Protein AF-A0A7S2P4F7-F1 (afdb_monomer)

InterPro domains:
  IPR001623 DnaJ domain [PF00226] (461-521)
  IPR001623 DnaJ domain [PR00625] (462-480)
  IPR001623 DnaJ domain [PR00625] (480-495)
  IPR001623 DnaJ domain [PR00625] (496-516)
  IPR001623 DnaJ domain [PS50076] (460-524)
  IPR001623 DnaJ domain [SM00271] (459-516)
  IPR001623 DnaJ domain [cd06257] (460-513)
  IPR011990 Tetratricopeptide-like helical domain superfamily [G3DSA:1.25.40.10] (204-374)
  IPR011990 Tetratricopeptide-like helical domain superfamily [SSF48452] (221-326)
  IPR018253 DnaJ domain, conserved site [PS00636] (501-520)
  IPR019734 Tetratricopeptide repeat [SM00028] (263-296)
  IPR019734 Tetratricopeptide repeat [SM00028] (297-330)
  IPR036869 Chaperone J-domain superfamily [G3DSA:1.10.287.110] (443-530)
  IPR036869 Chaperone J-domain superfamily [SSF46565] (458-525)
  IPR052758 Steroid receptor co-chaperone [PTHR44200] (172-525)

pLDDT: mean 73.46, std 21.33, range [23.56, 97.81]

Solvent-accessible surface area (backbone atoms only — not comparable to full-atom values): 30946 Å² total; per-residue (Å²): 102,76,72,56,52,54,49,53,51,52,62,67,68,58,72,84,86,85,72,99,62,83,60,61,62,60,50,52,51,52,48,50,52,49,51,54,50,52,50,49,53,51,47,52,52,50,41,52,53,42,51,54,52,58,65,68,60,77,64,93,49,77,71,51,43,55,57,45,42,52,46,40,52,54,36,35,72,74,42,74,80,43,63,68,52,50,53,50,47,48,55,36,31,57,75,71,35,40,29,66,60,41,36,51,51,52,51,50,48,26,51,56,51,49,51,56,67,69,71,46,84,64,78,54,98,47,66,90,72,43,94,59,72,85,47,78,93,74,90,77,87,54,98,74,52,42,40,72,90,40,98,80,56,79,41,62,34,45,70,52,34,21,58,31,51,60,66,44,58,78,86,49,43,65,55,39,48,49,19,30,49,26,63,64,38,52,67,36,37,52,35,27,46,54,46,55,71,70,42,95,58,99,48,65,68,63,54,52,52,48,52,52,50,51,52,50,39,53,49,29,43,52,52,16,54,52,30,45,77,70,67,39,28,72,64,14,35,51,30,36,48,54,37,58,53,74,60,29,90,46,92,94,50,95,52,80,66,42,31,56,45,48,26,50,39,28,34,53,35,18,53,27,27,48,75,70,68,40,33,75,59,17,34,50,30,15,50,55,15,36,73,62,39,76,66,35,42,72,31,31,47,52,28,16,56,26,25,50,78,66,72,38,37,73,60,17,46,51,27,40,50,50,33,48,50,49,48,69,70,65,54,93,53,91,51,79,87,56,72,50,73,67,52,48,49,53,49,51,51,55,40,52,51,45,54,48,52,41,52,53,51,56,50,51,52,52,54,49,54,52,51,54,47,52,51,50,52,52,48,49,50,43,54,65,59,59,68,36,76,61,43,59,53,67,76,67,54,83,76,84,76,82,92,85,85,86,78,92,80,86,82,89,84,91,82,88,86,87,81,85,87,83,82,88,80,90,81,89,81,88,79,91,79,90,83,80,88,80,90,83,83,85,88,82,89,83,91,84,89,87,89,84,92,75,95,69,77,88,76,52,51,44,65,72,47,71,48,60,97,85,59,50,65,70,55,52,53,52,34,39,53,56,50,46,63,66,23,28,63,90,80,28,84,54,82,62,23,54,56,50,35,51,55,43,50,55,28,43,64,38,59,65,38,77,66,51,31,49,54,53,53,48,54,53,52,54,64,58,71,78,112

Structure (mmCIF, N/CA/C/O backbone):
data_AF-A0A7S2P4F7-F1
#
_entry.id   AF-A0A7S2P4F7-F1
#
loop_
_atom_site.group_PDB
_atom_site.id
_atom_site.type_symbol
_atom_site.label_atom_id
_atom_site.label_alt_id
_atom_site.label_comp_id
_atom_site.label_asym_id
_atom_site.label_entity_id
_atom_site.label_seq_id
_atom_site.pdbx_PDB_ins_code
_atom_site.Cartn_x
_atom_site.Cartn_y
_atom_site.Cartn_z
_atom_site.occupancy
_atom_site.B_iso_or_equiv
_atom_site.auth_seq_id
_atom_site.auth_comp_id
_atom_site.auth_asym_id
_atom_site.auth_atom_id
_atom_site.pdbx_PDB_model_num
ATOM 1 N N . MET A 1 1 ? 1.411 -2.074 -52.881 1.00 58.19 1 MET A N 1
ATOM 2 C CA . MET A 1 1 ? 0.103 -1.722 -53.469 1.00 58.19 1 MET A CA 1
ATOM 3 C C . MET A 1 1 ? 0.202 -1.674 -54.985 1.00 58.19 1 MET A C 1
ATOM 5 O O . MET A 1 1 ? 0.167 -2.755 -55.543 1.00 58.19 1 MET A O 1
ATOM 9 N N . MET A 1 2 ? 0.533 -0.554 -55.647 1.00 57.00 2 MET A N 1
ATOM 10 C CA . MET A 1 2 ? 0.521 -0.464 -57.130 1.00 57.00 2 MET A CA 1
ATOM 11 C C . MET A 1 2 ? 1.266 -1.584 -57.893 1.00 57.00 2 MET A C 1
ATOM 13 O O . MET A 1 2 ? 0.774 -2.072 -58.904 1.00 57.00 2 MET A O 1
ATOM 17 N N . LYS A 1 3 ? 2.433 -2.040 -57.409 1.00 57.12 3 LYS A N 1
ATOM 18 C CA . LYS A 1 3 ? 3.178 -3.161 -58.027 1.00 57.12 3 LYS A CA 1
ATOM 19 C C . LYS A 1 3 ? 2.522 -4.539 -57.814 1.00 57.12 3 LYS A C 1
ATOM 21 O O . LYS A 1 3 ? 2.673 -5.410 -58.660 1.00 57.12 3 LYS A O 1
ATOM 26 N N . VAL A 1 4 ? 1.813 -4.724 -56.698 1.00 59.97 4 VAL A N 1
ATOM 27 C CA . VAL A 1 4 ? 1.090 -5.958 -56.328 1.00 59.97 4 VAL A CA 1
ATOM 28 C C . VAL A 1 4 ? -0.256 -6.021 -57.051 1.00 59.97 4 VAL A C 1
ATOM 30 O O . VAL A 1 4 ? -0.599 -7.068 -57.584 1.00 59.97 4 VAL A O 1
ATOM 33 N N . ASP A 1 5 ? -0.957 -4.888 -57.158 1.00 59.47 5 ASP A N 1
ATOM 34 C CA . ASP A 1 5 ? -2.191 -4.753 -57.943 1.00 59.47 5 ASP A CA 1
ATOM 35 C C . ASP A 1 5 ? -1.928 -5.048 -59.425 1.00 59.47 5 ASP A C 1
ATOM 37 O O . ASP A 1 5 ? -2.561 -5.921 -60.006 1.00 59.47 5 ASP A O 1
ATOM 41 N N . CYS A 1 6 ? -0.873 -4.455 -59.996 1.00 65.31 6 CYS A N 1
ATOM 42 C CA . CYS A 1 6 ? -0.443 -4.749 -61.364 1.00 65.31 6 CYS A CA 1
ATOM 43 C C . CYS A 1 6 ? -0.073 -6.234 -61.576 1.00 65.31 6 CYS A C 1
ATOM 45 O O . CYS A 1 6 ? -0.277 -6.772 -62.664 1.00 65.31 6 CYS A O 1
ATOM 47 N N . ALA A 1 7 ? 0.469 -6.918 -60.561 1.00 58.97 7 ALA A N 1
ATOM 48 C CA . ALA A 1 7 ? 0.805 -8.342 -60.639 1.00 58.97 7 ALA A CA 1
ATOM 49 C C . ALA A 1 7 ? -0.436 -9.251 -60.542 1.00 58.97 7 ALA A C 1
ATOM 51 O O . ALA A 1 7 ? -0.525 -10.231 -61.282 1.00 58.97 7 ALA A O 1
ATOM 52 N N . LEU A 1 8 ? -1.406 -8.913 -59.685 1.00 63.97 8 LEU A N 1
ATOM 53 C CA . LEU A 1 8 ? -2.703 -9.595 -59.597 1.00 63.97 8 LEU A CA 1
ATOM 54 C C . LEU A 1 8 ? -3.518 -9.415 -60.889 1.00 63.97 8 LEU A C 1
ATOM 56 O O . LEU A 1 8 ? -4.049 -10.394 -61.415 1.00 63.97 8 LEU A O 1
ATOM 60 N N . ASP A 1 9 ? -3.519 -8.210 -61.463 1.00 65.50 9 ASP A N 1
ATOM 61 C CA . ASP A 1 9 ? -4.184 -7.905 -62.735 1.00 65.50 9 ASP A CA 1
ATOM 62 C C . ASP A 1 9 ? -3.549 -8.6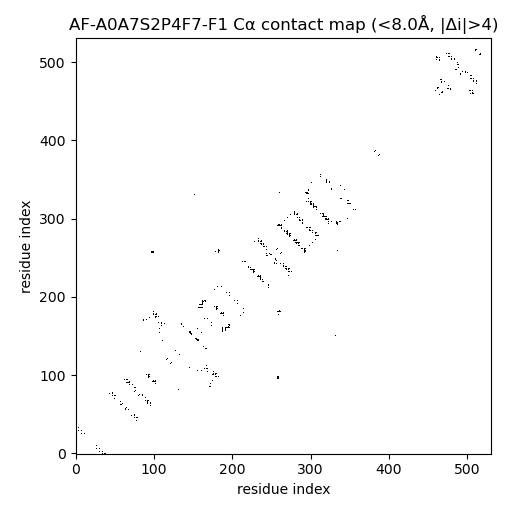75 -63.904 1.00 65.50 9 ASP A C 1
ATOM 64 O O . ASP A 1 9 ? -4.255 -9.262 -64.729 1.00 65.50 9 ASP A O 1
ATOM 68 N N . LYS A 1 10 ? -2.213 -8.779 -63.945 1.00 64.25 10 LYS A N 1
ATOM 69 C CA . LYS A 1 10 ? -1.488 -9.612 -64.925 1.00 64.25 10 LYS A CA 1
ATOM 70 C C . LYS A 1 10 ? -1.789 -11.103 -64.767 1.00 64.25 10 LYS A C 1
ATOM 72 O O . LYS A 1 10 ? -1.951 -11.805 -65.761 1.00 64.25 10 LYS A O 1
ATOM 77 N N . LEU A 1 11 ? -1.917 -11.589 -63.532 1.00 61.06 11 LEU A N 1
ATOM 78 C CA . LEU A 1 11 ? -2.323 -12.969 -63.262 1.00 61.06 11 LEU A CA 1
ATOM 79 C C . LEU A 1 11 ? -3.784 -13.227 -63.646 1.00 61.06 11 LEU A C 1
ATOM 81 O O . LEU A 1 11 ? -4.095 -14.357 -64.005 1.00 61.06 11 LEU A O 1
ATOM 85 N N . SER A 1 12 ? -4.666 -12.226 -63.573 1.00 59.53 12 SER A N 1
ATOM 86 C CA . SER A 1 12 ? -6.081 -12.334 -63.968 1.00 59.53 12 SER A CA 1
ATOM 87 C C . SER A 1 12 ? -6.305 -12.263 -65.485 1.00 59.53 12 SER A C 1
ATOM 89 O O . SER A 1 12 ? -7.210 -12.913 -66.000 1.00 59.53 12 SER A O 1
ATOM 91 N N . SER A 1 13 ? -5.458 -11.516 -66.199 1.00 60.31 13 SER A N 1
ATOM 92 C CA . SER A 1 13 ? -5.565 -11.276 -67.647 1.00 60.31 13 SER A CA 1
ATOM 93 C C . SER A 1 13 ? -4.877 -12.342 -68.506 1.00 60.31 13 SER A C 1
ATOM 95 O O . SER A 1 13 ? -5.258 -12.531 -69.661 1.00 60.31 13 SER A O 1
ATOM 97 N N . HIS A 1 14 ? -3.917 -13.095 -67.959 1.00 56.22 14 HIS A N 1
ATOM 98 C CA . HIS A 1 14 ? -3.376 -14.282 -68.621 1.00 56.22 14 HIS A CA 1
ATOM 99 C C . HIS A 1 14 ? -4.320 -15.478 -68.461 1.00 56.22 14 HIS A C 1
ATOM 101 O O . HIS A 1 14 ? -4.184 -16.302 -67.556 1.00 56.22 14 HIS A O 1
ATOM 107 N N . ASN A 1 15 ? -5.279 -15.569 -69.384 1.00 47.88 15 ASN A N 1
ATOM 108 C CA . ASN A 1 15 ? -6.035 -16.788 -69.625 1.00 47.88 15 ASN A CA 1
ATOM 109 C C . ASN A 1 15 ? -5.073 -17.856 -70.177 1.00 47.88 15 ASN A C 1
ATOM 111 O O . ASN A 1 15 ? -4.321 -17.631 -71.126 1.00 47.88 15 ASN A O 1
ATOM 115 N N . THR A 1 16 ? -5.054 -18.994 -69.503 1.00 53.31 16 THR A N 1
ATOM 116 C CA . THR A 1 16 ? -4.187 -20.153 -69.710 1.00 53.31 16 THR A CA 1
ATOM 117 C C . THR A 1 16 ? -4.225 -20.693 -71.139 1.00 53.31 16 THR A C 1
ATOM 119 O O . THR A 1 16 ? -5.273 -21.146 -71.592 1.00 53.31 16 THR A O 1
ATOM 122 N N . SER A 1 17 ? -3.069 -20.779 -71.802 1.00 48.88 17 SER A N 1
ATOM 123 C CA . SER A 1 17 ? -2.866 -21.779 -72.866 1.00 48.88 17 SER A CA 1
ATOM 124 C C . SER A 1 17 ? -1.475 -22.423 -72.916 1.00 48.88 17 SER A C 1
ATOM 126 O O . SER A 1 17 ? -1.288 -23.324 -73.726 1.00 48.88 17 SER A O 1
ATOM 128 N N . LEU A 1 18 ? -0.508 -22.041 -72.063 1.00 44.94 18 LEU A N 1
ATOM 129 C CA . LEU A 1 18 ? 0.874 -22.540 -72.207 1.00 44.94 18 LEU A CA 1
ATOM 130 C C . LEU A 1 18 ? 1.561 -23.136 -70.967 1.00 44.94 18 LEU A C 1
ATOM 132 O O . LEU A 1 18 ? 2.611 -23.737 -71.144 1.00 44.94 18 LEU A O 1
ATOM 136 N N . PHE A 1 19 ? 0.988 -23.089 -69.755 1.00 41.50 19 PHE A N 1
ATOM 137 C CA . PHE A 1 19 ? 1.549 -23.815 -68.598 1.00 41.50 19 PHE A CA 1
ATOM 138 C C . PHE A 1 19 ? 0.451 -24.273 -67.615 1.00 41.50 19 PHE A C 1
ATOM 140 O O . PHE A 1 19 ? -0.220 -23.419 -67.032 1.00 41.50 19 PHE A O 1
ATOM 147 N N . PRO A 1 20 ? 0.253 -25.591 -67.398 1.00 46.09 20 PRO A N 1
ATOM 148 C CA . PRO A 1 20 ? -0.688 -26.128 -66.424 1.00 46.09 20 PRO A CA 1
ATOM 149 C C . PRO A 1 20 ? 0.035 -26.312 -65.085 1.00 46.09 20 PRO A C 1
ATOM 151 O O . PRO A 1 20 ? 0.414 -27.415 -64.708 1.00 46.09 20 PRO A O 1
ATOM 154 N N . VAL A 1 21 ? 0.280 -25.217 -64.372 1.00 49.12 21 VAL A N 1
ATOM 155 C CA . VAL A 1 21 ? 0.640 -25.279 -62.951 1.00 49.12 21 VAL A CA 1
ATOM 156 C C . VAL A 1 21 ? -0.398 -24.454 -62.216 1.00 49.12 21 VAL A C 1
ATOM 158 O O . VAL A 1 21 ? -0.688 -23.327 -62.613 1.00 49.12 21 VAL A O 1
ATOM 161 N N . ASP A 1 22 ? -1.008 -25.060 -61.204 1.00 54.84 22 ASP A N 1
ATOM 162 C CA . ASP A 1 22 ? -2.134 -24.534 -60.442 1.00 54.84 22 ASP A CA 1
ATOM 163 C C . ASP A 1 22 ? -1.767 -23.185 -59.787 1.00 54.84 22 ASP A C 1
ATOM 165 O O . ASP A 1 22 ? -1.225 -23.097 -58.685 1.00 54.84 22 ASP A O 1
ATOM 169 N N . ASN A 1 23 ? -2.011 -22.099 -60.525 1.00 58.16 23 ASN A N 1
ATOM 170 C CA . ASN A 1 23 ? -1.604 -20.729 -60.196 1.00 58.16 23 ASN A CA 1
ATOM 171 C C . ASN A 1 23 ? -2.441 -20.128 -59.042 1.00 58.16 23 ASN A C 1
ATOM 173 O O . ASN A 1 23 ? -2.305 -18.951 -58.695 1.00 58.16 23 ASN A O 1
ATOM 177 N N . SER A 1 24 ? -3.328 -20.935 -58.451 1.00 59.66 24 SER A N 1
ATOM 178 C CA . SER A 1 24 ? -4.164 -20.612 -57.296 1.00 59.66 24 SER A CA 1
ATOM 179 C C . SER A 1 24 ? -3.323 -20.330 -56.048 1.00 59.66 24 SER A C 1
ATOM 181 O O . SER A 1 24 ? -3.566 -19.340 -55.360 1.00 59.66 24 SER A O 1
ATOM 183 N N . ALA A 1 25 ? -2.269 -21.115 -55.804 1.00 59.03 25 ALA A N 1
ATOM 184 C CA . ALA A 1 25 ? -1.363 -20.920 -54.671 1.00 59.03 25 ALA A CA 1
ATOM 185 C C . ALA A 1 25 ? -0.596 -19.586 -54.756 1.00 59.03 25 ALA A C 1
ATOM 187 O O . ALA A 1 25 ? -0.512 -18.854 -53.770 1.00 59.03 25 ALA A O 1
ATOM 188 N N . GLY A 1 26 ? -0.101 -19.227 -55.946 1.00 64.06 26 GLY A N 1
ATOM 189 C CA . GLY A 1 26 ? 0.594 -17.957 -56.183 1.00 64.06 26 GLY A CA 1
ATOM 190 C C . GLY A 1 26 ? -0.324 -16.743 -56.024 1.00 64.06 26 GLY A C 1
ATOM 191 O O . GLY A 1 26 ? 0.051 -15.764 -55.380 1.00 64.06 26 GLY A O 1
ATOM 192 N N . ARG A 1 27 ? -1.561 -16.822 -56.534 1.00 67.56 27 ARG A N 1
ATOM 193 C CA . ARG A 1 27 ? -2.583 -15.779 -56.334 1.00 67.56 27 ARG A CA 1
ATOM 194 C C . ARG A 1 27 ? -2.962 -15.621 -54.861 1.00 67.56 27 ARG A C 1
ATOM 196 O O . ARG A 1 27 ? -3.038 -14.492 -54.387 1.00 67.56 27 ARG A O 1
ATOM 203 N N . ASN A 1 28 ? -3.139 -16.724 -54.132 1.00 69.19 28 ASN A N 1
ATOM 204 C CA . ASN A 1 28 ? -3.429 -16.694 -52.697 1.00 69.19 28 ASN A CA 1
ATOM 205 C C . ASN A 1 28 ? -2.290 -16.039 -51.906 1.00 69.19 28 ASN A C 1
ATOM 207 O O . ASN A 1 28 ? -2.557 -15.215 -51.035 1.00 69.19 28 ASN A O 1
ATOM 211 N N . LEU A 1 29 ? -1.033 -16.336 -52.248 1.00 65.94 29 LEU A N 1
ATOM 212 C CA . LEU A 1 29 ? 0.132 -15.718 -51.615 1.00 65.94 29 LEU A CA 1
ATOM 213 C C . LEU A 1 29 ? 0.216 -14.210 -51.909 1.00 65.94 29 LEU A C 1
ATOM 215 O O . LEU A 1 29 ? 0.419 -13.416 -50.996 1.00 65.94 29 LEU A O 1
ATOM 219 N N . LEU A 1 30 ? -0.000 -13.789 -53.159 1.00 67.75 30 LEU A N 1
ATOM 220 C CA . LEU A 1 30 ? -0.029 -12.366 -53.528 1.00 67.75 30 LEU A CA 1
ATOM 221 C C . LEU A 1 30 ? -1.188 -11.611 -52.865 1.00 67.75 30 LEU A C 1
ATOM 223 O O . LEU A 1 30 ? -1.001 -10.474 -52.430 1.00 67.75 30 LEU A O 1
ATOM 227 N N . GLN A 1 31 ? -2.358 -12.241 -52.749 1.00 71.69 31 GLN A N 1
ATOM 228 C CA . GLN A 1 31 ? -3.501 -11.672 -52.043 1.00 71.69 31 GLN A CA 1
ATOM 229 C C . GLN A 1 31 ? -3.210 -11.542 -50.543 1.00 71.69 31 GLN A C 1
ATOM 231 O O . GLN A 1 31 ? -3.478 -10.492 -49.969 1.00 71.69 31 GLN A O 1
ATOM 236 N N . GLN A 1 32 ? -2.581 -12.548 -49.928 1.00 66.06 32 GLN A N 1
ATOM 237 C CA . GLN A 1 32 ? -2.101 -12.468 -48.546 1.00 66.06 32 GLN A CA 1
ATOM 238 C C . GLN A 1 32 ? -1.092 -11.328 -48.369 1.00 66.06 32 GLN A C 1
ATOM 240 O O . GLN A 1 32 ? -1.258 -10.516 -47.465 1.00 66.06 32 GLN A O 1
ATOM 245 N N . CYS A 1 33 ? -0.106 -11.187 -49.262 1.00 64.19 33 CYS A N 1
ATOM 246 C CA . CYS A 1 33 ? 0.846 -10.074 -49.223 1.00 64.19 33 CYS A CA 1
ATOM 247 C C . CYS A 1 33 ? 0.162 -8.706 -49.376 1.00 64.19 33 CYS A C 1
ATOM 249 O O . CYS A 1 33 ? 0.559 -7.749 -48.710 1.00 64.19 33 CYS A O 1
ATOM 251 N N . LYS A 1 34 ? -0.865 -8.601 -50.230 1.00 70.94 34 LYS A N 1
ATOM 252 C CA . LYS A 1 34 ? -1.672 -7.384 -50.383 1.00 70.94 34 LYS A CA 1
ATOM 253 C C . LYS A 1 34 ? -2.412 -7.052 -49.090 1.00 70.94 34 LYS A C 1
ATOM 255 O O . LYS A 1 34 ? -2.270 -5.940 -48.593 1.00 70.94 34 LYS A O 1
ATOM 260 N N . THR A 1 35 ? -3.118 -8.0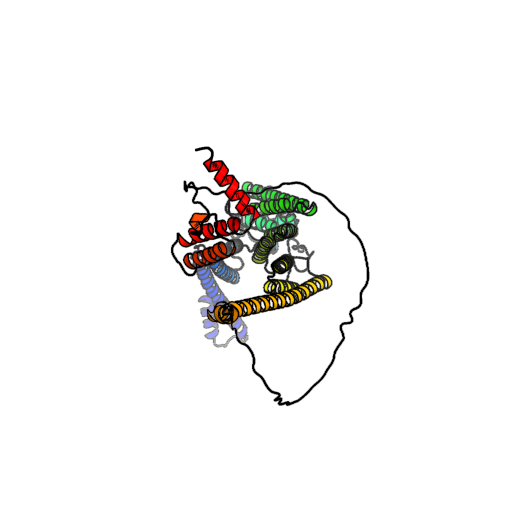21 -48.511 1.00 71.44 35 THR A N 1
ATOM 261 C CA . THR A 1 35 ? -3.837 -7.851 -47.244 1.00 71.44 35 THR A CA 1
ATOM 262 C C . THR A 1 35 ? -2.883 -7.489 -46.103 1.00 71.44 35 THR A C 1
ATOM 264 O O . THR A 1 35 ? -3.157 -6.553 -45.361 1.00 71.44 35 THR A O 1
ATOM 267 N N . SER A 1 36 ? -1.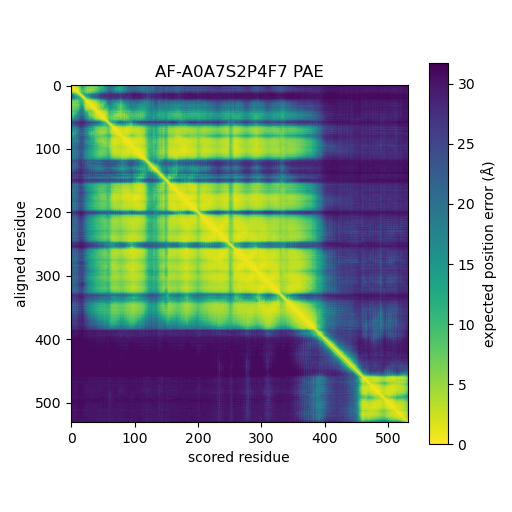717 -8.135 -45.994 1.00 65.62 36 SER A N 1
ATOM 268 C CA . SER A 1 36 ? -0.691 -7.777 -45.004 1.00 65.62 36 SER A CA 1
ATOM 269 C C . SER A 1 36 ? -0.143 -6.360 -45.201 1.00 65.62 36 SER A C 1
ATOM 271 O O . SER A 1 36 ? 0.108 -5.663 -44.222 1.00 65.62 36 SER A O 1
ATOM 273 N N . ALA A 1 37 ? 0.018 -5.903 -46.447 1.00 67.44 37 ALA A N 1
ATOM 274 C CA . ALA A 1 37 ? 0.452 -4.538 -46.740 1.00 67.44 37 ALA A CA 1
ATOM 275 C C . ALA A 1 37 ? -0.639 -3.492 -46.438 1.00 67.44 37 ALA A C 1
ATOM 277 O O . ALA A 1 37 ? -0.323 -2.411 -45.946 1.00 67.44 37 ALA A O 1
ATOM 278 N N . GLU A 1 38 ? -1.910 -3.799 -46.707 1.00 73.25 38 GLU A N 1
ATOM 279 C CA . GLU A 1 38 ? -3.058 -2.952 -46.353 1.00 73.25 38 GLU A CA 1
ATOM 280 C C . GLU A 1 38 ? -3.211 -2.824 -44.835 1.00 73.25 38 GLU A C 1
ATOM 282 O O . GLU A 1 38 ? -3.353 -1.707 -44.333 1.00 73.25 38 GLU A O 1
ATOM 287 N N . ILE A 1 39 ? -3.096 -3.946 -44.114 1.00 73.00 39 ILE A N 1
ATOM 288 C CA . ILE A 1 39 ? -3.037 -3.979 -42.648 1.00 73.00 39 ILE A CA 1
ATOM 289 C C . ILE A 1 39 ? -1.875 -3.105 -42.164 1.00 73.00 39 ILE A C 1
ATOM 291 O O . ILE A 1 39 ? -2.097 -2.196 -41.374 1.00 73.00 39 ILE A O 1
ATOM 295 N N . GLY A 1 40 ? -0.672 -3.274 -42.724 1.00 72.12 40 GLY A N 1
ATOM 296 C CA . GLY A 1 40 ? 0.493 -2.463 -42.363 1.00 72.12 40 GLY A CA 1
ATOM 297 C C . GLY A 1 40 ? 0.300 -0.957 -42.592 1.00 72.12 40 GLY A C 1
ATOM 298 O O . GLY A 1 40 ? 0.695 -0.149 -41.758 1.00 72.12 40 GLY A O 1
ATOM 299 N N . ILE A 1 41 ? -0.343 -0.542 -43.688 1.00 74.25 41 ILE A N 1
ATOM 300 C CA . ILE A 1 41 ? -0.644 0.879 -43.946 1.00 74.25 41 ILE A CA 1
ATOM 301 C C . ILE A 1 41 ? -1.689 1.413 -42.957 1.00 74.25 41 ILE A C 1
ATOM 303 O O . ILE A 1 41 ? -1.563 2.548 -42.489 1.00 74.25 41 ILE A O 1
ATOM 307 N N . ALA A 1 42 ? -2.727 0.629 -42.652 1.00 73.19 42 ALA A N 1
ATOM 308 C CA . ALA A 1 42 ? -3.734 0.996 -41.660 1.00 73.19 42 ALA A CA 1
ATOM 309 C C . ALA A 1 42 ? -3.110 1.136 -40.263 1.00 73.19 42 ALA A C 1
ATOM 311 O O . ALA A 1 42 ? -3.376 2.120 -39.572 1.00 73.19 42 ALA A O 1
ATOM 312 N N . ASP A 1 43 ? -2.216 0.218 -39.903 1.00 72.94 43 ASP A N 1
ATOM 313 C CA . ASP A 1 43 ? -1.451 0.225 -38.660 1.00 72.94 43 ASP A CA 1
ATOM 314 C C . ASP A 1 43 ? -0.534 1.447 -38.562 1.00 72.94 43 ASP A C 1
ATOM 316 O O . ASP A 1 43 ? -0.543 2.131 -37.542 1.00 72.94 43 ASP A O 1
ATOM 320 N N . VAL A 1 44 ? 0.182 1.810 -39.634 1.00 72.75 44 VAL A N 1
ATOM 321 C CA . VAL A 1 44 ? 1.008 3.033 -39.673 1.00 72.75 44 VAL A CA 1
ATOM 322 C C . VAL A 1 44 ? 0.155 4.294 -39.497 1.00 72.75 44 VAL A C 1
ATOM 324 O O . VAL A 1 44 ? 0.520 5.188 -38.733 1.00 72.75 44 VAL A O 1
ATOM 327 N N . LYS A 1 45 ? -1.007 4.379 -40.159 1.00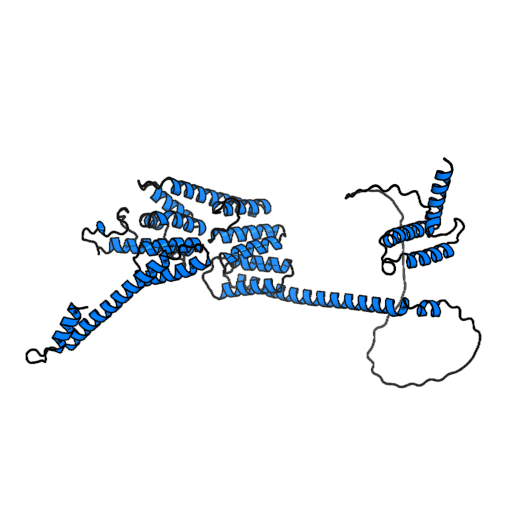 73.75 45 LYS A N 1
ATOM 328 C CA . LYS A 1 45 ? -1.929 5.518 -39.993 1.00 73.75 45 LYS A CA 1
ATOM 329 C C . LYS A 1 45 ? -2.471 5.605 -38.568 1.00 73.75 45 LYS A C 1
ATOM 331 O O . LYS A 1 45 ? -2.489 6.689 -37.989 1.00 73.75 45 LYS A O 1
ATOM 336 N N . ARG A 1 46 ? -2.885 4.470 -37.998 1.00 73.25 46 ARG A N 1
ATOM 337 C CA . ARG A 1 46 ? -3.363 4.377 -36.614 1.00 73.25 46 ARG A CA 1
ATOM 338 C C . ARG A 1 46 ? -2.261 4.758 -35.629 1.00 73.25 46 ARG A C 1
ATOM 340 O O . ARG A 1 46 ? -2.519 5.519 -34.707 1.00 73.25 46 ARG A O 1
ATOM 347 N N . PHE A 1 47 ? -1.034 4.296 -35.850 1.00 72.19 47 PHE A N 1
ATOM 348 C CA . PHE A 1 47 ? 0.125 4.634 -35.030 1.00 72.19 47 PHE A CA 1
ATOM 349 C C . PHE A 1 47 ? 0.422 6.140 -35.025 1.00 72.19 47 PHE A C 1
ATOM 351 O O . PHE A 1 47 ? 0.568 6.721 -33.952 1.00 72.19 47 PHE A O 1
ATOM 358 N N . ASN A 1 48 ? 0.435 6.790 -36.194 1.00 73.00 48 ASN A N 1
ATOM 359 C CA . ASN A 1 48 ? 0.639 8.240 -36.288 1.00 73.00 48 ASN A CA 1
ATOM 360 C C . ASN A 1 48 ? -0.470 9.026 -35.576 1.00 73.00 48 ASN A C 1
ATOM 362 O O . ASN A 1 48 ? -0.179 9.956 -34.830 1.00 73.00 48 ASN A O 1
ATOM 366 N N . PHE A 1 49 ? -1.729 8.604 -35.726 1.00 76.00 49 PHE A N 1
ATOM 367 C CA . PHE A 1 49 ? -2.851 9.199 -34.998 1.00 76.00 49 PHE A CA 1
ATOM 368 C C . PHE A 1 49 ? -2.694 9.070 -33.472 1.00 76.00 49 PHE A C 1
ATOM 370 O O . PHE A 1 49 ? -2.927 10.028 -32.736 1.00 76.00 49 PHE A O 1
ATOM 377 N N . LEU A 1 50 ? -2.274 7.899 -32.982 1.00 73.88 50 LEU A N 1
ATOM 378 C CA . LEU A 1 50 ? -2.046 7.670 -31.552 1.00 73.88 50 LEU A CA 1
ATOM 379 C C . LEU A 1 50 ? -0.877 8.508 -31.013 1.00 73.88 50 LEU A C 1
ATOM 381 O O . LEU A 1 50 ? -0.963 9.000 -29.888 1.00 73.88 50 LEU A O 1
ATOM 385 N N . LEU A 1 51 ? 0.186 8.697 -31.802 1.00 71.62 51 LEU A N 1
ATOM 386 C CA . LEU A 1 51 ? 1.301 9.582 -31.455 1.00 71.62 51 LEU A CA 1
ATOM 387 C C . LEU A 1 51 ? 0.850 11.040 -31.326 1.00 71.62 51 LEU A C 1
ATOM 389 O O . LEU A 1 51 ? 1.119 11.668 -30.305 1.00 71.62 51 LEU A O 1
ATOM 393 N N . GLU A 1 52 ? 0.120 11.557 -32.315 1.00 74.06 52 GLU A N 1
ATOM 394 C CA . GLU A 1 52 ? -0.410 12.926 -32.284 1.00 74.06 52 GLU A CA 1
ATOM 395 C C . GLU A 1 52 ? -1.333 13.147 -31.082 1.00 74.06 52 GLU A C 1
ATOM 397 O O . GLU A 1 52 ? -1.228 14.162 -30.390 1.00 74.06 52 GLU A O 1
ATOM 402 N N . LYS A 1 53 ? -2.199 12.172 -30.785 1.00 71.75 53 LYS A N 1
ATOM 403 C CA . LYS A 1 53 ? -3.088 12.216 -29.622 1.00 71.75 53 LYS A CA 1
ATOM 404 C C . LYS A 1 53 ? -2.306 12.243 -28.303 1.00 71.75 53 LYS A C 1
ATOM 406 O O . LYS A 1 53 ? -2.603 13.064 -27.438 1.00 71.75 53 LYS A O 1
ATOM 411 N N . ALA A 1 54 ? -1.288 11.391 -28.161 1.00 64.12 54 ALA A N 1
ATOM 412 C CA . ALA A 1 54 ? -0.437 11.365 -26.971 1.00 64.12 54 ALA A CA 1
ATOM 413 C C . ALA A 1 54 ? 0.345 12.681 -26.778 1.00 64.12 54 ALA A C 1
ATOM 415 O O . ALA A 1 54 ? 0.559 13.119 -25.648 1.00 64.12 54 ALA A O 1
ATOM 416 N N . ASP A 1 55 ? 0.740 13.351 -27.865 1.00 64.81 55 ASP A N 1
ATOM 417 C CA . ASP A 1 55 ? 1.422 14.649 -27.802 1.00 64.81 55 ASP A CA 1
ATOM 418 C C . ASP A 1 55 ? 0.496 15.823 -27.438 1.00 64.81 55 ASP A C 1
ATOM 420 O O . ASP A 1 55 ? 0.954 16.797 -26.826 1.00 64.81 55 ASP A O 1
ATOM 424 N N . GLN A 1 56 ? -0.792 15.743 -27.787 1.00 62.12 56 GLN A N 1
ATOM 425 C CA . GLN A 1 56 ? -1.807 16.758 -27.475 1.00 62.12 56 GLN A CA 1
ATOM 426 C C . GLN A 1 56 ? -2.251 16.729 -26.002 1.00 62.12 56 GLN A C 1
ATOM 428 O O . GLN A 1 56 ? -2.552 17.778 -25.430 1.00 62.12 56 GLN A O 1
ATOM 433 N N . GLU A 1 57 ? -2.224 15.566 -25.346 1.00 57.19 57 GLU A N 1
ATOM 434 C CA . GLU A 1 57 ? -2.664 15.366 -23.953 1.00 57.19 57 GLU A CA 1
ATOM 435 C C . GLU A 1 57 ? -1.647 15.852 -22.888 1.00 57.19 57 GLU A C 1
ATOM 437 O O . GLU A 1 57 ? -1.707 15.466 -21.724 1.00 57.19 57 GLU A O 1
ATOM 442 N N . LYS A 1 58 ? -0.742 16.786 -23.218 1.00 52.91 58 LYS A N 1
ATOM 443 C CA . LYS A 1 58 ? 0.282 17.353 -22.303 1.00 52.91 58 LYS A CA 1
ATOM 444 C C . LYS A 1 58 ? -0.260 18.087 -21.053 1.00 52.91 58 LYS A C 1
ATOM 446 O O . LYS A 1 58 ? 0.530 18.668 -20.304 1.00 52.91 58 LYS A O 1
ATOM 451 N N . CYS A 1 59 ? -1.568 18.072 -20.782 1.00 40.62 59 CYS A N 1
ATOM 452 C CA . CYS A 1 59 ? -2.208 18.813 -19.696 1.00 40.62 59 CYS A CA 1
ATOM 453 C C . CYS A 1 59 ? -2.497 17.926 -18.464 1.00 40.62 59 CYS A C 1
ATOM 455 O O . CYS A 1 59 ? -3.080 16.855 -18.553 1.00 40.62 59 CYS A O 1
ATOM 457 N N . MET A 1 60 ? -2.037 18.376 -17.291 1.00 53.44 60 MET A N 1
ATOM 458 C CA . MET A 1 60 ? -1.776 17.539 -16.112 1.00 53.44 60 MET A CA 1
ATOM 459 C C . MET A 1 60 ? -2.970 17.341 -15.150 1.00 53.44 60 MET A C 1
ATOM 461 O O . MET A 1 60 ? -3.162 18.150 -14.234 1.00 53.44 60 MET A O 1
ATOM 465 N N . ARG A 1 61 ? -3.668 16.196 -15.235 1.00 53.75 61 ARG A N 1
ATOM 466 C CA . ARG A 1 61 ? -4.383 15.541 -14.109 1.00 53.75 61 ARG A CA 1
ATOM 467 C C . ARG A 1 61 ? -4.145 14.022 -14.114 1.00 53.75 61 ARG A C 1
ATOM 469 O O . ARG A 1 61 ? -3.774 13.439 -15.124 1.00 53.75 61 ARG A O 1
ATOM 476 N N . ALA A 1 62 ? -4.342 13.366 -12.965 1.00 54.81 62 ALA A N 1
ATOM 477 C CA . ALA A 1 62 ? -4.114 11.920 -12.820 1.00 54.81 62 ALA A CA 1
ATOM 478 C C . ALA A 1 62 ? -5.095 11.056 -13.642 1.00 54.81 62 ALA A C 1
ATOM 480 O O . ALA A 1 62 ? -4.742 9.951 -14.043 1.00 54.81 62 ALA A O 1
ATOM 481 N N . GLU A 1 63 ? -6.308 11.560 -13.886 1.00 60.06 63 GLU A N 1
ATOM 482 C CA . GLU A 1 63 ? -7.319 10.909 -14.733 1.00 60.06 63 GLU A CA 1
ATOM 483 C C . GLU A 1 63 ? -6.885 10.914 -16.208 1.00 60.06 63 GLU A C 1
ATOM 485 O O . GLU A 1 63 ? -6.941 9.873 -16.864 1.00 60.06 63 GLU A O 1
ATOM 490 N N . ASP A 1 64 ? -6.312 12.029 -16.672 1.00 63.72 64 ASP A N 1
ATOM 491 C CA . ASP A 1 64 ? -5.762 12.178 -18.026 1.00 63.72 64 ASP A CA 1
ATOM 492 C C . ASP A 1 64 ? -4.579 11.216 -18.253 1.00 63.72 64 ASP A C 1
ATOM 494 O O . ASP A 1 64 ? -4.487 10.559 -19.287 1.00 63.72 64 ASP A O 1
ATOM 498 N N . SER A 1 65 ? -3.740 10.998 -17.228 1.00 72.81 65 SER A N 1
ATOM 499 C CA . SER A 1 65 ? -2.617 10.044 -17.299 1.00 72.81 65 SER A CA 1
ATOM 500 C C . SER A 1 65 ? -3.048 8.586 -17.515 1.00 72.81 65 SER A C 1
ATOM 502 O O . SER A 1 65 ? -2.269 7.798 -18.048 1.00 72.81 65 SER A O 1
ATOM 504 N N . SER A 1 66 ? -4.261 8.192 -17.104 1.00 78.81 66 SER A N 1
ATOM 505 C CA . SER A 1 66 ? -4.759 6.825 -17.319 1.00 78.81 66 SER A CA 1
ATOM 506 C C . SER A 1 66 ? -5.286 6.614 -18.740 1.00 78.81 66 SER A C 1
ATOM 508 O O . SER A 1 66 ? -5.113 5.527 -19.294 1.00 78.81 66 SER A O 1
ATOM 510 N N . ALA A 1 67 ? -5.931 7.628 -19.322 1.00 76.50 67 ALA A N 1
ATOM 511 C CA . ALA A 1 67 ? -6.405 7.594 -20.705 1.00 76.50 67 ALA A CA 1
ATOM 512 C C . ALA A 1 67 ? -5.228 7.638 -21.692 1.00 76.50 67 ALA A C 1
ATOM 514 O O . ALA A 1 67 ? -5.174 6.852 -22.646 1.00 76.50 67 ALA A O 1
ATOM 515 N N . GLU A 1 68 ? -4.236 8.478 -21.395 1.00 80.00 68 GLU A N 1
ATOM 516 C CA . GLU A 1 68 ? -2.996 8.541 -22.159 1.00 80.00 68 GLU A CA 1
ATOM 517 C C . GLU A 1 68 ? -2.242 7.203 -22.078 1.00 80.00 68 GLU A C 1
ATOM 519 O O . GLU A 1 68 ? -1.794 6.668 -23.091 1.00 80.00 68 GLU A O 1
ATOM 524 N N . PHE A 1 69 ? -2.176 6.591 -20.887 1.00 85.44 69 PHE A N 1
ATOM 525 C CA . PHE A 1 69 ? -1.548 5.279 -20.706 1.00 85.44 69 PHE A CA 1
ATOM 526 C C . PHE A 1 69 ? -2.188 4.203 -21.592 1.00 85.44 69 PHE A C 1
ATOM 528 O O . PHE A 1 69 ? -1.467 3.422 -22.213 1.00 85.44 69 PHE A O 1
ATOM 535 N N . ALA A 1 70 ? -3.520 4.175 -21.696 1.00 84.12 70 ALA A N 1
ATOM 536 C CA . ALA A 1 70 ? -4.219 3.242 -22.580 1.00 84.12 70 ALA A CA 1
ATOM 537 C C . ALA A 1 70 ? -3.863 3.477 -24.060 1.00 84.12 70 ALA A C 1
ATOM 539 O O . ALA A 1 70 ? -3.553 2.524 -24.773 1.00 84.12 70 ALA A O 1
ATOM 540 N N . THR A 1 71 ? -3.823 4.743 -24.486 1.00 82.00 71 THR A N 1
ATOM 541 C CA . THR A 1 71 ? -3.449 5.150 -25.853 1.00 82.00 71 THR A CA 1
ATOM 542 C C . THR A 1 71 ? -2.011 4.727 -26.190 1.00 82.00 71 THR A C 1
ATOM 544 O O . THR A 1 71 ? -1.752 4.172 -27.257 1.00 82.00 71 THR A O 1
ATOM 547 N N . VAL A 1 72 ? -1.064 4.913 -25.264 1.00 83.94 72 VAL A N 1
ATOM 548 C CA . VAL A 1 72 ? 0.341 4.504 -25.442 1.00 83.94 72 VAL A CA 1
ATOM 549 C C . VAL A 1 72 ? 0.487 2.981 -25.493 1.00 83.94 72 VAL A C 1
ATOM 551 O O . VAL A 1 72 ? 1.248 2.466 -26.311 1.00 83.94 72 VAL A O 1
ATOM 554 N N . VAL A 1 73 ? -0.242 2.240 -24.650 1.00 86.44 73 VAL A N 1
ATOM 555 C CA . VAL A 1 73 ? -0.248 0.767 -24.684 1.00 86.44 73 VAL A CA 1
ATOM 556 C C . VAL A 1 73 ? -0.807 0.249 -26.010 1.00 86.44 73 VAL A C 1
ATOM 558 O O . VAL A 1 73 ? -0.245 -0.685 -26.579 1.00 86.44 73 VAL A O 1
ATOM 561 N N . GLU A 1 74 ? -1.858 0.876 -26.538 1.00 82.94 74 GLU A N 1
ATOM 562 C CA . GLU A 1 74 ? -2.387 0.573 -27.869 1.00 82.94 74 GLU A CA 1
ATOM 563 C C . GLU A 1 74 ? -1.348 0.864 -28.962 1.00 82.94 74 GLU A C 1
ATOM 565 O O . GLU A 1 74 ? -1.094 0.011 -29.812 1.00 82.94 74 GLU A O 1
ATOM 570 N N . GLY A 1 75 ? -0.661 2.007 -28.897 1.00 79.75 75 GLY A N 1
ATOM 571 C CA . GLY A 1 75 ? 0.418 2.341 -29.832 1.00 79.75 75 GLY A CA 1
ATOM 572 C C . GLY A 1 75 ? 1.568 1.329 -29.800 1.00 79.75 75 GLY A C 1
ATOM 573 O O . GLY A 1 75 ? 2.079 0.935 -30.847 1.00 79.75 75 GLY A O 1
ATOM 574 N N . LEU A 1 76 ? 1.928 0.832 -28.613 1.00 82.50 76 LEU A N 1
ATOM 575 C CA . LEU A 1 76 ? 2.921 -0.233 -28.446 1.00 82.50 76 LEU A CA 1
ATOM 576 C C . LEU A 1 76 ? 2.418 -1.604 -28.917 1.00 82.50 76 LEU A C 1
ATOM 578 O O . LEU A 1 76 ? 3.236 -2.448 -29.259 1.00 82.50 76 LEU A O 1
ATOM 582 N N . SER A 1 77 ? 1.106 -1.849 -28.975 1.00 80.62 77 SER A N 1
ATOM 583 C CA . SER A 1 77 ? 0.582 -3.084 -29.582 1.00 80.62 77 SER A CA 1
ATOM 584 C C . SER A 1 77 ? 0.801 -3.120 -31.099 1.00 80.62 77 SER A C 1
ATOM 586 O O . SER A 1 77 ? 1.007 -4.191 -31.661 1.00 80.62 77 SER A O 1
ATOM 588 N N . ILE A 1 78 ? 0.824 -1.942 -31.735 1.00 77.88 78 ILE A N 1
ATOM 589 C CA . ILE A 1 78 ? 1.073 -1.764 -33.170 1.00 77.88 78 ILE A CA 1
ATOM 590 C C . ILE A 1 78 ? 2.578 -1.713 -33.454 1.00 77.88 78 ILE A C 1
ATOM 592 O O . ILE A 1 78 ? 3.069 -2.371 -34.369 1.00 77.88 78 ILE A O 1
ATOM 596 N N . ALA A 1 79 ? 3.330 -0.964 -32.642 1.00 76.44 79 ALA A N 1
ATOM 597 C CA . ALA A 1 79 ? 4.782 -0.835 -32.750 1.00 76.44 79 ALA A CA 1
ATOM 598 C C . ALA A 1 79 ? 5.481 -1.184 -31.417 1.00 76.44 79 ALA A C 1
ATOM 600 O O . ALA A 1 79 ? 5.928 -0.285 -30.694 1.00 76.44 79 ALA A O 1
ATOM 601 N N . PRO A 1 80 ? 5.653 -2.485 -31.101 1.00 75.19 80 PRO A N 1
ATOM 602 C CA . PRO A 1 80 ? 6.210 -2.944 -29.820 1.00 75.19 80 PRO A CA 1
ATOM 603 C C . PRO A 1 80 ? 7.622 -2.453 -29.506 1.00 75.19 80 PRO A C 1
ATOM 605 O O . PRO A 1 80 ? 8.035 -2.450 -28.351 1.00 75.19 80 PRO A O 1
ATOM 608 N N . ARG A 1 81 ? 8.374 -2.048 -30.533 1.00 74.62 81 ARG A N 1
ATOM 609 C CA . ARG A 1 81 ? 9.784 -1.643 -30.432 1.00 74.62 81 ARG A CA 1
ATOM 610 C C . ARG A 1 81 ? 9.994 -0.127 -30.472 1.00 74.62 81 ARG A C 1
ATOM 612 O O . ARG A 1 81 ? 11.124 0.328 -30.615 1.00 74.62 81 ARG A O 1
ATOM 619 N N . SER A 1 82 ? 8.929 0.668 -30.361 1.00 80.19 82 SER A N 1
ATOM 620 C CA . SER A 1 82 ? 9.050 2.128 -30.303 1.00 80.19 82 SER A CA 1
ATOM 621 C C . SER A 1 82 ? 9.656 2.570 -28.966 1.00 80.19 82 SER A C 1
ATOM 623 O O . SER A 1 82 ? 8.974 2.581 -27.939 1.00 80.19 82 SER A O 1
ATOM 625 N N . ALA A 1 83 ? 10.931 2.973 -28.977 1.00 78.38 83 ALA A N 1
ATOM 626 C CA . ALA A 1 83 ? 11.628 3.463 -27.786 1.00 78.38 83 ALA A CA 1
ATOM 627 C C . ALA A 1 83 ? 10.947 4.707 -27.185 1.00 78.38 83 ALA A C 1
ATOM 629 O O . ALA A 1 83 ? 10.844 4.827 -25.966 1.00 78.38 83 ALA A O 1
ATOM 630 N N . LEU A 1 84 ? 10.418 5.600 -28.030 1.00 79.00 84 LEU A N 1
ATOM 631 C CA . LEU A 1 84 ? 9.722 6.815 -27.602 1.00 79.00 84 LEU A CA 1
ATOM 632 C C . LEU A 1 84 ? 8.449 6.496 -26.805 1.00 79.00 84 LEU A C 1
ATOM 634 O O . LEU A 1 84 ? 8.272 6.994 -25.691 1.00 79.00 84 LEU A O 1
ATOM 638 N N . LEU A 1 85 ? 7.581 5.635 -27.350 1.00 82.38 85 LEU A N 1
ATOM 639 C CA . LEU A 1 85 ? 6.355 5.223 -26.663 1.00 82.38 85 LEU A CA 1
ATOM 640 C C . LEU A 1 85 ? 6.660 4.414 -25.404 1.00 82.38 85 LEU A C 1
ATOM 642 O O . LEU A 1 85 ? 5.956 4.544 -24.405 1.00 82.38 85 LEU A O 1
ATOM 646 N N . TRP A 1 86 ? 7.720 3.607 -25.431 1.00 87.75 86 TRP A N 1
ATOM 647 C CA . TRP A 1 86 ? 8.142 2.840 -24.269 1.00 87.75 86 TRP A CA 1
ATOM 648 C C . TRP A 1 86 ? 8.614 3.747 -23.126 1.00 87.75 86 TRP A C 1
ATOM 650 O O . TRP A 1 86 ? 8.122 3.629 -22.004 1.00 87.75 86 TRP A O 1
ATOM 660 N N . VAL A 1 87 ? 9.477 4.730 -23.405 1.00 86.06 87 VAL A N 1
ATOM 661 C CA . VAL A 1 87 ? 9.882 5.735 -22.409 1.00 86.06 87 VAL A CA 1
ATOM 662 C C . VAL A 1 87 ? 8.651 6.476 -21.880 1.00 86.06 87 VAL A C 1
ATOM 664 O O . VAL A 1 87 ? 8.479 6.596 -20.665 1.00 86.06 87 VAL A O 1
ATOM 667 N N . ARG A 1 88 ? 7.736 6.902 -22.763 1.00 84.75 88 ARG A N 1
ATOM 668 C CA . ARG A 1 88 ? 6.487 7.567 -22.360 1.00 84.75 88 ARG A CA 1
ATOM 669 C C . ARG A 1 88 ? 5.634 6.691 -21.437 1.00 84.75 88 ARG A C 1
ATOM 671 O O . ARG A 1 88 ? 5.175 7.180 -20.405 1.00 84.75 88 ARG A O 1
ATOM 678 N N . LYS A 1 89 ? 5.488 5.398 -21.748 1.00 89.19 89 LYS A N 1
ATOM 679 C CA . LYS A 1 89 ? 4.795 4.407 -20.908 1.00 89.19 89 LYS A CA 1
ATOM 680 C C . LYS A 1 89 ? 5.380 4.375 -19.495 1.00 89.19 89 LYS A C 1
ATOM 682 O O . LYS A 1 89 ? 4.615 4.442 -18.536 1.00 89.19 89 LYS A O 1
ATOM 687 N N . ILE A 1 90 ? 6.707 4.354 -19.349 1.00 91.38 90 ILE A N 1
ATOM 688 C CA . ILE A 1 90 ? 7.369 4.364 -18.033 1.00 91.38 90 ILE A CA 1
ATOM 689 C C . ILE A 1 90 ? 7.075 5.658 -17.253 1.00 91.38 90 ILE A C 1
ATOM 691 O O . ILE A 1 90 ? 6.752 5.612 -16.062 1.00 91.38 90 ILE A O 1
ATOM 695 N N . PHE A 1 91 ? 7.125 6.822 -17.905 1.00 87.88 91 PHE A N 1
ATOM 696 C CA . PHE A 1 91 ? 6.788 8.096 -17.255 1.00 87.88 91 PHE A CA 1
ATOM 697 C C . PHE A 1 91 ? 5.314 8.178 -16.829 1.00 87.88 91 PHE A C 1
ATOM 699 O O . PHE A 1 91 ? 5.015 8.715 -15.758 1.00 87.88 91 PHE A O 1
ATOM 706 N N . LEU A 1 92 ? 4.397 7.606 -17.610 1.00 86.56 92 LEU A N 1
ATOM 707 C CA . LEU A 1 92 ? 2.984 7.503 -17.237 1.00 86.56 92 LEU A CA 1
ATOM 708 C C . LEU A 1 92 ? 2.776 6.535 -16.067 1.00 86.56 92 LEU A C 1
ATOM 710 O O . LEU A 1 92 ? 2.062 6.863 -15.120 1.00 86.56 92 LEU A O 1
ATOM 714 N N . MET A 1 93 ? 3.466 5.389 -16.049 1.00 90.25 93 MET A N 1
ATOM 715 C CA . MET A 1 93 ? 3.449 4.479 -14.895 1.00 90.25 93 MET A CA 1
ATOM 716 C C . MET A 1 93 ? 3.946 5.162 -13.617 1.00 90.25 93 MET A C 1
ATOM 718 O O . MET A 1 93 ? 3.371 4.951 -12.547 1.00 90.25 93 MET A O 1
ATOM 722 N N . LYS A 1 94 ? 4.962 6.030 -13.719 1.00 89.44 94 LYS A N 1
ATOM 723 C CA . LYS A 1 94 ? 5.443 6.852 -12.597 1.00 89.44 94 LYS A CA 1
ATOM 724 C C . LYS A 1 94 ? 4.340 7.784 -12.088 1.00 89.44 94 LYS A C 1
ATOM 726 O O . LYS A 1 94 ? 4.124 7.851 -10.879 1.00 89.44 94 LYS A O 1
ATOM 731 N N . ALA A 1 95 ? 3.626 8.475 -12.980 1.00 85.31 95 ALA A N 1
ATOM 732 C CA . ALA A 1 95 ? 2.507 9.347 -12.603 1.00 85.31 95 ALA A CA 1
ATOM 733 C C . ALA A 1 95 ? 1.377 8.567 -11.902 1.00 85.31 95 ALA A C 1
ATOM 735 O O . ALA A 1 95 ? 0.819 9.036 -10.907 1.00 85.31 95 ALA A O 1
ATOM 736 N N . LEU A 1 96 ? 1.116 7.339 -12.360 1.00 86.62 96 LEU A N 1
ATOM 737 C CA . LEU A 1 96 ? 0.160 6.400 -11.765 1.00 86.62 96 LEU A CA 1
ATOM 738 C C . LEU A 1 96 ? 0.699 5.668 -10.518 1.00 86.62 96 LEU A C 1
ATOM 740 O O . LEU A 1 96 ? -0.048 4.928 -9.880 1.00 86.62 96 LEU A O 1
ATOM 744 N N . LYS A 1 97 ? 1.968 5.880 -10.137 1.00 89.25 97 LYS A N 1
ATOM 745 C CA . LYS A 1 97 ? 2.655 5.250 -8.988 1.00 89.25 97 LYS A CA 1
ATOM 746 C C . LYS A 1 97 ? 2.703 3.717 -9.049 1.00 89.25 97 LYS A C 1
ATOM 748 O O . LYS A 1 97 ? 2.700 3.046 -8.015 1.00 89.25 97 LYS A O 1
ATOM 753 N N . ARG A 1 98 ? 2.765 3.174 -10.264 1.00 89.06 98 ARG A N 1
ATOM 754 C CA . ARG A 1 98 ? 2.833 1.743 -10.583 1.00 89.06 98 ARG A CA 1
ATOM 755 C C . ARG A 1 98 ? 4.288 1.254 -10.604 1.00 89.06 98 ARG A C 1
ATOM 757 O O . ARG A 1 98 ? 4.838 0.965 -11.657 1.00 89.06 98 ARG A O 1
ATOM 764 N N . TRP A 1 99 ? 4.949 1.261 -9.446 1.00 91.81 99 TRP A N 1
ATOM 765 C CA . TRP A 1 99 ? 6.402 1.033 -9.355 1.00 91.81 99 TRP A CA 1
ATOM 766 C C . TRP A 1 99 ? 6.836 -0.398 -9.660 1.00 91.81 99 TRP A C 1
ATOM 768 O O . TRP A 1 99 ? 7.859 -0.581 -10.311 1.00 91.81 99 TRP A O 1
ATOM 778 N N . ASP A 1 100 ? 6.045 -1.383 -9.248 1.00 88.00 100 ASP A N 1
ATOM 779 C CA . ASP A 1 100 ? 6.279 -2.792 -9.568 1.00 88.00 100 ASP A CA 1
ATOM 780 C C . ASP A 1 100 ? 6.257 -3.025 -11.090 1.00 88.00 100 ASP A C 1
ATOM 782 O O . ASP A 1 100 ? 7.212 -3.535 -11.674 1.00 88.00 100 ASP A O 1
ATOM 786 N N . ASP A 1 101 ? 5.240 -2.475 -11.767 1.00 89.75 101 ASP A N 1
ATOM 787 C CA . ASP A 1 101 ? 5.143 -2.514 -13.229 1.00 89.75 101 ASP A CA 1
ATOM 788 C C . ASP A 1 101 ? 6.342 -1.838 -13.917 1.00 89.75 101 ASP A C 1
ATOM 790 O O . ASP A 1 101 ? 6.799 -2.320 -14.949 1.00 89.75 101 ASP A O 1
ATOM 794 N N . ILE A 1 102 ? 6.875 -0.739 -13.360 1.00 92.69 102 ILE A N 1
ATOM 795 C CA . ILE A 1 102 ? 8.081 -0.080 -13.896 1.00 92.69 102 ILE A CA 1
ATOM 796 C C . ILE A 1 102 ? 9.288 -1.006 -13.782 1.00 92.69 102 ILE A C 1
ATOM 798 O O . ILE A 1 102 ? 10.035 -1.140 -14.748 1.00 92.69 102 ILE A O 1
ATOM 802 N N . ALA A 1 103 ? 9.504 -1.621 -12.616 1.00 91.56 103 ALA A N 1
ATOM 803 C CA . ALA A 1 103 ? 10.627 -2.531 -12.420 1.00 91.56 103 ALA A CA 1
ATOM 804 C C . ALA A 1 103 ? 10.546 -3.704 -13.407 1.00 91.56 103 ALA A C 1
ATOM 806 O O . ALA A 1 103 ? 11.509 -3.955 -14.129 1.00 91.56 103 ALA A O 1
ATOM 807 N N . PHE A 1 104 ? 9.379 -4.343 -13.499 1.00 89.06 104 PHE A N 1
ATOM 808 C CA . PHE A 1 104 ? 9.134 -5.455 -14.412 1.00 89.06 104 PHE A CA 1
ATOM 809 C C . PHE A 1 104 ? 9.317 -5.067 -15.886 1.00 89.06 104 PHE A C 1
ATOM 811 O O . PHE A 1 104 ? 10.009 -5.755 -16.633 1.00 89.06 104 PHE A O 1
ATOM 818 N N . GLU A 1 105 ? 8.722 -3.954 -16.319 1.00 89.62 105 GLU A N 1
ATOM 819 C CA . GLU A 1 105 ? 8.778 -3.514 -17.714 1.00 89.62 105 GLU A CA 1
ATOM 820 C C . GLU A 1 105 ? 10.203 -3.130 -18.135 1.00 89.62 105 GLU A C 1
ATOM 822 O O . GLU A 1 105 ? 10.624 -3.470 -19.241 1.00 89.62 105 GLU A O 1
ATOM 827 N N . CYS A 1 106 ? 10.957 -2.463 -17.256 1.00 90.94 106 CYS A N 1
ATOM 828 C CA . CYS A 1 106 ? 12.368 -2.146 -17.469 1.00 90.94 106 CYS A CA 1
ATOM 829 C C . CYS A 1 106 ? 13.216 -3.411 -17.612 1.00 90.94 106 CYS A C 1
ATOM 831 O O . CYS A 1 106 ? 13.981 -3.530 -18.564 1.00 90.94 106 CYS A O 1
ATOM 833 N N . GLU A 1 107 ? 13.057 -4.371 -16.701 1.00 88.06 107 GLU A N 1
ATOM 834 C CA . GLU A 1 107 ? 13.794 -5.637 -16.741 1.00 88.06 107 GLU A CA 1
ATOM 835 C C . GLU A 1 107 ? 13.478 -6.426 -18.008 1.00 88.06 107 GLU A C 1
ATOM 837 O O . GLU A 1 107 ? 14.392 -6.845 -18.717 1.00 88.06 107 GLU A O 1
ATOM 842 N N . LYS A 1 108 ? 12.191 -6.549 -18.346 1.00 84.94 108 LYS A N 1
ATOM 843 C CA . LYS A 1 108 ? 11.726 -7.211 -19.565 1.00 84.94 108 LYS A CA 1
ATOM 844 C C . LYS A 1 108 ? 12.284 -6.552 -20.825 1.00 84.94 108 LYS A C 1
ATOM 846 O O . LYS A 1 108 ? 12.777 -7.253 -21.703 1.00 84.94 108 LYS A O 1
ATOM 851 N N . ASN A 1 109 ? 12.235 -5.223 -20.917 1.00 84.81 109 ASN A N 1
ATOM 852 C CA . ASN A 1 109 ? 12.768 -4.505 -22.072 1.00 84.81 109 ASN A CA 1
ATOM 853 C C . ASN A 1 109 ? 14.276 -4.738 -22.228 1.00 84.81 109 ASN A C 1
ATOM 855 O O . ASN A 1 109 ? 14.722 -5.043 -23.330 1.00 84.81 109 ASN A O 1
ATOM 859 N N . SER A 1 110 ? 15.042 -4.711 -21.134 1.00 83.12 110 SER A N 1
ATOM 860 C CA . SER A 1 110 ? 16.470 -5.044 -21.171 1.00 83.12 110 SER A CA 1
ATOM 861 C C . SER A 1 110 ? 16.730 -6.484 -21.636 1.00 83.12 110 SER A C 1
ATOM 863 O O . SER A 1 110 ? 17.692 -6.707 -22.370 1.00 83.12 110 SER A O 1
ATOM 865 N N . CYS A 1 111 ? 15.869 -7.449 -21.276 1.00 77.75 111 CYS A N 1
ATOM 866 C CA . CYS A 1 111 ? 15.934 -8.818 -21.812 1.00 77.75 111 CYS A CA 1
ATOM 867 C C . CYS A 1 111 ? 15.717 -8.843 -23.327 1.00 77.75 111 CYS A C 1
ATOM 869 O O . CYS A 1 111 ? 16.439 -9.516 -24.060 1.00 77.75 111 CYS A O 1
ATOM 871 N N . ASP A 1 112 ? 14.678 -8.148 -23.791 1.00 76.50 112 ASP A N 1
ATOM 872 C CA . ASP A 1 112 ? 14.285 -8.145 -25.198 1.00 76.50 112 ASP A CA 1
ATOM 873 C C . ASP A 1 112 ? 15.348 -7.457 -26.067 1.00 76.50 112 ASP A C 1
ATOM 875 O O . ASP A 1 112 ? 15.627 -7.923 -27.171 1.00 76.50 112 ASP A O 1
ATOM 879 N N . VAL A 1 113 ? 15.997 -6.409 -25.547 1.00 75.25 113 VAL A N 1
ATOM 880 C CA . VAL A 1 113 ? 17.159 -5.766 -26.178 1.00 75.25 113 VAL A CA 1
ATOM 881 C C . VAL A 1 113 ? 18.345 -6.730 -26.253 1.00 75.25 113 VAL A C 1
ATOM 883 O O . VAL A 1 113 ? 18.918 -6.886 -27.326 1.00 75.25 113 VAL A O 1
ATOM 886 N N . ALA A 1 114 ? 18.665 -7.448 -25.173 1.00 70.56 114 ALA A N 1
ATOM 887 C CA . ALA A 1 114 ? 19.772 -8.407 -25.169 1.00 70.56 114 ALA A CA 1
ATOM 888 C C . ALA A 1 114 ? 19.582 -9.548 -26.187 1.00 70.56 114 ALA A C 1
ATOM 890 O O . ALA A 1 114 ? 20.514 -9.904 -26.902 1.00 70.56 114 ALA A O 1
ATOM 891 N N . LYS A 1 115 ? 18.355 -10.069 -26.340 1.00 65.62 115 LYS A N 1
ATOM 892 C CA . LYS A 1 115 ? 18.045 -11.073 -27.378 1.00 65.62 115 LYS A CA 1
ATOM 893 C C . LYS A 1 115 ? 18.294 -10.556 -28.795 1.00 65.62 115 LYS A C 1
ATOM 895 O O . LYS A 1 115 ? 18.664 -11.332 -29.670 1.00 65.62 115 LYS A O 1
ATOM 900 N N . LEU A 1 116 ? 18.057 -9.268 -29.047 1.00 62.41 116 LEU A N 1
ATOM 901 C CA . LEU A 1 116 ? 18.316 -8.665 -30.357 1.00 62.41 116 LEU A CA 1
ATOM 902 C C . LEU A 1 116 ? 19.815 -8.520 -30.634 1.00 62.41 116 LEU A C 1
ATOM 904 O O . LEU A 1 116 ? 20.223 -8.679 -31.783 1.00 62.41 116 LEU A O 1
ATOM 908 N N . GLU A 1 117 ? 20.613 -8.263 -29.596 1.00 60.25 117 GLU A N 1
ATOM 909 C CA . GLU A 1 117 ? 22.078 -8.252 -29.673 1.00 60.25 117 GLU A CA 1
ATOM 910 C C . GLU A 1 117 ? 22.634 -9.668 -29.941 1.00 60.25 117 GLU A C 1
ATOM 912 O O . GLU A 1 117 ? 23.503 -9.828 -30.796 1.00 60.25 117 GLU A O 1
ATOM 917 N N . GLU A 1 118 ? 22.108 -10.704 -29.271 1.00 54.62 118 GLU A N 1
ATOM 918 C CA . GLU A 1 118 ? 22.601 -12.092 -29.375 1.00 54.62 118 GLU A CA 1
ATOM 919 C C . GLU A 1 118 ? 22.168 -12.841 -30.647 1.00 54.62 118 GLU A C 1
ATOM 921 O O . GLU A 1 118 ? 22.958 -13.597 -31.210 1.00 54.62 118 GLU A O 1
ATOM 926 N N . VAL A 1 119 ? 20.932 -12.653 -31.135 1.00 49.47 119 VAL A N 1
ATOM 927 C CA . VAL A 1 119 ? 20.394 -13.412 -32.291 1.00 49.47 119 VAL A CA 1
ATOM 928 C C . VAL A 1 119 ? 21.003 -12.959 -33.631 1.00 49.47 119 VAL A C 1
ATOM 930 O O . VAL A 1 119 ? 20.699 -13.526 -34.677 1.00 49.47 119 VAL A O 1
ATOM 933 N N . GLY A 1 120 ? 21.906 -11.972 -33.639 1.00 44.34 120 GLY A N 1
ATOM 934 C CA . GLY A 1 120 ? 22.724 -11.673 -34.818 1.00 44.34 120 GLY A CA 1
ATOM 935 C C . GLY A 1 120 ? 21.926 -11.229 -36.049 1.00 44.34 120 GLY A C 1
ATOM 936 O O . GLY A 1 120 ? 22.429 -11.311 -37.165 1.00 44.34 120 GLY A O 1
ATOM 937 N N . ILE A 1 121 ? 20.698 -10.720 -35.874 1.00 45.78 121 ILE A N 1
ATOM 938 C CA . ILE A 1 121 ? 19.918 -10.124 -36.979 1.00 45.78 121 ILE A CA 1
ATOM 939 C C . ILE A 1 121 ? 20.674 -8.910 -37.561 1.00 45.78 121 ILE A C 1
ATOM 941 O O . ILE A 1 121 ? 20.509 -8.564 -38.728 1.00 45.78 121 ILE A O 1
ATOM 945 N N . PHE A 1 122 ? 21.562 -8.315 -36.762 1.00 44.16 122 PHE A N 1
ATOM 946 C CA . PHE A 1 122 ? 22.448 -7.213 -37.120 1.00 44.16 122 PHE A CA 1
ATOM 947 C C . PHE A 1 122 ? 23.916 -7.671 -37.222 1.00 44.16 122 PHE A C 1
ATOM 949 O O . PHE A 1 122 ? 24.805 -7.066 -36.636 1.00 44.16 122 PHE A O 1
ATOM 956 N N . SER A 1 123 ? 24.194 -8.754 -37.959 1.00 43.22 123 SER A N 1
ATOM 957 C CA . SER A 1 123 ? 25.571 -9.135 -38.334 1.00 43.22 123 SER A CA 1
ATOM 958 C C . SER A 1 123 ? 26.198 -8.201 -39.384 1.00 43.22 123 SER A C 1
ATOM 960 O O . SER A 1 123 ? 27.363 -8.357 -39.743 1.00 43.22 123 SER A O 1
ATOM 962 N N . LEU A 1 124 ? 25.414 -7.265 -39.920 1.00 48.62 124 LEU A N 1
ATOM 963 C CA . LEU A 1 124 ? 25.870 -6.138 -40.729 1.00 48.62 124 LEU A CA 1
ATOM 964 C C . LEU A 1 124 ? 25.982 -4.905 -39.830 1.00 48.62 124 LEU A C 1
ATOM 966 O O . LEU A 1 124 ? 25.181 -4.759 -38.907 1.00 48.62 124 LEU A O 1
ATOM 970 N N . ASP A 1 125 ? 26.955 -4.036 -40.121 1.00 48.22 125 ASP A N 1
ATOM 971 C CA . ASP A 1 125 ? 27.196 -2.765 -39.426 1.00 48.22 125 ASP A CA 1
ATOM 972 C C . ASP A 1 125 ? 25.967 -1.849 -39.535 1.00 48.22 125 ASP A C 1
ATOM 974 O O . ASP A 1 125 ? 25.816 -1.041 -40.446 1.00 48.22 125 ASP A O 1
ATOM 978 N N . LEU A 1 126 ? 25.026 -2.065 -38.622 1.00 51.31 126 LEU A N 1
ATOM 979 C CA . LEU A 1 126 ? 23.792 -1.310 -38.444 1.00 51.31 126 LEU A CA 1
ATOM 980 C C . LEU A 1 126 ? 23.861 -0.545 -37.118 1.00 51.31 126 LEU A C 1
ATOM 982 O O . LEU A 1 126 ? 22.844 -0.305 -36.466 1.00 51.31 126 LEU A O 1
ATOM 986 N N . SER A 1 127 ? 25.078 -0.139 -36.736 1.00 54.06 127 SER A N 1
ATOM 987 C CA . SER A 1 127 ? 25.353 0.763 -35.614 1.00 54.06 127 SER A CA 1
ATOM 988 C C . SER A 1 127 ? 24.510 2.046 -35.683 1.00 54.06 127 SER A C 1
ATOM 990 O O . SER A 1 127 ? 24.091 2.556 -34.647 1.00 54.06 127 SER A O 1
ATOM 992 N N . GLU A 1 128 ? 24.160 2.495 -36.892 1.00 49.38 128 GLU A N 1
ATOM 993 C CA . GLU A 1 128 ? 23.275 3.637 -37.165 1.00 49.38 128 GLU A CA 1
ATOM 994 C C . GLU A 1 128 ? 21.791 3.405 -36.803 1.00 49.38 128 GLU A C 1
ATOM 996 O O . GLU A 1 128 ? 21.066 4.367 -36.558 1.00 49.38 128 GLU A O 1
ATOM 1001 N N . ILE A 1 129 ? 21.324 2.148 -36.753 1.00 50.62 129 ILE A N 1
ATOM 1002 C CA . ILE A 1 129 ? 19.925 1.773 -36.444 1.00 50.62 129 ILE A CA 1
ATOM 1003 C C . ILE A 1 129 ? 19.801 1.211 -35.020 1.00 50.62 129 ILE A C 1
ATOM 1005 O O . ILE A 1 129 ? 18.694 0.951 -34.545 1.00 50.62 129 ILE A O 1
ATOM 1009 N N . ASN A 1 130 ? 20.917 1.047 -34.301 1.00 51.19 130 ASN A N 1
ATOM 1010 C CA . ASN A 1 130 ? 20.883 0.676 -32.894 1.00 51.19 130 ASN A CA 1
ATOM 1011 C C . ASN A 1 130 ? 20.107 1.763 -32.120 1.00 51.19 130 ASN A C 1
ATOM 1013 O O . ASN A 1 130 ? 20.577 2.899 -32.054 1.00 51.19 130 ASN A O 1
ATOM 1017 N N . PRO A 1 131 ? 18.943 1.455 -31.510 1.00 52.47 131 PRO A N 1
ATOM 1018 C CA . PRO A 1 131 ? 18.188 2.434 -30.724 1.00 52.47 131 PRO A CA 1
ATOM 1019 C C . PRO A 1 131 ? 18.951 2.902 -29.472 1.00 52.47 131 PRO A C 1
ATOM 1021 O O . PRO A 1 131 ? 18.560 3.887 -28.844 1.00 52.47 131 PRO A O 1
ATOM 1024 N N . TYR A 1 132 ? 20.050 2.221 -29.127 1.00 53.22 132 TYR A N 1
ATOM 1025 C CA . TYR A 1 132 ? 20.946 2.513 -28.013 1.00 53.22 132 TYR A CA 1
ATOM 1026 C C . TYR A 1 132 ? 22.417 2.526 -28.478 1.00 53.22 132 TYR A C 1
ATOM 1028 O O . TYR A 1 132 ? 23.233 1.729 -28.023 1.00 53.22 132 TYR A O 1
ATOM 1036 N N . PRO A 1 133 ? 22.818 3.454 -29.363 1.00 51.41 133 PRO A N 1
ATOM 1037 C CA . PRO A 1 133 ? 24.141 3.430 -30.001 1.00 51.41 133 PRO A CA 1
ATOM 1038 C C . PRO A 1 133 ? 25.299 3.725 -29.027 1.00 51.41 133 PRO A C 1
ATOM 1040 O O . PRO A 1 133 ? 26.467 3.548 -29.362 1.00 51.41 133 PRO A O 1
ATOM 1043 N N . HIS A 1 134 ? 24.990 4.175 -27.807 1.00 50.78 134 HIS A N 1
ATOM 1044 C CA . HIS A 1 134 ? 25.959 4.518 -26.763 1.00 50.78 134 HIS A CA 1
ATOM 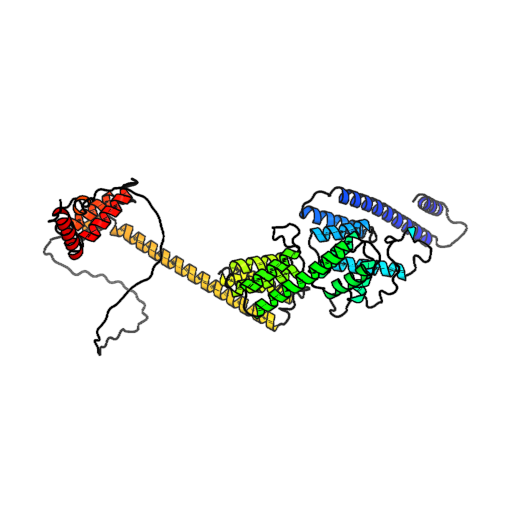1045 C C . HIS A 1 134 ? 26.088 3.458 -25.657 1.00 50.78 134 HIS A C 1
ATOM 1047 O O . HIS A 1 134 ? 26.833 3.677 -24.700 1.00 50.78 134 HIS A O 1
ATOM 1053 N N . SER A 1 135 ? 25.357 2.341 -25.733 1.00 51.31 135 SER A N 1
ATOM 1054 C CA . SER A 1 135 ? 25.522 1.230 -24.790 1.00 51.31 135 SER A CA 1
ATOM 1055 C C . SER A 1 135 ? 26.584 0.258 -25.298 1.00 51.31 135 SER A C 1
ATOM 1057 O O . SER A 1 135 ? 26.488 -0.244 -26.415 1.00 51.31 135 SER A O 1
ATOM 1059 N N . SER A 1 136 ? 27.609 -0.007 -24.482 1.00 50.22 136 SER A N 1
ATOM 1060 C CA . SER A 1 136 ? 28.640 -0.997 -24.808 1.00 50.22 136 SER A CA 1
ATOM 1061 C C . SER A 1 136 ? 28.031 -2.400 -24.949 1.00 50.22 136 SER A C 1
ATOM 1063 O O . SER A 1 136 ? 27.233 -2.775 -24.086 1.00 50.22 136 SER A O 1
ATOM 1065 N N . PRO A 1 137 ? 28.441 -3.201 -25.951 1.00 50.41 137 PRO A N 1
ATOM 1066 C CA . PRO A 1 137 ? 28.025 -4.594 -26.051 1.00 50.41 137 PRO A CA 1
ATOM 1067 C C . PRO A 1 137 ? 28.600 -5.378 -24.864 1.00 50.41 137 PRO A C 1
ATOM 1069 O O . PRO A 1 137 ? 29.815 -5.454 -24.676 1.00 50.41 137 PRO A O 1
ATOM 1072 N N . LEU A 1 138 ? 27.718 -5.921 -24.028 1.00 52.66 138 LEU A N 1
ATOM 1073 C CA . LEU A 1 138 ? 28.059 -6.752 -22.873 1.00 52.66 138 LEU A CA 1
ATOM 1074 C C . LEU A 1 138 ? 27.526 -8.159 -23.136 1.00 52.66 138 LEU A C 1
ATOM 1076 O O . LEU A 1 138 ? 26.317 -8.361 -23.210 1.00 52.66 138 LEU A O 1
ATOM 1080 N N . HIS A 1 139 ? 28.434 -9.114 -23.312 1.00 51.22 139 HIS A N 1
ATOM 1081 C CA . HIS A 1 139 ? 28.103 -10.514 -23.552 1.00 51.22 139 HIS A CA 1
ATOM 1082 C C . HIS A 1 139 ? 27.536 -11.176 -22.283 1.00 51.22 139 HIS A C 1
ATOM 1084 O O . HIS A 1 139 ? 28.182 -11.112 -21.241 1.00 51.22 139 HIS A O 1
ATOM 1090 N N . TYR A 1 140 ? 26.403 -11.872 -22.446 1.00 51.81 140 TYR A N 1
ATOM 1091 C CA . TYR A 1 140 ? 25.768 -12.836 -21.533 1.00 51.81 140 TYR A CA 1
ATOM 1092 C C . TYR A 1 140 ? 24.754 -12.315 -20.517 1.00 51.81 140 TYR A C 1
ATOM 1094 O O . TYR A 1 140 ? 24.978 -12.300 -19.312 1.00 51.81 140 TYR A O 1
ATOM 1102 N N . LEU A 1 141 ? 23.539 -12.102 -21.013 1.00 56.25 141 LEU A N 1
ATOM 1103 C CA . LEU A 1 141 ? 22.358 -12.367 -20.206 1.00 56.25 141 LEU A CA 1
ATOM 1104 C C . LEU A 1 141 ? 21.918 -13.822 -20.452 1.00 56.25 141 LEU A C 1
ATOM 1106 O O . LEU A 1 141 ? 21.125 -14.107 -21.345 1.00 56.25 141 LEU A O 1
ATOM 1110 N N . GLU A 1 142 ? 22.482 -14.760 -19.690 1.00 53.22 142 GLU A N 1
ATOM 1111 C CA . GLU A 1 142 ? 22.239 -16.199 -19.879 1.00 53.22 142 GLU A CA 1
ATOM 1112 C C . GLU A 1 142 ? 20.775 -16.619 -19.616 1.00 53.22 142 GLU A C 1
ATOM 1114 O O . GLU A 1 142 ? 19.982 -15.895 -19.009 1.00 53.22 142 GLU A O 1
ATOM 1119 N N . SER A 1 143 ? 20.416 -17.842 -20.037 1.00 44.69 143 SER A N 1
ATOM 1120 C CA . SER A 1 143 ? 19.046 -18.398 -20.032 1.00 44.69 143 SER A CA 1
ATOM 1121 C C . SER A 1 143 ? 18.319 -18.371 -18.682 1.00 44.69 143 SER A C 1
ATOM 1123 O O . SER A 1 143 ? 17.098 -18.516 -18.636 1.00 44.69 143 SER A O 1
ATOM 1125 N N . ASN A 1 144 ? 19.048 -18.168 -17.585 1.00 54.00 144 ASN A N 1
ATOM 1126 C CA . ASN A 1 144 ? 18.550 -18.210 -16.210 1.00 54.00 144 ASN A CA 1
ATOM 1127 C C . ASN A 1 144 ? 18.288 -16.789 -15.680 1.00 54.00 144 ASN A C 1
ATOM 1129 O O . ASN A 1 144 ? 18.612 -16.448 -14.547 1.00 54.00 144 ASN A O 1
ATOM 1133 N N . PHE A 1 145 ? 17.733 -15.956 -16.559 1.00 60.78 145 PHE A N 1
ATOM 1134 C CA . PHE A 1 145 ? 17.625 -14.501 -16.458 1.00 60.78 145 PHE A CA 1
ATOM 1135 C C . PHE A 1 145 ? 16.847 -14.026 -15.211 1.00 60.78 145 PHE A C 1
ATOM 1137 O O . PHE A 1 145 ? 17.142 -12.977 -14.635 1.00 60.78 145 PHE A O 1
ATOM 1144 N N . PHE A 1 146 ? 15.869 -14.819 -14.771 1.00 65.25 146 PHE A N 1
ATOM 1145 C CA . PHE A 1 146 ? 15.044 -14.535 -13.602 1.00 65.25 146 PHE A CA 1
ATOM 1146 C C . PHE A 1 146 ? 15.416 -15.448 -12.434 1.00 65.25 146 PHE A C 1
ATOM 1148 O O . PHE A 1 146 ? 15.628 -16.646 -12.616 1.00 65.25 146 PHE A O 1
ATOM 1155 N N . ASP A 1 147 ? 15.451 -14.887 -11.231 1.00 61.94 147 ASP A N 1
ATOM 1156 C CA . ASP A 1 147 ? 15.607 -15.624 -9.987 1.00 61.94 147 ASP A CA 1
ATOM 1157 C C . ASP A 1 147 ? 14.363 -16.507 -9.777 1.00 61.94 147 ASP A C 1
ATOM 1159 O O . ASP A 1 147 ? 13.268 -16.025 -9.489 1.00 61.94 147 ASP A O 1
ATOM 1163 N N . VAL A 1 148 ? 14.508 -17.819 -9.990 1.00 51.69 148 VAL A N 1
ATOM 1164 C CA . VAL A 1 148 ? 13.403 -18.805 -9.992 1.00 51.69 148 VAL A CA 1
ATOM 1165 C C . VAL A 1 148 ? 12.942 -19.153 -8.564 1.00 51.69 148 VAL A C 1
ATOM 1167 O O . VAL A 1 148 ? 12.171 -20.087 -8.355 1.00 51.69 148 VAL A O 1
ATOM 1170 N N . ALA A 1 149 ? 13.397 -18.410 -7.548 1.00 50.97 149 ALA A N 1
ATOM 1171 C CA . ALA A 1 149 ? 13.103 -18.665 -6.136 1.00 50.97 149 ALA A CA 1
ATOM 1172 C C . ALA A 1 149 ? 11.597 -18.643 -5.791 1.00 50.97 149 ALA A C 1
ATOM 1174 O O . ALA A 1 149 ? 11.181 -19.204 -4.776 1.00 50.97 149 ALA A O 1
ATOM 1175 N N . SER A 1 150 ? 10.768 -18.035 -6.639 1.00 44.28 150 SER A N 1
ATOM 1176 C CA . SER A 1 150 ? 9.310 -18.061 -6.571 1.00 44.28 150 SER A CA 1
ATOM 1177 C C . SER A 1 150 ? 8.787 -18.338 -7.977 1.00 44.28 150 SER A C 1
ATOM 1179 O O . SER A 1 150 ? 9.076 -17.583 -8.898 1.00 44.28 150 SER A O 1
ATOM 1181 N N . ALA A 1 151 ? 8.011 -19.407 -8.169 1.00 44.94 151 ALA A N 1
ATOM 1182 C CA . ALA A 1 151 ? 7.427 -19.752 -9.472 1.00 44.94 151 ALA A CA 1
ATOM 1183 C C . ALA A 1 151 ? 6.512 -18.648 -10.062 1.00 44.94 151 ALA A C 1
ATOM 1185 O O . ALA A 1 151 ? 6.110 -18.740 -11.223 1.00 44.94 151 ALA A O 1
ATOM 1186 N N . GLU A 1 152 ? 6.197 -17.616 -9.272 1.00 49.97 152 GLU A N 1
ATOM 1187 C CA . GLU A 1 152 ? 5.249 -16.540 -9.574 1.00 49.97 152 GLU A CA 1
ATOM 1188 C C . GLU A 1 152 ? 5.955 -15.176 -9.747 1.00 49.97 152 GLU A C 1
ATOM 1190 O O . GLU A 1 152 ? 5.609 -14.423 -10.654 1.00 49.97 152 GLU A O 1
ATOM 1195 N N . ASP A 1 153 ? 7.027 -14.901 -8.993 1.00 54.16 153 ASP A N 1
ATOM 1196 C CA . ASP A 1 153 ? 7.733 -13.613 -9.016 1.00 54.16 153 ASP A CA 1
ATOM 1197 C C . ASP A 1 153 ? 9.026 -13.682 -9.854 1.00 54.16 153 ASP A C 1
ATOM 1199 O O . ASP A 1 153 ? 10.117 -13.959 -9.350 1.00 54.16 153 ASP A O 1
ATOM 1203 N N . LYS A 1 154 ? 8.917 -13.431 -11.161 1.00 67.88 154 LYS A N 1
ATOM 1204 C CA . LYS A 1 154 ? 10.067 -13.427 -12.083 1.00 67.88 154 LYS A CA 1
ATOM 1205 C C . LYS A 1 154 ? 10.823 -12.098 -11.998 1.00 67.88 154 LYS A C 1
ATOM 1207 O O . LYS A 1 154 ? 10.575 -11.196 -12.796 1.00 67.88 154 LYS A O 1
ATOM 1212 N N . PHE A 1 155 ? 11.758 -11.977 -11.059 1.00 75.44 155 PHE A N 1
ATOM 1213 C CA . PHE A 1 155 ? 12.672 -10.828 -10.960 1.00 75.44 155 PHE A CA 1
ATOM 1214 C C . PHE A 1 155 ? 14.066 -11.171 -11.470 1.00 75.44 155 PHE A C 1
ATOM 1216 O O . PHE A 1 155 ? 14.481 -12.319 -11.375 1.00 75.44 155 PHE A O 1
ATOM 1223 N N . LEU A 1 156 ? 14.815 -10.191 -11.971 1.00 79.19 156 LEU A N 1
ATOM 1224 C CA . LEU A 1 156 ? 16.225 -10.416 -12.312 1.00 79.19 156 LEU A CA 1
ATOM 1225 C C . LEU A 1 156 ? 17.066 -10.761 -11.093 1.00 79.19 156 LEU A C 1
ATOM 1227 O O . LEU A 1 156 ? 16.881 -10.153 -10.039 1.00 79.19 156 LEU A O 1
ATOM 1231 N N . CYS A 1 157 ? 18.037 -11.661 -11.266 1.00 81.81 157 CYS A N 1
ATOM 1232 C CA . CYS A 1 157 ? 19.072 -11.873 -10.260 1.00 81.81 157 CYS A CA 1
ATOM 1233 C C . CYS A 1 157 ? 19.928 -10.603 -10.095 1.00 81.81 157 CYS A C 1
ATOM 1235 O O . CYS A 1 157 ? 20.014 -9.758 -10.989 1.00 81.81 157 CYS A O 1
ATOM 1237 N N . THR A 1 158 ? 20.604 -10.461 -8.953 1.00 84.19 158 THR A N 1
ATOM 1238 C CA . THR A 1 158 ? 21.370 -9.242 -8.625 1.00 84.19 158 THR A CA 1
ATOM 1239 C C . THR A 1 158 ? 22.435 -8.890 -9.667 1.00 84.19 158 THR A C 1
ATOM 1241 O O . THR A 1 158 ? 22.632 -7.710 -9.959 1.00 84.19 158 THR A O 1
ATOM 1244 N N . GLN A 1 159 ? 23.093 -9.892 -10.256 1.00 80.31 159 GLN A N 1
ATOM 1245 C CA . GLN A 1 159 ? 24.083 -9.702 -11.320 1.00 80.31 159 GLN A CA 1
ATOM 1246 C C . GLN A 1 159 ? 23.421 -9.216 -12.618 1.00 80.31 159 GLN A C 1
ATOM 1248 O O . GLN A 1 159 ? 23.805 -8.168 -13.138 1.00 80.31 159 GLN A O 1
ATOM 1253 N N . ALA A 1 160 ? 22.359 -9.897 -13.064 1.00 81.06 160 ALA A N 1
ATOM 1254 C CA . ALA A 1 160 ? 21.599 -9.532 -14.259 1.00 81.06 160 ALA A CA 1
ATOM 1255 C C . ALA A 1 160 ? 20.955 -8.143 -14.144 1.00 81.06 160 ALA A C 1
ATOM 1257 O O . ALA A 1 160 ? 20.893 -7.410 -15.127 1.00 81.06 160 ALA A O 1
ATOM 1258 N N . THR A 1 161 ? 20.531 -7.718 -12.948 1.00 87.62 161 THR A N 1
ATOM 1259 C CA . THR A 1 161 ? 20.053 -6.345 -12.728 1.00 87.62 161 THR A CA 1
ATOM 1260 C C . THR A 1 161 ? 21.129 -5.304 -13.031 1.00 87.62 161 THR A C 1
ATOM 1262 O O . THR A 1 161 ? 20.827 -4.269 -13.624 1.00 87.62 161 THR A O 1
ATOM 1265 N N . GLY A 1 162 ? 22.384 -5.565 -12.656 1.00 83.88 162 GLY A N 1
ATOM 1266 C CA . GLY A 1 162 ? 23.499 -4.670 -12.962 1.00 83.88 162 GLY A CA 1
ATOM 1267 C C . GLY A 1 162 ? 23.650 -4.422 -14.463 1.00 83.88 162 GLY A C 1
ATOM 1268 O O . GLY A 1 162 ? 23.791 -3.279 -14.899 1.00 83.88 162 GLY A O 1
ATOM 1269 N N . GLU A 1 163 ? 23.547 -5.487 -15.251 1.00 79.69 163 GLU A N 1
ATOM 1270 C CA . GLU A 1 163 ? 23.658 -5.446 -16.710 1.00 79.69 163 GLU A CA 1
ATOM 1271 C C . GLU A 1 163 ? 22.392 -4.954 -17.411 1.00 79.69 163 GLU A C 1
ATOM 1273 O O . GLU A 1 163 ? 22.461 -4.326 -18.465 1.00 79.69 163 GLU A O 1
ATOM 1278 N N . ALA A 1 164 ? 21.215 -5.206 -16.844 1.00 84.38 164 ALA A N 1
ATOM 1279 C CA . ALA A 1 164 ? 19.962 -4.717 -17.402 1.00 84.38 164 ALA A CA 1
ATOM 1280 C C . ALA A 1 164 ? 19.938 -3.184 -17.436 1.00 84.38 164 ALA A C 1
ATOM 1282 O O . ALA A 1 164 ? 19.437 -2.590 -18.389 1.00 84.38 164 ALA A O 1
ATOM 1283 N N . VAL A 1 165 ? 20.517 -2.539 -16.423 1.00 87.44 165 VAL A N 1
ATOM 1284 C CA . VAL A 1 165 ? 20.532 -1.079 -16.278 1.00 87.44 165 VAL A CA 1
ATOM 1285 C C . VAL A 1 165 ? 21.369 -0.373 -17.339 1.00 87.44 165 VAL A C 1
ATOM 1287 O O . VAL A 1 165 ? 21.038 0.753 -17.719 1.00 87.44 165 VAL A O 1
ATOM 1290 N N . THR A 1 166 ? 22.422 -1.009 -17.856 1.00 81.69 166 THR A N 1
ATOM 1291 C CA . THR A 1 166 ? 23.250 -0.411 -18.916 1.00 81.69 166 THR A CA 1
ATOM 1292 C C . THR A 1 166 ? 22.500 -0.327 -20.247 1.00 81.69 166 THR A C 1
ATOM 1294 O O . THR A 1 166 ? 22.720 0.621 -21.001 1.00 81.69 166 THR A O 1
ATOM 1297 N N . ARG A 1 167 ? 21.556 -1.249 -20.482 1.00 79.56 167 ARG A N 1
ATOM 1298 C CA . ARG A 1 167 ? 20.689 -1.319 -21.673 1.00 79.56 167 ARG A CA 1
ATOM 1299 C C . ARG A 1 167 ? 19.494 -0.368 -21.627 1.00 79.56 167 ARG A C 1
ATOM 1301 O O . ARG A 1 167 ? 18.876 -0.100 -22.650 1.00 79.56 167 ARG A O 1
ATOM 1308 N N . MET A 1 168 ? 19.165 0.168 -20.453 1.00 83.94 168 MET A N 1
ATOM 1309 C CA . MET A 1 168 ? 18.045 1.099 -20.314 1.00 83.94 168 MET A CA 1
ATOM 1310 C C . MET A 1 168 ? 18.409 2.500 -20.835 1.00 83.94 168 MET A C 1
ATOM 1312 O O . MET A 1 168 ? 19.544 2.955 -20.620 1.00 83.94 168 MET A O 1
ATOM 1316 N N . PRO A 1 169 ? 17.438 3.240 -21.412 1.00 82.50 169 PRO A N 1
ATOM 1317 C CA . PRO A 1 169 ? 17.597 4.657 -21.720 1.00 82.50 169 PRO A CA 1
ATOM 1318 C C . PRO A 1 169 ? 17.999 5.461 -20.483 1.00 82.50 169 PRO A C 1
ATOM 1320 O O . PRO A 1 169 ? 17.526 5.201 -19.373 1.00 82.50 169 PRO A O 1
ATOM 1323 N N . VAL A 1 170 ? 18.823 6.489 -20.686 1.00 80.81 170 VAL A N 1
ATOM 1324 C CA . VAL A 1 170 ? 19.369 7.333 -19.610 1.00 80.81 170 VAL A CA 1
ATOM 1325 C C . VAL A 1 170 ? 18.273 7.907 -18.713 1.00 80.81 170 VAL A C 1
ATOM 1327 O O . VAL A 1 170 ? 18.384 7.834 -17.491 1.00 80.81 170 VAL A O 1
ATOM 1330 N N . ASP A 1 171 ? 17.190 8.397 -19.313 1.00 82.38 171 ASP A N 1
ATOM 1331 C CA . ASP A 1 171 ? 16.082 9.036 -18.595 1.00 82.38 171 ASP A CA 1
ATOM 1332 C C . ASP A 1 171 ? 15.281 8.058 -17.722 1.00 82.38 171 ASP A C 1
ATOM 1334 O O . ASP A 1 171 ? 14.629 8.460 -16.755 1.00 82.38 171 ASP A O 1
ATOM 1338 N N . VAL A 1 172 ? 15.342 6.761 -18.036 1.00 88.44 172 VAL A N 1
ATOM 1339 C CA . VAL A 1 172 ? 14.579 5.706 -17.356 1.00 88.44 172 VAL A CA 1
ATOM 1340 C C . VAL A 1 172 ? 15.346 5.115 -16.172 1.00 88.44 172 VAL A C 1
ATOM 1342 O O . VAL A 1 172 ? 14.730 4.728 -15.177 1.00 88.44 172 VAL A O 1
ATOM 1345 N N . ARG A 1 173 ? 16.685 5.106 -16.207 1.00 89.12 173 ARG A N 1
ATOM 1346 C CA . ARG A 1 173 ? 17.523 4.521 -15.140 1.00 89.12 173 ARG A CA 1
ATOM 1347 C C . ARG A 1 173 ? 17.199 5.055 -13.734 1.00 89.12 173 ARG A C 1
ATOM 1349 O O . ARG A 1 173 ? 17.056 4.231 -12.830 1.00 89.12 173 ARG A O 1
ATOM 1356 N N . PRO A 1 174 ? 17.017 6.374 -13.497 1.00 89.00 174 PRO A N 1
ATOM 1357 C CA . PRO A 1 174 ? 16.647 6.872 -12.170 1.00 89.00 174 PRO A CA 1
ATOM 1358 C C . PRO A 1 174 ? 15.283 6.353 -11.697 1.00 89.00 174 PRO A C 1
ATOM 1360 O O . PRO A 1 174 ? 15.096 6.091 -10.509 1.00 89.00 174 PRO A O 1
ATOM 1363 N N . LEU A 1 175 ? 14.328 6.184 -12.618 1.00 91.75 175 LEU A N 1
ATOM 1364 C CA . LEU A 1 175 ? 13.002 5.648 -12.307 1.00 91.75 175 LEU A CA 1
ATOM 1365 C C . LEU A 1 175 ? 13.076 4.164 -11.958 1.00 91.75 175 LEU A C 1
ATOM 1367 O O . LEU A 1 175 ? 12.419 3.744 -11.010 1.00 91.75 175 LEU A O 1
ATOM 1371 N N . TYR A 1 176 ? 13.915 3.404 -12.661 1.00 93.81 176 TYR A N 1
ATOM 1372 C CA . TYR A 1 176 ? 14.153 1.997 -12.366 1.00 93.81 176 TYR A CA 1
ATOM 1373 C C . TYR A 1 176 ? 14.820 1.790 -10.997 1.00 93.81 176 TYR A C 1
ATOM 1375 O O . TYR A 1 176 ? 14.313 1.025 -10.179 1.00 93.81 176 TYR A O 1
ATOM 1383 N N . LEU A 1 177 ? 15.890 2.533 -10.679 1.00 93.25 177 LEU A N 1
ATOM 1384 C CA . LEU A 1 177 ? 16.530 2.468 -9.354 1.00 93.25 177 LEU A CA 1
ATOM 1385 C C . LEU A 1 177 ? 15.551 2.838 -8.230 1.00 93.25 177 LEU A C 1
ATOM 1387 O O . LEU A 1 177 ? 15.516 2.188 -7.181 1.00 93.25 177 LEU A O 1
ATOM 1391 N N . ARG A 1 178 ? 14.719 3.863 -8.461 1.00 93.00 178 ARG A N 1
ATOM 1392 C CA . ARG A 1 178 ? 13.658 4.254 -7.528 1.00 93.00 178 ARG A CA 1
ATOM 1393 C C . ARG A 1 178 ? 12.614 3.148 -7.370 1.00 93.00 178 ARG A C 1
ATOM 1395 O O . ARG A 1 178 ? 12.232 2.868 -6.238 1.00 93.00 178 ARG A O 1
ATOM 1402 N N . ALA A 1 179 ? 12.181 2.522 -8.464 1.00 93.69 179 ALA A N 1
ATOM 1403 C CA . ALA A 1 179 ? 11.226 1.417 -8.451 1.00 93.69 179 ALA A CA 1
ATOM 1404 C C . ALA A 1 179 ? 11.757 0.235 -7.629 1.00 93.69 179 ALA A C 1
ATOM 1406 O O . ALA A 1 179 ? 11.108 -0.172 -6.672 1.00 93.69 179 ALA A O 1
ATOM 1407 N N . LEU A 1 180 ? 12.983 -0.221 -7.900 1.00 93.44 180 LEU A N 1
ATOM 1408 C CA . LEU A 1 180 ? 13.630 -1.290 -7.134 1.00 93.44 180 LEU A CA 1
ATOM 1409 C C . LEU A 1 180 ? 13.715 -0.977 -5.632 1.00 93.44 180 LEU A C 1
ATOM 1411 O O . LEU A 1 180 ? 13.447 -1.842 -4.799 1.00 93.44 180 LEU A O 1
ATOM 1415 N N . ARG A 1 181 ? 14.056 0.266 -5.261 1.00 93.81 181 ARG A N 1
ATOM 1416 C CA . ARG A 1 181 ? 14.082 0.690 -3.850 1.00 93.81 181 ARG A CA 1
ATOM 1417 C C . ARG A 1 181 ? 12.688 0.666 -3.221 1.00 93.81 181 ARG A C 1
ATOM 1419 O O . ARG A 1 181 ? 12.550 0.238 -2.076 1.00 93.81 181 ARG A O 1
ATOM 1426 N N . LEU A 1 182 ? 11.672 1.144 -3.940 1.00 92.56 182 LEU A N 1
ATOM 1427 C CA . LEU A 1 182 ? 10.283 1.138 -3.476 1.00 92.56 182 LEU A CA 1
ATOM 1428 C C . LEU A 1 182 ? 9.707 -0.278 -3.386 1.00 92.56 182 LEU A C 1
ATOM 1430 O O . LEU A 1 182 ? 8.857 -0.503 -2.532 1.00 92.56 182 LEU A O 1
ATOM 1434 N N . GLU A 1 183 ? 10.227 -1.223 -4.163 1.00 90.12 183 GLU A N 1
ATOM 1435 C CA . GLU A 1 183 ? 9.933 -2.658 -4.065 1.00 90.12 183 GLU A CA 1
ATOM 1436 C C . GLU A 1 183 ? 10.817 -3.406 -3.049 1.00 90.12 183 GLU A C 1
ATOM 1438 O O . GLU A 1 183 ? 10.741 -4.623 -2.913 1.00 90.12 183 GLU A O 1
ATOM 1443 N N . GLU A 1 184 ? 11.622 -2.677 -2.267 1.00 91.56 184 GLU A N 1
ATOM 1444 C CA . GLU A 1 184 ? 12.541 -3.210 -1.250 1.00 91.56 184 GLU A CA 1
ATOM 1445 C C . GLU A 1 184 ? 13.621 -4.171 -1.785 1.00 91.56 184 GLU A C 1
ATOM 1447 O O . GLU A 1 184 ? 14.234 -4.916 -1.019 1.00 91.56 184 GLU A O 1
ATOM 1452 N N . ARG A 1 185 ? 13.929 -4.112 -3.085 1.00 91.25 185 ARG A N 1
ATOM 1453 C CA . ARG A 1 185 ? 14.981 -4.898 -3.751 1.00 91.25 185 ARG A CA 1
ATOM 1454 C C . ARG A 1 185 ? 16.356 -4.227 -3.605 1.00 91.25 185 ARG A C 1
ATOM 1456 O O . ARG A 1 185 ? 17.034 -3.953 -4.591 1.00 91.25 185 ARG A O 1
ATOM 1463 N N . TYR A 1 186 ? 16.781 -3.937 -2.371 1.00 93.00 186 TYR A N 1
ATOM 1464 C CA . TYR A 1 186 ? 17.968 -3.106 -2.095 1.00 93.00 186 TYR A CA 1
ATOM 1465 C C . TYR A 1 186 ? 19.278 -3.666 -2.670 1.00 93.00 186 TYR A C 1
ATOM 1467 O O . TYR A 1 186 ? 20.079 -2.897 -3.200 1.00 93.00 186 TYR A O 1
ATOM 1475 N N . ASP A 1 187 ? 19.482 -4.984 -2.625 1.00 91.50 187 ASP A N 1
ATOM 1476 C CA . ASP A 1 187 ? 20.700 -5.619 -3.154 1.00 91.50 187 ASP A CA 1
ATOM 1477 C C . ASP A 1 187 ? 20.834 -5.421 -4.670 1.00 91.50 187 ASP A C 1
ATOM 1479 O O . ASP A 1 187 ? 21.910 -5.100 -5.175 1.00 91.50 187 ASP A O 1
ATOM 1483 N N . HIS A 1 188 ? 19.708 -5.502 -5.384 1.00 91.62 188 HIS A N 1
ATOM 1484 C CA . HIS A 1 188 ? 19.618 -5.233 -6.818 1.00 91.62 188 HIS A CA 1
ATOM 1485 C C . HIS A 1 188 ? 19.946 -3.765 -7.125 1.00 91.62 188 HIS A C 1
ATOM 1487 O O . HIS A 1 188 ? 20.682 -3.476 -8.067 1.00 91.62 188 HIS A O 1
ATOM 1493 N N . VAL A 1 189 ? 19.479 -2.830 -6.285 1.00 94.12 189 VAL A N 1
ATOM 1494 C CA . VAL A 1 189 ? 19.822 -1.403 -6.413 1.00 94.12 189 VAL A CA 1
ATOM 1495 C C . VAL A 1 189 ? 21.325 -1.179 -6.249 1.00 94.12 189 VAL A C 1
ATOM 1497 O O . VAL A 1 189 ? 21.922 -0.447 -7.036 1.00 94.12 189 VAL A O 1
ATOM 1500 N N . PHE A 1 190 ? 21.966 -1.806 -5.257 1.00 93.62 190 PHE A N 1
ATOM 1501 C CA . PHE A 1 190 ? 23.411 -1.663 -5.062 1.00 93.62 190 PHE A CA 1
ATOM 1502 C C . PHE A 1 190 ? 24.224 -2.277 -6.202 1.00 93.62 190 PHE A C 1
ATOM 1504 O O . PHE A 1 190 ? 25.222 -1.677 -6.608 1.00 93.62 190 PHE A O 1
ATOM 1511 N N . ALA A 1 191 ? 23.795 -3.421 -6.741 1.00 90.38 191 ALA A N 1
ATOM 1512 C CA . ALA A 1 191 ? 24.419 -4.030 -7.912 1.00 90.38 191 ALA A CA 1
ATOM 1513 C C . ALA A 1 191 ? 24.324 -3.109 -9.141 1.00 90.38 191 ALA A C 1
ATOM 1515 O O . ALA A 1 191 ? 25.343 -2.814 -9.767 1.00 90.38 191 ALA A O 1
ATOM 1516 N N . ALA A 1 192 ? 23.138 -2.559 -9.415 1.00 90.69 192 ALA A N 1
ATOM 1517 C CA . ALA A 1 192 ? 22.926 -1.579 -10.478 1.00 90.69 192 ALA A CA 1
ATOM 1518 C C . ALA A 1 192 ? 23.775 -0.311 -10.310 1.00 90.69 192 ALA A C 1
ATOM 1520 O O . ALA A 1 192 ? 24.426 0.135 -11.254 1.00 90.69 192 ALA A O 1
ATOM 1521 N N . ILE A 1 193 ? 23.818 0.256 -9.101 1.00 91.50 193 ILE A N 1
ATOM 1522 C CA . ILE A 1 193 ? 24.641 1.435 -8.795 1.00 91.50 193 ILE A CA 1
ATOM 1523 C C . ILE A 1 193 ? 26.124 1.137 -9.020 1.00 91.50 193 ILE A C 1
ATOM 1525 O O . ILE A 1 193 ? 26.815 1.959 -9.611 1.00 91.50 193 ILE A O 1
ATOM 1529 N N . LYS A 1 194 ? 26.616 -0.033 -8.592 1.00 89.44 194 LYS A N 1
ATOM 1530 C CA . LYS A 1 194 ? 28.019 -0.430 -8.777 1.00 89.44 194 LYS A CA 1
ATOM 1531 C C . LYS A 1 194 ? 28.407 -0.458 -10.259 1.00 89.44 194 LYS A C 1
ATOM 1533 O O . LYS A 1 194 ? 29.484 0.011 -10.609 1.00 89.44 194 LYS A O 1
ATOM 1538 N N . VAL A 1 195 ? 27.537 -0.982 -11.125 1.00 86.88 195 VAL A N 1
ATOM 1539 C CA . VAL A 1 195 ? 27.775 -0.995 -12.577 1.00 86.88 195 VAL A CA 1
ATOM 1540 C C . VAL A 1 195 ? 27.739 0.422 -13.155 1.00 86.88 195 VAL A C 1
ATOM 1542 O O . VAL A 1 195 ? 28.630 0.794 -13.917 1.00 86.88 195 VAL A O 1
ATOM 1545 N N . LEU A 1 196 ? 26.765 1.241 -12.748 1.00 86.19 196 LEU A N 1
ATOM 1546 C CA . LEU A 1 196 ? 26.648 2.626 -13.208 1.00 86.19 196 LEU A CA 1
ATOM 1547 C C . LEU A 1 196 ? 27.834 3.508 -12.791 1.00 86.19 196 LEU A C 1
ATOM 1549 O O . LEU A 1 196 ? 28.289 4.309 -13.600 1.00 86.19 196 LEU A O 1
ATOM 1553 N N . GLU A 1 197 ? 28.364 3.350 -11.576 1.00 85.69 197 GLU A N 1
ATOM 1554 C CA . GLU A 1 197 ? 29.542 4.096 -11.099 1.00 85.69 197 GLU A CA 1
ATOM 1555 C C . GLU A 1 197 ? 30.822 3.746 -11.863 1.00 85.69 197 GLU A C 1
ATOM 1557 O O . GLU A 1 197 ? 31.698 4.594 -12.017 1.00 85.69 197 GLU A O 1
ATOM 1562 N N . ASN A 1 198 ? 30.928 2.508 -12.352 1.00 80.00 198 ASN A N 1
ATOM 1563 C CA . ASN A 1 198 ? 32.067 2.056 -13.148 1.00 80.00 198 ASN A CA 1
ATOM 1564 C C . ASN A 1 198 ? 31.967 2.487 -14.620 1.00 80.00 198 ASN A C 1
ATOM 1566 O O . ASN A 1 198 ? 32.967 2.475 -15.341 1.00 80.00 198 ASN A O 1
ATOM 1570 N N . SER A 1 199 ? 30.773 2.860 -15.089 1.00 71.56 199 SER A N 1
ATOM 1571 C CA . SER A 1 199 ? 30.585 3.370 -16.445 1.00 71.56 199 SER A CA 1
ATOM 1572 C C . SER A 1 199 ? 31.127 4.804 -16.539 1.00 71.56 199 SER A C 1
ATOM 1574 O O . SER A 1 199 ? 30.723 5.675 -15.778 1.00 71.56 199 SER A O 1
ATOM 1576 N N . LYS A 1 200 ? 32.050 5.075 -17.476 1.00 58.97 200 LYS A N 1
ATOM 1577 C CA . LYS A 1 200 ? 32.736 6.380 -17.667 1.00 58.97 200 LYS A CA 1
ATOM 1578 C C . LYS A 1 200 ? 31.818 7.539 -18.104 1.00 58.97 200 LYS A C 1
ATOM 1580 O O . LYS A 1 200 ? 32.295 8.563 -18.587 1.00 58.97 200 LYS A O 1
ATOM 1585 N N . ILE A 1 201 ? 30.506 7.371 -18.011 1.00 59.38 201 ILE A N 1
ATOM 1586 C CA . ILE A 1 201 ? 29.528 8.311 -18.540 1.00 59.38 201 ILE A CA 1
ATOM 1587 C C . ILE A 1 201 ? 29.039 9.212 -17.397 1.00 59.38 201 ILE A C 1
ATOM 1589 O O . ILE A 1 201 ? 28.948 8.791 -16.248 1.00 59.38 201 ILE A O 1
ATOM 1593 N N . ASN A 1 202 ? 28.759 10.476 -17.721 1.00 55.81 202 ASN A N 1
ATOM 1594 C CA . ASN A 1 202 ? 28.460 11.591 -16.817 1.00 55.81 202 ASN A CA 1
ATOM 1595 C C . ASN A 1 202 ? 27.125 11.423 -16.046 1.00 55.81 202 ASN A C 1
ATOM 1597 O O . ASN A 1 202 ? 26.166 12.164 -16.247 1.00 55.81 202 ASN A O 1
ATOM 1601 N N . TYR A 1 203 ? 27.051 10.413 -15.178 1.00 63.03 203 TYR A N 1
ATOM 1602 C CA . TYR A 1 203 ? 25.868 10.007 -14.409 1.00 63.03 203 TYR A CA 1
ATOM 1603 C C . TYR A 1 203 ? 26.059 10.150 -12.892 1.00 63.03 203 TYR A C 1
ATOM 1605 O O . TYR A 1 203 ? 25.155 9.845 -12.114 1.00 63.03 203 TYR A O 1
ATOM 1613 N N . GLN A 1 204 ? 27.219 10.653 -12.455 1.00 68.00 204 GLN A N 1
ATOM 1614 C CA . GLN A 1 204 ? 27.665 10.595 -11.062 1.00 68.00 204 GLN A CA 1
ATOM 1615 C C . GLN A 1 204 ? 26.657 11.193 -10.073 1.00 68.00 204 GLN A C 1
ATOM 1617 O O . GLN A 1 204 ? 26.463 10.645 -8.995 1.00 68.00 204 GLN A O 1
ATOM 1622 N N . LYS A 1 205 ? 25.999 12.306 -10.429 1.00 80.50 205 LYS A N 1
ATOM 1623 C CA . LYS A 1 205 ? 25.165 13.063 -9.487 1.00 80.50 205 LYS A CA 1
ATOM 1624 C C . LYS A 1 205 ? 23.906 12.310 -9.048 1.00 80.50 205 LYS A C 1
ATOM 1626 O O . LYS A 1 205 ? 23.641 12.222 -7.857 1.00 80.50 205 LYS A O 1
ATOM 1631 N N . TYR A 1 206 ? 23.119 11.765 -9.976 1.00 82.12 206 TYR A N 1
ATOM 1632 C CA . TYR A 1 206 ? 21.885 11.075 -9.577 1.00 82.12 206 TYR A CA 1
ATOM 1633 C C . TYR A 1 206 ? 22.182 9.706 -8.954 1.00 82.12 206 TYR A C 1
ATOM 1635 O O . TYR A 1 206 ? 21.454 9.264 -8.071 1.00 82.12 206 TYR A O 1
ATOM 1643 N N . VAL A 1 207 ? 23.255 9.038 -9.392 1.00 85.88 207 VAL A N 1
ATOM 1644 C CA . VAL A 1 207 ? 23.662 7.731 -8.862 1.00 85.88 207 VAL A CA 1
ATOM 1645 C C . VAL A 1 207 ? 24.092 7.854 -7.399 1.00 85.88 207 VAL A C 1
ATOM 1647 O O . VAL A 1 207 ? 23.662 7.054 -6.567 1.00 85.88 207 VAL A O 1
ATOM 1650 N N . THR A 1 208 ? 24.868 8.889 -7.057 1.00 86.31 208 THR A N 1
ATOM 1651 C CA . THR A 1 208 ? 25.242 9.170 -5.662 1.00 86.31 208 THR A CA 1
ATOM 1652 C C . THR A 1 208 ? 24.031 9.582 -4.825 1.00 86.31 208 THR A C 1
ATOM 1654 O O . THR A 1 208 ? 23.842 9.054 -3.729 1.00 86.31 208 THR A O 1
ATOM 1657 N N . GLU A 1 209 ? 23.150 10.437 -5.356 1.00 88.12 209 GLU A N 1
ATOM 1658 C CA . GLU A 1 209 ? 21.908 10.817 -4.674 1.00 88.12 209 GLU A CA 1
ATOM 1659 C C . GLU A 1 209 ? 21.002 9.609 -4.380 1.00 88.12 209 GLU A C 1
ATOM 1661 O O . GLU A 1 209 ? 20.473 9.491 -3.270 1.00 88.12 209 GLU A O 1
ATOM 1666 N N . GLU A 1 210 ? 20.817 8.697 -5.341 1.00 89.19 210 GLU A N 1
ATOM 1667 C CA . GLU A 1 210 ? 20.025 7.480 -5.137 1.00 89.19 210 GLU A CA 1
ATOM 1668 C C . GLU A 1 210 ? 20.704 6.520 -4.158 1.00 89.19 210 GLU A C 1
ATOM 1670 O O . GLU A 1 210 ? 20.032 5.998 -3.267 1.00 89.19 210 GLU A O 1
ATOM 1675 N N . ARG A 1 211 ? 22.033 6.353 -4.216 1.00 91.81 211 ARG A N 1
ATOM 1676 C CA . ARG A 1 211 ? 22.787 5.578 -3.214 1.00 91.81 211 ARG A CA 1
ATOM 1677 C C . ARG A 1 211 ? 22.519 6.085 -1.795 1.00 91.81 211 ARG A C 1
ATOM 1679 O O . ARG A 1 211 ? 22.242 5.290 -0.892 1.00 91.81 211 ARG A O 1
ATOM 1686 N N . ASP A 1 212 ? 22.548 7.398 -1.595 1.00 91.56 212 ASP A N 1
ATOM 1687 C CA . ASP A 1 212 ? 22.281 8.004 -0.291 1.00 91.56 212 ASP A CA 1
ATOM 1688 C C . ASP A 1 212 ? 20.811 7.876 0.125 1.00 91.56 212 ASP A C 1
ATOM 1690 O O . ASP A 1 212 ? 20.513 7.695 1.310 1.00 91.56 212 ASP A O 1
ATOM 1694 N N . ARG A 1 213 ? 19.865 7.931 -0.822 1.00 91.94 213 ARG A N 1
ATOM 1695 C CA . ARG A 1 213 ? 18.442 7.655 -0.550 1.00 91.94 213 ARG A CA 1
ATOM 1696 C C . ARG A 1 213 ? 18.229 6.209 -0.110 1.00 91.94 213 ARG A C 1
ATOM 1698 O O . ARG A 1 213 ? 17.517 5.997 0.873 1.00 91.94 213 ARG A O 1
ATOM 1705 N N . VAL A 1 214 ? 18.856 5.232 -0.770 1.00 93.75 214 VAL A N 1
ATOM 1706 C CA . VAL A 1 214 ? 18.795 3.807 -0.393 1.00 93.75 214 VAL A CA 1
ATOM 1707 C C . VAL A 1 214 ? 19.311 3.611 1.029 1.00 93.75 214 VAL A C 1
ATOM 1709 O O . VAL A 1 214 ? 18.590 3.082 1.874 1.00 93.75 214 VAL A O 1
ATOM 1712 N N . ARG A 1 215 ? 20.511 4.121 1.335 1.00 94.94 215 ARG A N 1
ATOM 1713 C CA . ARG A 1 215 ? 21.119 4.006 2.672 1.00 94.94 215 ARG A CA 1
ATOM 1714 C C . ARG A 1 215 ? 20.251 4.628 3.763 1.00 94.94 215 ARG A C 1
ATOM 1716 O O . ARG A 1 215 ? 20.007 3.994 4.789 1.00 94.94 215 ARG A O 1
ATOM 1723 N N . ARG A 1 216 ? 19.738 5.844 3.539 1.00 94.25 216 ARG A N 1
ATOM 1724 C CA . ARG A 1 216 ? 18.835 6.513 4.492 1.00 94.25 216 ARG A CA 1
ATOM 1725 C C . ARG A 1 216 ? 17.526 5.750 4.680 1.00 94.25 216 ARG A C 1
ATOM 1727 O O . ARG A 1 216 ? 17.050 5.660 5.807 1.00 94.25 216 ARG A O 1
ATOM 1734 N N . THR A 1 217 ? 16.974 5.187 3.605 1.00 94.19 217 THR A N 1
ATOM 1735 C CA . THR A 1 217 ? 15.750 4.369 3.644 1.00 94.19 217 THR A CA 1
ATOM 1736 C C . THR A 1 217 ? 15.961 3.133 4.515 1.00 94.19 217 THR A C 1
ATOM 1738 O O . THR A 1 217 ? 15.208 2.910 5.462 1.00 94.19 217 THR A O 1
ATOM 1741 N N . MET A 1 218 ? 17.025 2.369 4.248 1.00 94.94 218 MET A N 1
ATOM 1742 C CA . MET A 1 218 ? 17.357 1.160 5.005 1.00 94.94 218 MET A CA 1
ATOM 1743 C C . MET A 1 218 ? 17.632 1.468 6.478 1.00 94.94 218 MET A C 1
ATOM 1745 O O . MET A 1 218 ? 17.078 0.804 7.351 1.00 94.94 218 MET A O 1
ATOM 1749 N N . SER A 1 219 ? 18.434 2.501 6.752 1.00 95.62 219 SER A N 1
ATOM 1750 C CA . SER A 1 219 ? 18.767 2.913 8.117 1.00 95.62 219 SER A CA 1
ATOM 1751 C C . SER A 1 219 ? 17.521 3.341 8.903 1.00 95.62 219 SER A C 1
ATOM 1753 O O . SER A 1 219 ? 17.225 2.768 9.949 1.00 95.62 219 SER A O 1
ATOM 1755 N N . ALA A 1 220 ? 16.714 4.264 8.366 1.00 95.12 220 ALA A N 1
ATOM 1756 C CA . ALA A 1 220 ? 15.514 4.753 9.048 1.00 95.12 220 ALA A CA 1
ATOM 1757 C C . ALA A 1 220 ? 14.476 3.644 9.288 1.00 95.12 220 ALA A C 1
ATOM 1759 O O . ALA A 1 220 ? 13.827 3.619 10.339 1.00 95.12 220 ALA A O 1
ATOM 1760 N N . LYS A 1 221 ? 14.322 2.717 8.332 1.00 95.12 221 LYS A N 1
ATOM 1761 C CA . LYS A 1 221 ? 13.450 1.550 8.492 1.00 95.12 221 LYS A CA 1
ATOM 1762 C C . LYS A 1 221 ? 13.971 0.620 9.592 1.00 95.12 221 LYS A C 1
ATOM 1764 O O . LYS A 1 221 ? 13.205 0.285 10.492 1.00 95.12 221 LYS A O 1
ATOM 1769 N N . ALA A 1 222 ? 15.254 0.258 9.561 1.00 96.25 222 ALA A N 1
ATOM 1770 C CA . ALA A 1 222 ? 15.866 -0.632 10.548 1.00 96.25 222 ALA A CA 1
ATOM 1771 C C . ALA A 1 222 ? 15.832 -0.041 11.969 1.00 96.25 222 ALA A C 1
ATOM 1773 O O . ALA A 1 222 ? 15.512 -0.743 12.927 1.00 96.25 222 ALA A O 1
ATOM 1774 N N . GLU A 1 223 ? 16.089 1.262 12.116 1.00 96.62 223 GLU A N 1
ATOM 1775 C CA . GLU A 1 223 ? 15.924 1.981 13.383 1.00 96.62 223 GLU A CA 1
ATOM 1776 C C . GLU A 1 223 ? 14.476 1.917 13.889 1.00 96.62 223 GLU A C 1
ATOM 1778 O O . GLU A 1 223 ? 14.243 1.664 15.073 1.00 96.62 223 GLU A O 1
ATOM 1783 N N . GLY A 1 224 ? 13.498 2.120 13.000 1.00 96.62 224 GLY A N 1
ATOM 1784 C CA . GLY A 1 224 ? 12.076 1.993 13.319 1.00 96.62 224 GLY A CA 1
ATOM 1785 C C . GLY A 1 224 ? 11.701 0.584 13.782 1.00 96.62 224 GLY A C 1
ATOM 1786 O O . GLY A 1 224 ? 11.029 0.436 14.806 1.00 96.62 224 GLY A O 1
ATOM 1787 N N . ASP A 1 225 ? 12.184 -0.444 13.082 1.00 96.00 225 ASP A N 1
ATOM 1788 C CA . ASP A 1 225 ? 11.956 -1.851 13.425 1.00 96.00 225 ASP A CA 1
ATOM 1789 C C . ASP A 1 225 ? 12.589 -2.199 14.786 1.00 96.00 225 ASP A C 1
ATOM 1791 O O . ASP A 1 225 ? 11.955 -2.843 15.625 1.00 96.00 225 ASP A O 1
ATOM 1795 N N . ASN A 1 226 ? 13.807 -1.720 15.054 1.00 97.56 226 ASN A N 1
ATOM 1796 C CA . ASN A 1 226 ? 14.487 -1.918 16.336 1.00 97.56 226 ASN A CA 1
ATOM 1797 C C . ASN A 1 226 ? 13.746 -1.227 17.488 1.00 97.56 226 ASN A C 1
ATOM 1799 O O . ASN A 1 226 ? 13.516 -1.842 18.528 1.00 97.56 226 ASN A O 1
ATOM 1803 N N . LEU A 1 227 ? 13.309 0.024 17.309 1.00 97.62 227 LEU A N 1
ATOM 1804 C CA . LEU A 1 227 ? 12.515 0.740 18.315 1.00 97.62 227 LEU A CA 1
ATOM 1805 C C . LEU A 1 227 ? 11.165 0.065 18.575 1.00 97.62 227 LEU A C 1
ATOM 1807 O O . LEU A 1 227 ? 10.712 0.037 19.721 1.00 97.62 227 LEU A O 1
ATOM 1811 N N . PHE A 1 228 ? 10.546 -0.500 17.535 1.00 96.94 228 PHE A N 1
ATOM 1812 C CA . PHE A 1 228 ? 9.309 -1.264 17.658 1.00 96.94 228 PHE A CA 1
ATOM 1813 C C . PHE A 1 228 ? 9.508 -2.520 18.513 1.00 96.94 228 PHE A C 1
ATOM 1815 O O . PHE A 1 228 ? 8.724 -2.757 19.430 1.00 96.94 228 PHE A O 1
ATOM 1822 N N . ARG A 1 229 ? 10.580 -3.289 18.269 1.00 96.88 229 ARG A N 1
ATOM 1823 C CA . ARG A 1 229 ? 10.930 -4.464 19.093 1.00 96.88 229 ARG A CA 1
ATOM 1824 C C . ARG A 1 229 ? 11.236 -4.083 20.543 1.00 96.88 229 ARG A C 1
ATOM 1826 O O . ARG A 1 229 ? 10.859 -4.814 21.449 1.00 96.88 229 ARG A O 1
ATOM 1833 N N . SER A 1 230 ? 11.841 -2.918 20.762 1.00 96.69 230 SER A N 1
ATOM 1834 C CA . SER A 1 230 ? 12.121 -2.367 22.095 1.00 96.69 230 SER A CA 1
ATOM 1835 C C . SER A 1 230 ? 10.895 -1.763 22.802 1.00 96.69 230 SER A C 1
ATOM 1837 O O . SER A 1 230 ? 11.044 -1.160 23.862 1.00 96.69 230 SER A O 1
ATOM 1839 N N . GLY A 1 231 ? 9.693 -1.847 22.217 1.00 95.81 231 GLY A N 1
ATOM 1840 C CA . GLY A 1 231 ? 8.448 -1.331 22.802 1.00 95.81 231 GLY A CA 1
ATOM 1841 C C . GLY A 1 231 ? 8.287 0.196 22.768 1.00 95.81 231 GLY A C 1
ATOM 1842 O O . GLY A 1 231 ? 7.303 0.726 23.282 1.00 95.81 231 GLY A O 1
ATOM 1843 N N . LYS A 1 232 ? 9.216 0.933 22.144 1.00 97.19 232 LYS A N 1
ATOM 1844 C CA . LYS A 1 232 ? 9.176 2.402 22.027 1.00 97.19 232 LYS A CA 1
ATOM 1845 C C . LYS A 1 232 ? 8.367 2.822 20.795 1.00 97.19 232 LYS A C 1
ATOM 1847 O O . LYS A 1 232 ? 8.916 3.303 19.802 1.00 97.19 232 LYS A O 1
ATOM 1852 N N . TYR A 1 233 ? 7.051 2.624 20.856 1.00 97.50 233 TYR A N 1
ATOM 1853 C CA . TYR A 1 233 ? 6.159 2.747 19.696 1.00 97.50 233 TYR A CA 1
ATOM 1854 C C . TYR A 1 233 ? 6.062 4.161 19.104 1.00 97.50 233 TYR A C 1
ATOM 1856 O O . TYR A 1 233 ? 6.066 4.299 17.881 1.00 97.50 233 TYR A O 1
ATOM 1864 N N . ASP A 1 234 ? 6.019 5.215 19.923 1.00 95.94 234 ASP A N 1
ATOM 1865 C CA . ASP A 1 234 ? 5.931 6.591 19.407 1.00 95.94 234 ASP A CA 1
ATOM 1866 C C . ASP A 1 234 ? 7.203 6.992 18.646 1.00 95.94 234 ASP A C 1
ATOM 1868 O O . ASP A 1 234 ? 7.137 7.522 17.535 1.00 95.94 234 ASP A O 1
ATOM 1872 N N . SER A 1 235 ? 8.377 6.659 19.192 1.00 96.38 235 SER A N 1
ATOM 1873 C CA . SER A 1 235 ? 9.661 6.887 18.521 1.00 96.38 235 SER A CA 1
ATOM 1874 C C . SER A 1 235 ? 9.782 6.072 17.229 1.00 96.38 235 SER A C 1
ATOM 1876 O O . SER A 1 235 ? 10.252 6.598 16.218 1.00 96.38 235 SER A O 1
ATOM 1878 N N . ALA A 1 236 ? 9.313 4.818 17.228 1.00 97.50 236 ALA A N 1
ATOM 1879 C CA . ALA A 1 236 ? 9.272 3.982 16.028 1.00 97.50 236 ALA A CA 1
ATOM 1880 C C . ALA A 1 236 ? 8.386 4.605 14.934 1.00 97.50 236 ALA A C 1
ATOM 1882 O O . ALA A 1 236 ? 8.807 4.727 13.782 1.00 97.50 236 ALA A O 1
ATOM 1883 N N . ALA A 1 237 ? 7.191 5.090 15.294 1.00 95.75 237 ALA A N 1
ATOM 1884 C CA . ALA A 1 237 ? 6.291 5.765 14.362 1.00 95.75 237 ALA A CA 1
ATOM 1885 C C . ALA A 1 237 ? 6.945 7.001 13.720 1.00 95.75 237 ALA A C 1
ATOM 1887 O O . ALA A 1 237 ? 6.796 7.218 12.512 1.00 95.75 237 ALA A O 1
ATOM 1888 N N . ILE A 1 238 ? 7.707 7.786 14.492 1.00 94.50 238 ILE A N 1
ATOM 1889 C CA . ILE A 1 238 ? 8.460 8.941 13.981 1.00 94.50 238 ILE A CA 1
ATOM 1890 C C . ILE A 1 238 ? 9.514 8.499 12.959 1.00 94.50 238 ILE A C 1
ATOM 1892 O O . ILE A 1 238 ? 9.577 9.087 11.879 1.00 94.50 238 ILE A O 1
ATOM 1896 N N . ARG A 1 239 ? 10.291 7.444 13.237 1.00 95.88 239 ARG A N 1
ATOM 1897 C CA . ARG A 1 239 ? 11.317 6.940 12.303 1.00 95.88 239 ARG A CA 1
ATOM 1898 C C . ARG A 1 239 ? 10.723 6.429 10.992 1.00 95.88 239 ARG A C 1
ATOM 1900 O O . ARG A 1 239 ? 11.202 6.805 9.924 1.00 95.88 239 ARG A O 1
ATOM 1907 N N . TYR A 1 240 ? 9.601 5.712 11.037 1.00 95.50 240 TYR A N 1
ATOM 1908 C CA . TYR A 1 240 ? 8.886 5.353 9.808 1.00 95.50 240 TYR A CA 1
ATOM 1909 C C . TYR A 1 240 ? 8.372 6.583 9.039 1.00 95.50 240 TYR A C 1
ATOM 1911 O O . TYR A 1 240 ? 8.330 6.559 7.812 1.00 95.50 240 TYR A O 1
ATOM 1919 N N . ASN A 1 241 ? 8.015 7.679 9.727 1.00 92.25 241 ASN A N 1
ATOM 1920 C CA . ASN A 1 241 ? 7.661 8.942 9.061 1.00 92.25 241 ASN A CA 1
ATOM 1921 C C . ASN A 1 241 ? 8.844 9.528 8.292 1.00 92.25 241 ASN A C 1
ATOM 1923 O O . ASN A 1 241 ? 8.687 10.020 7.180 1.00 92.25 241 ASN A O 1
ATOM 1927 N N . VAL A 1 242 ? 10.025 9.511 8.916 1.00 91.81 242 VAL A N 1
ATOM 1928 C CA . VAL A 1 242 ? 11.262 9.989 8.295 1.00 91.81 242 VAL A CA 1
ATOM 1929 C C . VAL A 1 242 ? 11.526 9.196 7.020 1.00 91.81 242 VAL A C 1
ATOM 1931 O O . VAL A 1 242 ? 11.813 9.802 5.994 1.00 91.81 242 VAL A O 1
ATOM 1934 N N . CYS A 1 243 ? 11.320 7.878 7.053 1.00 92.62 243 CYS A N 1
ATOM 1935 C CA . CYS A 1 243 ? 11.448 7.027 5.875 1.00 92.62 243 CYS A CA 1
ATOM 1936 C C . CYS A 1 243 ? 10.475 7.427 4.747 1.00 92.62 243 CYS A C 1
ATOM 1938 O O . CYS A 1 243 ? 10.906 7.600 3.613 1.00 92.62 243 CYS A O 1
ATOM 1940 N N . LEU A 1 244 ? 9.190 7.664 5.050 1.00 91.19 244 LEU A N 1
ATOM 1941 C CA . LEU A 1 244 ? 8.197 8.135 4.063 1.00 91.19 244 LEU A CA 1
ATOM 1942 C C . LEU A 1 244 ? 8.560 9.505 3.456 1.00 91.19 244 LEU A C 1
ATOM 1944 O O . LEU A 1 244 ? 8.251 9.789 2.299 1.00 91.19 244 LEU A O 1
ATOM 1948 N N . LYS A 1 245 ? 9.224 10.371 4.230 1.00 89.56 245 LYS A N 1
ATOM 1949 C CA . LYS A 1 245 ? 9.634 11.706 3.773 1.00 89.56 245 LYS A CA 1
ATOM 1950 C C . LYS A 1 245 ? 10.788 11.686 2.772 1.00 89.56 245 LYS A C 1
ATOM 1952 O O . LYS A 1 245 ? 10.927 12.657 2.036 1.00 89.56 245 LYS A O 1
ATOM 1957 N N . ILE A 1 246 ? 11.583 10.612 2.713 1.00 89.56 246 ILE A N 1
ATOM 1958 C CA . ILE A 1 246 ? 12.708 10.490 1.764 1.00 89.56 246 ILE A CA 1
ATOM 1959 C C . ILE A 1 246 ? 12.220 10.611 0.31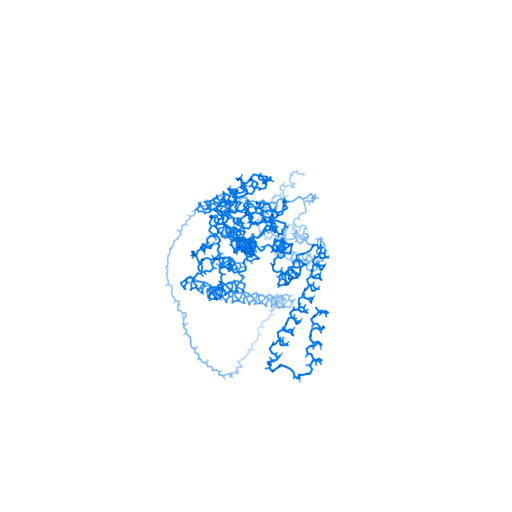7 1.00 89.56 246 ILE A C 1
ATOM 1961 O O . ILE A 1 246 ? 12.897 11.207 -0.513 1.00 89.56 246 ILE A O 1
ATOM 1965 N N . ASP A 1 247 ? 11.032 10.080 0.035 1.00 85.19 247 ASP A N 1
ATOM 1966 C CA . ASP A 1 247 ? 10.449 10.031 -1.303 1.00 85.19 247 ASP A CA 1
ATOM 1967 C C . ASP A 1 247 ? 9.495 11.177 -1.630 1.00 85.19 247 ASP A C 1
ATOM 1969 O O . ASP A 1 247 ? 8.947 11.210 -2.735 1.00 85.19 247 ASP A O 1
ATOM 1973 N N . SER A 1 248 ? 9.249 12.087 -0.689 1.00 80.56 248 SER A N 1
ATOM 1974 C CA . SER A 1 248 ? 8.250 13.140 -0.858 1.00 80.56 248 SER A CA 1
ATOM 1975 C C . SER A 1 248 ? 8.691 14.138 -1.932 1.00 80.56 248 SER A C 1
ATOM 1977 O O . SER A 1 248 ? 9.653 14.877 -1.751 1.00 80.56 248 SER A O 1
ATOM 1979 N N . GLU A 1 249 ? 7.957 14.187 -3.046 1.00 63.06 249 GLU A N 1
ATOM 1980 C CA . GLU A 1 249 ? 8.297 15.028 -4.209 1.00 63.06 249 GLU A CA 1
ATOM 1981 C C . GLU A 1 249 ? 8.142 16.533 -3.944 1.00 63.06 249 GLU A C 1
ATOM 1983 O O . GLU A 1 249 ? 8.712 17.352 -4.659 1.00 63.06 249 GLU A O 1
ATOM 1988 N N . LYS A 1 250 ? 7.375 16.916 -2.912 1.00 59.03 250 LYS A N 1
ATOM 1989 C CA . LYS A 1 250 ? 7.225 18.308 -2.469 1.00 59.03 250 LYS A CA 1
ATOM 1990 C C . LYS A 1 250 ? 7.631 18.432 -0.999 1.00 59.03 250 LYS A C 1
ATOM 1992 O O . LYS A 1 250 ? 7.025 17.747 -0.165 1.00 59.03 250 LYS A O 1
ATOM 1997 N N . PRO A 1 251 ? 8.579 19.321 -0.648 1.00 48.97 251 PRO A N 1
ATOM 1998 C CA . PRO A 1 251 ? 8.904 19.576 0.749 1.00 48.97 251 PRO A CA 1
ATOM 1999 C C . PRO A 1 251 ? 7.644 20.050 1.491 1.00 48.97 251 PRO A C 1
ATOM 2001 O O . PRO A 1 251 ? 6.926 20.934 1.030 1.00 48.97 251 PRO A O 1
ATOM 2004 N N . GLY A 1 252 ? 7.332 19.406 2.619 1.00 47.38 252 GLY A N 1
ATOM 2005 C CA . GLY A 1 252 ? 6.226 19.797 3.502 1.00 47.38 252 GLY A CA 1
ATOM 2006 C C . GLY A 1 252 ? 4.879 19.088 3.296 1.00 47.38 252 GLY A C 1
ATOM 2007 O O . GLY A 1 252 ? 4.024 19.207 4.170 1.00 47.38 252 GLY A O 1
ATOM 2008 N N . ARG A 1 253 ? 4.669 18.296 2.230 1.00 49.88 253 ARG A N 1
ATOM 2009 C CA . ARG A 1 253 ? 3.464 17.447 2.098 1.00 49.88 253 ARG A CA 1
ATOM 2010 C C . ARG A 1 253 ? 3.792 15.965 2.214 1.00 49.88 253 ARG A C 1
ATOM 2012 O O . ARG A 1 253 ? 4.666 15.463 1.523 1.00 49.88 253 ARG A O 1
ATOM 2019 N N . LEU A 1 254 ? 3.007 15.257 3.029 1.00 53.94 254 LEU A N 1
ATOM 2020 C CA . LEU A 1 254 ? 3.023 13.796 3.148 1.00 53.94 254 LEU A CA 1
ATOM 2021 C C . LEU A 1 254 ? 2.301 13.153 1.946 1.00 53.94 254 LEU A C 1
ATOM 2023 O O . LEU A 1 254 ? 1.309 12.442 2.094 1.00 53.94 254 LEU A O 1
ATOM 2027 N N . ALA A 1 255 ? 2.728 13.494 0.731 1.00 53.28 255 ALA A N 1
ATOM 2028 C CA . ALA A 1 255 ? 2.236 12.850 -0.475 1.00 53.28 255 ALA A CA 1
ATOM 2029 C C . ALA A 1 255 ? 2.959 11.507 -0.609 1.00 53.28 255 ALA A C 1
ATOM 2031 O O . ALA A 1 255 ? 4.161 11.474 -0.849 1.00 53.28 255 ALA A O 1
ATOM 2032 N N . THR A 1 256 ? 2.236 10.402 -0.419 1.00 64.62 256 THR A N 1
ATOM 2033 C CA . THR A 1 256 ? 2.797 9.056 -0.571 1.00 64.62 256 THR A CA 1
ATOM 2034 C C . THR A 1 256 ? 3.253 8.857 -2.012 1.00 64.62 256 THR A C 1
ATOM 2036 O O . THR A 1 256 ? 2.440 8.958 -2.937 1.00 64.62 256 THR A O 1
ATOM 2039 N N . SER A 1 257 ? 4.526 8.537 -2.201 1.00 75.69 257 SER A N 1
ATOM 2040 C CA . SER A 1 257 ? 5.098 8.274 -3.524 1.00 75.69 257 SER A CA 1
ATOM 2041 C C . SER A 1 257 ? 4.663 6.924 -4.093 1.00 75.69 257 SER A C 1
ATOM 2043 O O . SER A 1 257 ? 4.674 6.752 -5.304 1.00 75.69 257 SER A O 1
ATOM 2045 N N . GLY A 1 258 ? 4.152 6.026 -3.246 1.00 85.56 258 GLY A N 1
ATOM 2046 C CA . GLY A 1 258 ? 3.576 4.732 -3.622 1.00 85.56 258 GLY A CA 1
ATOM 2047 C C . GLY A 1 258 ? 4.564 3.577 -3.454 1.00 85.56 258 GLY A C 1
ATOM 2048 O O . GLY A 1 258 ? 5.597 3.733 -2.806 1.00 85.56 258 GLY A O 1
ATOM 2049 N N . GLY A 1 259 ? 4.221 2.422 -4.024 1.00 88.50 259 GLY A N 1
ATOM 2050 C CA . GLY A 1 259 ? 5.052 1.215 -4.003 1.00 88.50 259 GLY A CA 1
ATOM 2051 C C . GLY A 1 259 ? 5.010 0.440 -2.685 1.00 88.50 259 GLY A C 1
ATOM 2052 O O . GLY A 1 259 ? 4.471 0.902 -1.665 1.00 88.50 259 GLY A O 1
ATOM 2053 N N . ARG A 1 260 ? 5.617 -0.746 -2.710 1.00 90.19 260 ARG A N 1
ATOM 2054 C CA . ARG A 1 260 ? 5.579 -1.721 -1.615 1.00 90.19 260 ARG A CA 1
ATOM 2055 C C . ARG A 1 260 ? 6.084 -1.197 -0.284 1.00 90.19 260 ARG A C 1
ATOM 2057 O O . ARG A 1 260 ? 5.404 -1.316 0.741 1.00 90.19 260 ARG A O 1
ATOM 2064 N N . LEU A 1 261 ? 7.232 -0.537 -0.301 1.00 92.19 261 LEU A N 1
ATOM 2065 C CA . LEU A 1 261 ? 7.855 0.071 0.863 1.00 92.19 261 LEU A CA 1
ATOM 2066 C C . LEU A 1 261 ? 6.886 1.015 1.585 1.00 92.19 261 LEU A C 1
ATOM 2068 O O . LEU A 1 261 ? 6.735 0.932 2.803 1.00 92.19 261 LEU A O 1
ATOM 2072 N N . HIS A 1 262 ? 6.182 1.888 0.859 1.00 92.62 262 HIS A N 1
ATOM 2073 C CA . HIS A 1 262 ? 5.269 2.847 1.484 1.00 92.62 262 HIS A CA 1
ATOM 2074 C C . HIS A 1 262 ? 4.073 2.154 2.138 1.00 92.62 262 HIS A C 1
ATOM 2076 O O . HIS A 1 262 ? 3.676 2.538 3.241 1.00 92.62 262 HIS A O 1
ATOM 2082 N N . ALA A 1 263 ? 3.512 1.120 1.506 1.00 92.69 263 ALA A N 1
ATOM 2083 C CA . ALA A 1 263 ? 2.432 0.351 2.115 1.00 92.69 263 ALA A CA 1
ATOM 2084 C C . ALA A 1 263 ? 2.885 -0.340 3.407 1.00 92.69 263 ALA A C 1
ATOM 2086 O O . ALA A 1 263 ? 2.176 -0.276 4.416 1.00 92.69 263 ALA A O 1
ATOM 2087 N N . ILE A 1 264 ? 4.086 -0.925 3.417 1.00 93.31 264 ILE A N 1
ATOM 2088 C CA . ILE A 1 264 ? 4.677 -1.545 4.611 1.00 93.31 264 ILE A CA 1
ATOM 2089 C C . ILE A 1 264 ? 4.915 -0.512 5.711 1.00 93.31 264 ILE A C 1
ATOM 2091 O O . ILE A 1 264 ? 4.524 -0.748 6.854 1.00 93.31 264 ILE A O 1
ATOM 2095 N N . LEU A 1 265 ? 5.477 0.653 5.384 1.00 94.62 265 LEU A N 1
ATOM 2096 C CA . LEU A 1 265 ? 5.722 1.728 6.350 1.00 94.62 265 LEU A CA 1
ATOM 2097 C C . LEU A 1 265 ? 4.421 2.242 6.978 1.00 94.62 265 LEU A C 1
ATOM 2099 O O . LEU A 1 265 ? 4.343 2.363 8.202 1.00 94.62 265 LEU A O 1
ATOM 2103 N N . HIS A 1 266 ? 3.380 2.489 6.177 1.00 95.25 266 HIS A N 1
ATOM 2104 C CA . HIS A 1 266 ? 2.055 2.862 6.682 1.00 95.25 266 HIS A CA 1
ATOM 2105 C C . HIS A 1 266 ? 1.474 1.774 7.598 1.00 95.25 266 HIS A C 1
ATOM 2107 O O . HIS A 1 266 ? 0.962 2.061 8.682 1.00 95.25 266 HIS A O 1
ATOM 2113 N N . CYS A 1 267 ? 1.615 0.502 7.223 1.00 95.06 267 CYS A N 1
ATOM 2114 C CA . CYS A 1 267 ? 1.138 -0.615 8.031 1.00 95.06 267 CYS A CA 1
ATOM 2115 C C . CYS A 1 267 ? 1.922 -0.760 9.348 1.00 95.06 267 CYS A C 1
ATOM 2117 O O . CYS A 1 267 ? 1.318 -0.995 10.397 1.00 95.06 267 CYS A O 1
ATOM 2119 N N . ASN A 1 268 ? 3.246 -0.586 9.340 1.00 95.88 268 ASN A N 1
ATOM 2120 C CA . ASN A 1 268 ? 4.086 -0.623 10.541 1.00 95.88 268 ASN A CA 1
ATOM 2121 C C . ASN A 1 268 ? 3.799 0.558 11.479 1.00 95.88 268 ASN A C 1
ATOM 2123 O O . ASN A 1 268 ? 3.672 0.363 12.690 1.00 95.88 268 ASN A O 1
ATOM 2127 N N . ARG A 1 269 ? 3.584 1.762 10.935 1.00 96.25 269 ARG A N 1
ATOM 2128 C CA . ARG A 1 269 ? 3.089 2.920 11.699 1.00 96.25 269 ARG A CA 1
ATOM 2129 C C . ARG A 1 269 ? 1.733 2.637 12.332 1.00 96.25 269 ARG A C 1
ATOM 2131 O O . ARG A 1 269 ? 1.553 2.919 13.515 1.00 96.25 269 ARG A O 1
ATOM 2138 N N . ALA A 1 270 ? 0.808 2.025 11.592 1.00 97.00 270 ALA A N 1
ATOM 2139 C CA . ALA A 1 270 ? -0.484 1.627 12.141 1.00 97.00 270 ALA A CA 1
ATOM 2140 C C . ALA A 1 270 ? -0.330 0.661 13.325 1.00 97.00 270 ALA A C 1
ATOM 2142 O O . ALA A 1 270 ? -1.018 0.826 14.326 1.00 97.00 270 ALA A O 1
ATOM 2143 N N . ALA A 1 271 ? 0.613 -0.287 13.270 1.00 96.94 271 ALA A N 1
ATOM 2144 C CA . ALA A 1 271 ? 0.900 -1.177 14.398 1.00 96.94 271 ALA A CA 1
ATOM 2145 C C . ALA A 1 271 ? 1.385 -0.422 15.644 1.00 96.94 271 ALA A C 1
ATOM 2147 O O . ALA A 1 271 ? 0.924 -0.711 16.746 1.00 96.94 271 ALA A O 1
ATOM 2148 N N . CYS A 1 272 ? 2.266 0.569 15.467 1.00 97.44 272 CYS A N 1
ATOM 2149 C CA . CYS A 1 272 ? 2.724 1.430 16.561 1.00 97.44 272 CYS A CA 1
ATOM 2150 C C . CYS A 1 272 ? 1.546 2.179 17.202 1.00 97.44 272 CYS A C 1
ATOM 2152 O O . CYS A 1 272 ? 1.402 2.193 18.420 1.00 97.44 272 CYS A O 1
ATOM 2154 N N . LEU A 1 273 ? 0.663 2.750 16.376 1.00 97.38 273 LEU A N 1
ATOM 2155 C CA . LEU A 1 273 ? -0.517 3.492 16.831 1.00 97.38 273 LEU A CA 1
ATOM 2156 C C . LEU A 1 273 ? -1.564 2.592 17.504 1.00 97.38 273 LEU A C 1
ATOM 2158 O O . LEU A 1 273 ? -2.231 3.011 18.447 1.00 97.38 273 LEU A O 1
ATOM 2162 N N . MET A 1 274 ? -1.710 1.347 17.046 1.00 97.25 274 MET A N 1
ATOM 2163 C CA . MET A 1 274 ? -2.553 0.351 17.714 1.00 97.25 274 MET A CA 1
ATOM 2164 C C . MET A 1 274 ? -2.021 0.026 19.110 1.00 97.25 274 MET A C 1
ATOM 2166 O O . MET A 1 274 ? -2.809 -0.042 20.052 1.00 97.25 274 MET A O 1
ATOM 2170 N N . ALA A 1 275 ? -0.701 -0.131 19.253 1.00 96.44 275 ALA A N 1
ATOM 2171 C CA . ALA A 1 275 ? -0.068 -0.398 20.541 1.00 96.44 275 ALA A CA 1
ATOM 2172 C C . ALA A 1 275 ? -0.245 0.770 21.530 1.00 96.44 275 ALA A C 1
ATOM 2174 O O . ALA A 1 275 ? -0.452 0.539 22.719 1.00 96.44 275 ALA A O 1
ATOM 2175 N N . THR A 1 276 ? -0.280 2.014 21.040 1.00 96.38 276 THR A N 1
ATOM 2176 C CA . THR A 1 276 ? -0.584 3.213 21.846 1.00 96.38 276 THR A CA 1
ATOM 2177 C C . THR A 1 276 ? -2.084 3.519 21.972 1.00 96.38 276 THR A C 1
ATOM 2179 O O . THR A 1 276 ? -2.461 4.584 22.455 1.00 96.38 276 THR A O 1
ATOM 2182 N N . LYS A 1 277 ? -2.966 2.587 21.573 1.00 96.25 277 LYS A N 1
ATOM 2183 C CA . LYS A 1 277 ? -4.443 2.690 21.634 1.00 96.25 277 LYS A CA 1
ATOM 2184 C C . LYS A 1 277 ? -5.053 3.836 20.807 1.00 96.25 277 LYS A C 1
ATOM 2186 O O . LYS A 1 277 ? -6.227 4.170 20.966 1.00 96.25 277 LYS A O 1
ATOM 2191 N N . ARG A 1 278 ? -4.312 4.405 19.853 1.00 97.06 278 ARG A N 1
ATOM 2192 C CA . ARG A 1 278 ? -4.777 5.459 18.929 1.00 97.06 278 ARG A CA 1
ATOM 2193 C C . ARG A 1 278 ? -5.470 4.853 17.703 1.00 97.06 278 ARG A C 1
ATOM 2195 O O . ARG A 1 278 ? -5.048 5.041 16.561 1.00 97.06 278 ARG A O 1
ATOM 2202 N N . PHE A 1 279 ? -6.566 4.123 17.928 1.00 97.62 279 PHE A N 1
ATOM 2203 C CA . PHE A 1 279 ? -7.235 3.308 16.896 1.00 97.62 279 PHE A CA 1
ATOM 2204 C C . PHE A 1 279 ? -7.734 4.108 15.685 1.00 97.62 279 PHE A C 1
ATOM 2206 O O . PHE A 1 279 ? -7.643 3.639 14.550 1.00 97.62 279 PHE A O 1
ATOM 2213 N N . ARG A 1 280 ? -8.213 5.341 15.897 1.00 96.75 280 ARG A N 1
ATOM 2214 C CA . ARG A 1 280 ? -8.701 6.205 14.810 1.00 96.75 280 ARG A CA 1
ATOM 2215 C C . ARG A 1 280 ? -7.595 6.570 13.821 1.00 96.75 280 ARG A C 1
ATOM 2217 O O . ARG A 1 280 ? -7.835 6.604 12.618 1.00 96.75 280 ARG A O 1
ATOM 2224 N N . GLU A 1 281 ? -6.398 6.857 14.318 1.00 96.19 281 GLU A N 1
ATOM 2225 C CA . GLU A 1 281 ? -5.245 7.199 13.481 1.00 96.19 281 GLU A CA 1
ATOM 2226 C C . GLU A 1 281 ? -4.650 5.954 12.826 1.00 96.19 281 GLU A C 1
ATOM 2228 O O . GLU A 1 281 ? -4.361 5.972 11.631 1.00 96.19 281 GLU A O 1
ATOM 2233 N N . ALA A 1 282 ? -4.578 4.842 13.563 1.00 97.50 282 ALA A N 1
ATOM 2234 C CA . ALA A 1 282 ? -4.156 3.557 13.017 1.00 97.50 282 ALA A CA 1
ATOM 2235 C C . ALA A 1 282 ? -5.025 3.111 11.826 1.00 97.50 282 ALA A C 1
ATOM 2237 O O . ALA A 1 282 ? -4.497 2.668 10.806 1.00 97.50 282 ALA A O 1
ATOM 2238 N N . ALA A 1 283 ? -6.350 3.288 11.906 1.00 96.94 283 ALA A N 1
ATOM 2239 C CA . ALA A 1 283 ? -7.262 2.967 10.808 1.00 96.94 283 ALA A CA 1
ATOM 2240 C C . ALA A 1 283 ? -7.029 3.844 9.560 1.00 96.94 283 ALA A C 1
ATOM 2242 O O . ALA A 1 283 ? -7.159 3.360 8.429 1.00 96.94 283 ALA A O 1
ATOM 2243 N N . LYS A 1 284 ? -6.651 5.121 9.742 1.00 95.88 284 LYS A N 1
ATOM 2244 C CA . LYS A 1 284 ? -6.275 6.019 8.633 1.00 95.88 284 LYS A CA 1
ATOM 2245 C C . LYS A 1 284 ? -4.987 5.556 7.953 1.00 95.88 284 LYS A C 1
ATOM 2247 O O . LYS A 1 284 ? -4.951 5.490 6.729 1.00 95.88 284 LYS A O 1
ATOM 2252 N N . GLU A 1 285 ? -3.969 5.192 8.730 1.00 95.38 285 GLU A N 1
ATOM 2253 C CA . GLU A 1 285 ? -2.697 4.664 8.213 1.00 95.38 285 GLU A CA 1
ATOM 2254 C C . GLU A 1 285 ? -2.905 3.330 7.471 1.00 95.38 285 GLU A C 1
ATOM 2256 O O . GLU A 1 285 ? -2.410 3.159 6.359 1.00 95.38 285 GLU A O 1
ATOM 2261 N N . CYS A 1 286 ? -3.739 2.421 7.992 1.00 96.31 286 CYS A N 1
ATOM 2262 C CA . CYS A 1 286 ? -4.099 1.193 7.267 1.00 96.31 286 CYS A CA 1
ATOM 2263 C C . CYS A 1 286 ? -4.833 1.492 5.952 1.00 96.31 286 CYS A C 1
ATOM 2265 O O . CYS A 1 286 ? -4.567 0.863 4.933 1.00 96.31 286 CYS A O 1
ATOM 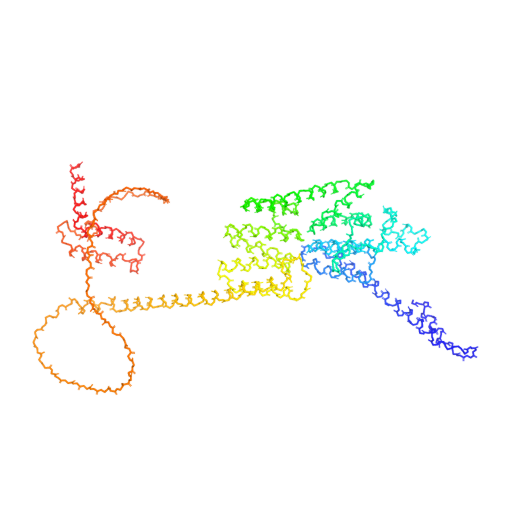2267 N N . SER A 1 287 ? -5.732 2.479 5.950 1.00 95.56 287 SER A N 1
ATOM 2268 C CA . SER A 1 287 ? -6.425 2.903 4.727 1.00 95.56 287 SER A CA 1
ATOM 2269 C C . SER A 1 287 ? -5.468 3.543 3.718 1.00 95.56 287 SER A C 1
ATOM 2271 O O . SER A 1 287 ? -5.652 3.385 2.516 1.00 95.56 287 SER A O 1
ATOM 2273 N N . ALA A 1 288 ? -4.423 4.241 4.176 1.00 93.00 288 ALA A N 1
ATOM 2274 C CA . ALA A 1 288 ? -3.360 4.727 3.303 1.00 93.00 288 ALA A CA 1
ATOM 2275 C C . ALA A 1 288 ? -2.575 3.572 2.668 1.00 93.00 288 ALA A C 1
ATOM 2277 O O . ALA A 1 288 ? -2.352 3.609 1.463 1.00 93.00 288 ALA A O 1
ATOM 2278 N N . ALA A 1 289 ? -2.249 2.525 3.432 1.00 93.75 289 ALA A N 1
ATOM 2279 C CA . ALA A 1 289 ? -1.602 1.328 2.897 1.00 93.75 289 ALA A CA 1
ATOM 2280 C C . ALA A 1 289 ? -2.473 0.609 1.846 1.00 93.75 289 ALA A C 1
ATOM 2282 O O . ALA A 1 289 ? -1.974 0.242 0.786 1.00 93.75 289 ALA A O 1
ATOM 2283 N N . LEU A 1 290 ? -3.780 0.474 2.103 1.00 92.50 290 LEU A N 1
ATOM 2284 C CA . LEU A 1 290 ? -4.723 -0.194 1.194 1.00 92.50 290 LEU A CA 1
ATOM 2285 C C . LEU A 1 290 ? -5.016 0.594 -0.089 1.00 92.50 290 LEU A C 1
ATOM 2287 O O . LEU A 1 290 ? -5.364 -0.003 -1.101 1.00 92.50 290 LEU A O 1
ATOM 2291 N N . ARG A 1 291 ? -4.847 1.924 -0.076 1.00 90.94 291 ARG A N 1
ATOM 2292 C CA . ARG A 1 291 ? -4.894 2.736 -1.305 1.00 90.94 291 ARG A CA 1
ATOM 2293 C C . ARG A 1 291 ? -3.713 2.470 -2.238 1.00 90.94 291 ARG A C 1
ATOM 2295 O O . ARG A 1 291 ? -3.830 2.748 -3.422 1.00 90.94 291 ARG A O 1
ATOM 2302 N N . ILE A 1 292 ? -2.588 1.994 -1.703 1.00 89.06 292 ILE A N 1
ATOM 2303 C CA . ILE A 1 292 ? -1.397 1.654 -2.490 1.00 89.06 292 ILE A CA 1
ATOM 2304 C C . ILE A 1 292 ? -1.512 0.206 -2.962 1.00 89.06 292 ILE A C 1
ATOM 2306 O O . ILE A 1 292 ? -1.501 -0.052 -4.158 1.00 89.06 292 ILE A O 1
ATOM 2310 N N . HIS A 1 293 ? -1.692 -0.728 -2.024 1.00 87.69 293 HIS A N 1
ATOM 2311 C CA . HIS A 1 293 ? -1.906 -2.140 -2.327 1.00 87.69 293 HIS A CA 1
ATOM 2312 C C . HIS A 1 293 ? -3.253 -2.596 -1.782 1.00 87.69 293 HIS A C 1
ATOM 2314 O O . HIS A 1 293 ? -3.401 -2.870 -0.588 1.00 87.69 293 HIS A O 1
ATOM 2320 N N . ALA A 1 294 ? -4.224 -2.728 -2.688 1.00 88.88 294 ALA A N 1
ATOM 2321 C CA . ALA A 1 294 ? -5.583 -3.132 -2.349 1.00 88.88 294 ALA A CA 1
ATOM 2322 C C . ALA A 1 294 ? -5.627 -4.496 -1.647 1.00 88.88 294 ALA A C 1
ATOM 2324 O O . ALA A 1 294 ? -6.368 -4.644 -0.687 1.00 88.88 294 ALA A O 1
ATOM 2325 N N . ASN A 1 295 ? -4.785 -5.455 -2.055 1.00 86.75 295 ASN A N 1
ATOM 2326 C CA . ASN A 1 295 ? -4.738 -6.818 -1.503 1.00 86.75 295 ASN A CA 1
ATOM 2327 C C . ASN A 1 295 ? -3.796 -6.970 -0.291 1.00 86.75 295 ASN A C 1
ATOM 2329 O O . ASN A 1 295 ? -3.324 -8.071 0.005 1.00 86.75 295 ASN A O 1
ATOM 2333 N N . TYR A 1 296 ? -3.492 -5.891 0.438 1.00 90.38 296 TYR A N 1
ATOM 2334 C CA . TYR A 1 296 ? -2.612 -5.984 1.601 1.00 90.38 296 TYR A CA 1
ATOM 2335 C C . TYR A 1 296 ? -3.334 -6.560 2.832 1.00 90.38 296 TYR A C 1
ATOM 2337 O O . TYR A 1 296 ? -3.835 -5.837 3.698 1.00 90.38 296 TYR A O 1
ATOM 2345 N N . ARG A 1 297 ? -3.321 -7.893 2.936 1.00 89.75 297 ARG A N 1
ATOM 2346 C CA . ARG A 1 297 ? -4.003 -8.682 3.978 1.00 89.75 297 ARG A CA 1
ATOM 2347 C C . ARG A 1 297 ? -3.731 -8.193 5.407 1.00 89.75 297 ARG A C 1
ATOM 2349 O O . ARG A 1 297 ? -4.676 -7.932 6.151 1.00 89.75 297 ARG A O 1
ATOM 2356 N N . LYS A 1 298 ? -2.464 -7.976 5.786 1.00 91.06 298 LYS A N 1
ATOM 2357 C CA . LYS A 1 298 ? -2.101 -7.449 7.120 1.00 91.06 298 LYS A CA 1
ATOM 2358 C C . LYS A 1 298 ? -2.730 -6.089 7.431 1.00 91.06 298 LYS A C 1
ATOM 2360 O O . LYS A 1 298 ? -3.118 -5.849 8.575 1.00 91.06 298 LYS A O 1
ATOM 2365 N N . ALA A 1 299 ? -2.823 -5.199 6.440 1.00 93.81 299 ALA A N 1
ATOM 2366 C CA . ALA A 1 299 ? -3.425 -3.880 6.615 1.00 93.81 299 ALA A CA 1
ATOM 2367 C C . ALA A 1 299 ? -4.951 -3.971 6.771 1.00 93.81 299 ALA A C 1
ATOM 2369 O O . ALA A 1 299 ? -5.492 -3.301 7.651 1.00 93.81 299 ALA A O 1
ATOM 2370 N N . MET A 1 300 ? -5.626 -4.840 6.003 1.00 94.50 300 MET A N 1
ATOM 2371 C CA . MET A 1 300 ? -7.061 -5.124 6.184 1.00 94.50 300 MET A CA 1
ATOM 2372 C C . MET A 1 300 ? -7.344 -5.630 7.599 1.00 94.50 300 MET A C 1
ATOM 2374 O O . MET A 1 300 ? -8.185 -5.077 8.301 1.00 94.50 300 MET A O 1
ATOM 2378 N N . LEU A 1 301 ? -6.579 -6.627 8.056 1.00 93.50 301 LEU A N 1
ATOM 2379 C CA . LEU A 1 301 ? -6.763 -7.228 9.375 1.00 93.50 301 LEU A CA 1
ATOM 2380 C C . LEU A 1 301 ? -6.565 -6.206 10.504 1.00 93.50 301 LEU A C 1
ATOM 2382 O O . LEU A 1 301 ? -7.369 -6.111 11.432 1.00 93.50 301 LEU A O 1
ATOM 2386 N N . ARG A 1 302 ? -5.499 -5.399 10.421 1.00 95.44 302 ARG A N 1
ATOM 2387 C CA . ARG A 1 302 ? -5.227 -4.327 11.392 1.00 95.44 302 ARG A CA 1
ATOM 2388 C C . ARG A 1 302 ? -6.338 -3.277 11.400 1.00 95.44 302 ARG A C 1
ATOM 2390 O O . ARG A 1 302 ? -6.751 -2.857 12.483 1.00 95.44 302 ARG A O 1
ATOM 2397 N N . ARG A 1 303 ? -6.852 -2.886 10.228 1.00 97.25 303 ARG A N 1
ATOM 2398 C CA . ARG A 1 303 ? -7.954 -1.924 10.109 1.00 97.25 303 ARG A CA 1
ATOM 2399 C C . ARG A 1 303 ? -9.257 -2.471 10.692 1.00 97.25 303 ARG A C 1
ATOM 2401 O O . ARG A 1 303 ? -9.863 -1.785 11.513 1.00 97.25 303 ARG A O 1
ATOM 2408 N N . GLY A 1 304 ? -9.606 -3.719 10.381 1.00 96.38 304 GLY A N 1
ATOM 2409 C CA . GLY A 1 304 ? -10.766 -4.407 10.948 1.00 96.38 304 GLY A CA 1
ATOM 2410 C C . GLY A 1 304 ? -10.718 -4.447 12.477 1.00 96.38 304 GLY A C 1
ATOM 2411 O O . GLY A 1 304 ? -11.659 -4.012 13.142 1.00 96.38 304 GLY A O 1
ATOM 2412 N N . ARG A 1 305 ? -9.572 -4.827 13.057 1.00 96.50 305 ARG A N 1
ATOM 2413 C CA . ARG A 1 305 ? -9.349 -4.799 14.516 1.00 96.50 305 ARG A CA 1
ATOM 2414 C C . ARG A 1 305 ? -9.489 -3.396 15.116 1.00 96.50 305 ARG A C 1
ATOM 2416 O O . ARG A 1 305 ? -10.074 -3.248 16.189 1.00 96.50 305 ARG A O 1
ATOM 2423 N N . CYS A 1 306 ? -8.995 -2.359 14.434 1.00 97.44 306 CYS A N 1
ATOM 2424 C CA . CYS A 1 306 ? -9.202 -0.972 14.863 1.00 97.44 306 CYS A CA 1
ATOM 2425 C C . CYS A 1 306 ? -10.689 -0.598 14.857 1.00 97.44 306 CYS A C 1
ATOM 2427 O O . CYS A 1 306 ? -11.165 0.009 15.813 1.00 97.44 306 CYS A O 1
ATOM 2429 N N . TYR A 1 307 ? -11.437 -0.985 13.821 1.00 97.81 307 TYR A N 1
ATOM 2430 C CA . TYR A 1 307 ? -12.868 -0.703 13.729 1.00 97.81 307 TYR A CA 1
ATOM 2431 C C . TYR A 1 307 ? -13.692 -1.413 14.802 1.00 97.81 307 TYR A C 1
ATOM 2433 O O . TYR A 1 307 ? -14.596 -0.786 15.354 1.00 97.81 307 TYR A O 1
ATOM 2441 N N . VAL A 1 308 ? -13.343 -2.648 15.181 1.00 96.38 308 VAL A N 1
ATOM 2442 C CA . VAL A 1 308 ? -13.964 -3.329 16.333 1.00 96.38 308 VAL A CA 1
ATOM 2443 C C . VAL A 1 308 ? -13.791 -2.501 17.609 1.00 96.38 308 VAL A C 1
ATOM 2445 O O . VAL A 1 308 ? -14.763 -2.253 18.316 1.00 96.38 308 VAL A O 1
ATOM 2448 N N . LYS A 1 309 ? -12.576 -2.002 17.880 1.00 96.19 309 LYS A N 1
ATOM 2449 C CA . LYS A 1 309 ? -12.302 -1.146 19.051 1.00 96.19 309 LYS A CA 1
ATOM 2450 C C . LYS A 1 309 ? -12.986 0.224 18.990 1.00 96.19 309 LYS A C 1
ATOM 2452 O O . LYS A 1 309 ? -13.129 0.866 20.021 1.00 96.19 309 LYS A O 1
ATOM 2457 N N . MET A 1 310 ? -13.408 0.664 17.807 1.00 96.31 310 MET A N 1
ATOM 2458 C CA . MET A 1 310 ? -14.163 1.903 17.592 1.00 96.31 310 MET A CA 1
ATOM 2459 C C . MET A 1 310 ? -15.683 1.681 17.498 1.00 96.31 310 MET A C 1
ATOM 2461 O O . MET A 1 310 ? -16.393 2.615 17.138 1.00 96.31 310 MET A O 1
ATOM 2465 N N . HIS A 1 311 ? -16.180 0.463 17.750 1.00 94.38 311 HIS A N 1
ATOM 2466 C CA . HIS A 1 311 ? -17.593 0.078 17.592 1.00 94.38 311 HIS A CA 1
ATOM 2467 C C . HIS A 1 311 ? -18.150 0.233 16.161 1.00 94.38 311 HIS A C 1
ATOM 2469 O O . HIS A 1 311 ? -19.357 0.262 15.929 1.00 94.38 311 HIS A O 1
ATOM 2475 N N . ARG A 1 312 ? -17.268 0.266 15.155 1.00 96.25 312 ARG A N 1
ATOM 2476 C CA . ARG A 1 312 ? -17.607 0.343 13.725 1.00 96.25 312 ARG A CA 1
ATOM 2477 C C . ARG A 1 312 ? -17.710 -1.056 13.114 1.00 96.25 312 ARG A C 1
ATOM 2479 O O . ARG A 1 312 ? -16.976 -1.429 12.202 1.00 96.25 312 ARG A O 1
ATOM 2486 N N . PHE A 1 313 ? -18.624 -1.867 13.643 1.00 95.94 313 PHE A N 1
ATOM 2487 C CA . PHE A 1 313 ? -18.656 -3.306 13.359 1.00 95.94 313 PHE A CA 1
ATOM 2488 C C . PHE A 1 313 ? -18.943 -3.668 11.897 1.00 95.94 313 PHE A C 1
ATOM 2490 O O . PHE A 1 313 ? -18.404 -4.652 11.400 1.00 95.94 313 PHE A O 1
ATOM 2497 N N . LYS A 1 314 ? -19.773 -2.888 11.191 1.00 95.56 314 LYS A N 1
ATOM 2498 C CA . LYS A 1 314 ? -20.104 -3.157 9.778 1.00 95.56 314 LYS A CA 1
ATOM 2499 C C . LYS A 1 314 ? -18.852 -3.133 8.895 1.00 95.56 314 LYS A C 1
ATOM 2501 O O . LYS A 1 314 ? -18.658 -4.026 8.079 1.00 95.56 314 LYS A O 1
ATOM 2506 N N . GLU A 1 315 ? -17.994 -2.142 9.105 1.00 96.19 315 GLU A N 1
ATOM 2507 C CA . GLU A 1 315 ? -16.756 -1.963 8.342 1.00 96.19 315 GLU A CA 1
ATOM 2508 C C . GLU A 1 315 ? -15.687 -2.969 8.767 1.00 96.19 315 GLU A C 1
ATOM 2510 O O . GLU A 1 315 ? -14.982 -3.501 7.918 1.00 96.19 315 GLU A O 1
ATOM 2515 N N . ALA A 1 316 ? -15.626 -3.307 10.060 1.00 96.69 316 ALA A N 1
ATOM 2516 C CA . ALA A 1 316 ? -14.756 -4.375 10.546 1.00 96.69 316 ALA A CA 1
ATOM 2517 C C . ALA A 1 316 ? -15.059 -5.724 9.873 1.00 96.69 316 ALA A C 1
ATOM 2519 O O . ALA A 1 316 ? -14.152 -6.397 9.394 1.00 96.69 316 ALA A O 1
ATOM 2520 N N . ILE A 1 317 ? -16.341 -6.097 9.805 1.00 95.94 317 ILE A N 1
ATOM 2521 C CA . ILE A 1 317 ? -16.800 -7.336 9.161 1.00 95.94 317 ILE A CA 1
ATOM 2522 C C . ILE A 1 317 ? -16.446 -7.341 7.669 1.00 95.94 317 ILE A C 1
ATOM 2524 O O . ILE A 1 317 ? -15.987 -8.361 7.159 1.00 95.94 317 ILE A O 1
ATOM 2528 N N . ALA A 1 318 ? -16.627 -6.210 6.979 1.00 95.81 318 ALA A N 1
ATOM 2529 C CA . ALA A 1 318 ? -16.253 -6.078 5.574 1.00 95.81 318 ALA A CA 1
ATOM 2530 C C . ALA A 1 318 ? -14.744 -6.294 5.361 1.00 95.81 318 ALA A C 1
ATOM 2532 O O . ALA A 1 318 ? -14.364 -7.049 4.469 1.00 95.81 318 ALA A O 1
ATOM 2533 N N . ASP A 1 319 ? -13.895 -5.710 6.215 1.00 95.00 319 ASP A N 1
ATOM 2534 C CA . ASP A 1 319 ? -12.439 -5.889 6.152 1.00 95.00 319 ASP A CA 1
ATOM 2535 C C . ASP A 1 319 ? -12.008 -7.337 6.434 1.00 95.00 319 ASP A C 1
ATOM 2537 O O . ASP A 1 319 ? -11.137 -7.864 5.741 1.00 95.00 319 ASP A O 1
ATOM 2541 N N . PHE A 1 320 ? -12.618 -8.007 7.418 1.00 95.00 320 PHE A N 1
ATOM 2542 C CA . PHE A 1 320 ? -12.325 -9.415 7.704 1.00 95.00 320 PHE A CA 1
ATOM 2543 C C . PHE A 1 320 ? -12.744 -10.334 6.551 1.00 95.00 320 PHE A C 1
ATOM 2545 O O . PHE A 1 320 ? -11.963 -11.197 6.150 1.00 95.00 320 PHE A O 1
ATOM 2552 N N . ASN A 1 321 ? -13.930 -10.122 5.972 1.00 93.81 321 ASN A N 1
ATOM 2553 C CA . ASN A 1 321 ? -14.378 -10.873 4.798 1.00 93.81 321 ASN A CA 1
ATOM 2554 C C . ASN A 1 321 ? -13.447 -10.647 3.602 1.00 93.81 321 ASN A C 1
ATOM 2556 O O . ASN A 1 321 ? -12.999 -11.615 2.996 1.00 93.81 321 ASN A O 1
ATOM 2560 N N . ALA A 1 322 ? -13.090 -9.392 3.308 1.00 91.38 322 ALA A N 1
ATOM 2561 C CA . ALA A 1 322 ? -12.159 -9.063 2.229 1.00 91.38 322 ALA A CA 1
ATOM 2562 C C . ALA A 1 322 ? -10.786 -9.724 2.435 1.00 91.38 322 ALA A C 1
ATOM 2564 O O . ALA A 1 322 ? -10.189 -10.231 1.487 1.00 91.38 322 ALA A O 1
ATOM 2565 N N . CYS A 1 323 ? -10.307 -9.780 3.681 1.00 89.94 323 CYS A N 1
ATOM 2566 C CA . CYS A 1 323 ? -9.063 -10.452 4.039 1.00 89.94 323 CYS A CA 1
ATOM 2567 C C . CYS A 1 323 ? -9.123 -11.968 3.777 1.00 89.94 323 CYS A C 1
ATOM 2569 O O . CYS A 1 323 ? -8.195 -12.523 3.184 1.00 89.94 323 CYS A O 1
ATOM 2571 N N . ILE A 1 324 ? -10.223 -12.625 4.165 1.00 89.62 324 ILE A N 1
ATOM 2572 C CA . ILE A 1 324 ? -10.451 -14.059 3.927 1.00 89.62 324 ILE A CA 1
ATOM 2573 C C . ILE A 1 324 ? -10.580 -14.339 2.428 1.00 89.62 324 ILE A C 1
ATOM 2575 O O . ILE A 1 324 ? -9.926 -15.244 1.917 1.00 89.62 324 ILE A O 1
ATOM 2579 N N . GLU A 1 325 ? -11.372 -13.550 1.703 1.00 88.62 325 GLU A N 1
ATOM 2580 C CA . GLU A 1 325 ? -11.527 -13.695 0.255 1.00 88.62 325 GLU A CA 1
ATOM 2581 C C . GLU A 1 325 ? -10.200 -13.538 -0.487 1.00 88.62 325 GLU A C 1
ATOM 2583 O O . GLU A 1 325 ? -9.905 -14.328 -1.384 1.00 88.62 325 GLU A O 1
ATOM 2588 N N . ALA A 1 326 ? -9.392 -12.545 -0.106 1.00 84.50 326 ALA A N 1
ATOM 2589 C CA . ALA A 1 326 ? -8.069 -12.334 -0.682 1.00 84.50 326 ALA A CA 1
ATOM 2590 C C . ALA A 1 326 ? -7.129 -13.518 -0.406 1.00 84.50 326 ALA A C 1
ATOM 2592 O O . ALA A 1 326 ? -6.318 -13.857 -1.261 1.00 84.50 326 ALA A O 1
ATOM 2593 N N . ALA A 1 327 ? -7.248 -14.167 0.757 1.00 82.31 327 ALA A N 1
ATOM 2594 C CA . ALA A 1 327 ? -6.465 -15.355 1.084 1.00 82.31 327 ALA A CA 1
ATOM 2595 C C . ALA A 1 327 ? -6.938 -16.614 0.332 1.00 82.31 327 ALA A C 1
ATOM 2597 O O . ALA A 1 327 ? -6.105 -17.410 -0.088 1.00 82.31 327 ALA A O 1
ATOM 2598 N N . VAL A 1 328 ? -8.251 -16.787 0.136 1.00 81.94 328 VAL A N 1
ATOM 2599 C CA . VAL A 1 328 ? -8.840 -17.966 -0.529 1.00 81.94 328 VAL A CA 1
ATOM 2600 C C . VAL A 1 328 ? -8.688 -17.915 -2.046 1.00 81.94 328 VAL A C 1
ATOM 2602 O O . VAL A 1 328 ? -8.406 -18.939 -2.659 1.00 81.94 328 VAL A O 1
ATOM 2605 N N . LYS A 1 329 ? -8.852 -16.740 -2.668 1.00 76.12 329 LYS A N 1
ATOM 2606 C CA . LYS A 1 329 ? -8.767 -16.589 -4.132 1.00 76.12 329 LYS A CA 1
ATOM 2607 C C . LYS A 1 329 ? -7.359 -16.837 -4.689 1.00 76.12 329 LYS A C 1
ATOM 2609 O O . LYS A 1 329 ? -7.207 -16.809 -5.903 1.00 76.12 329 LYS A O 1
ATOM 2614 N N . GLY A 1 330 ? -6.347 -17.029 -3.836 1.00 63.50 330 GLY A N 1
ATOM 2615 C CA . GLY A 1 330 ? -4.971 -17.301 -4.260 1.00 63.50 330 GLY A CA 1
ATOM 2616 C C . GLY A 1 330 ? -4.370 -16.208 -5.145 1.00 63.50 330 GLY A C 1
ATOM 2617 O O . GLY A 1 330 ? -3.394 -16.464 -5.834 1.00 63.50 330 GLY A O 1
ATOM 2618 N N . LYS A 1 331 ? -4.957 -15.000 -5.164 1.00 57.34 331 LYS A N 1
ATOM 2619 C CA . LYS A 1 331 ? -4.400 -13.875 -5.921 1.00 57.34 331 LYS A CA 1
ATOM 2620 C C . LYS A 1 331 ? -3.008 -13.580 -5.383 1.00 57.34 331 LYS A C 1
ATOM 2622 O O . LYS A 1 331 ? -2.840 -13.599 -4.164 1.00 57.34 331 LYS A O 1
ATOM 2627 N N . GLU A 1 332 ? -2.064 -13.266 -6.268 1.00 54.72 332 GLU A N 1
ATOM 2628 C CA . GLU A 1 332 ? -0.728 -12.796 -5.901 1.00 54.72 332 GLU A CA 1
ATOM 2629 C C . GLU A 1 332 ? -0.840 -11.769 -4.778 1.00 54.72 332 GLU A C 1
ATOM 2631 O O . GLU A 1 332 ? -1.515 -10.733 -4.865 1.00 54.72 332 GLU A O 1
ATOM 2636 N N . THR A 1 333 ? -0.268 -12.140 -3.642 1.00 54.16 333 THR A N 1
ATOM 2637 C CA . THR A 1 333 ? -0.427 -11.376 -2.421 1.00 54.16 333 THR A CA 1
ATOM 2638 C C . THR A 1 333 ? 0.887 -10.734 -2.072 1.00 54.16 333 THR A C 1
ATOM 2640 O O . THR A 1 333 ? 1.812 -11.409 -1.636 1.00 54.16 333 THR A O 1
ATOM 2643 N N . PHE A 1 334 ? 0.868 -9.411 -2.111 1.00 62.94 334 PHE A N 1
ATOM 2644 C CA . PHE A 1 334 ? 1.837 -8.495 -1.524 1.00 62.94 334 PHE A CA 1
ATOM 2645 C C . PHE A 1 334 ? 2.475 -8.949 -0.191 1.00 62.94 334 PHE A C 1
ATOM 2647 O O . PHE A 1 334 ? 3.618 -8.610 0.124 1.00 62.94 334 PHE A O 1
ATOM 2654 N N . ASP A 1 335 ? 1.713 -9.678 0.628 1.00 65.50 335 ASP A N 1
ATOM 2655 C CA . ASP A 1 335 ? 2.082 -10.059 1.982 1.00 65.50 335 ASP A CA 1
ATOM 2656 C C . ASP A 1 335 ? 1.834 -11.540 2.284 1.00 65.50 335 ASP A C 1
ATOM 2658 O O . ASP A 1 335 ? 0.701 -12.011 2.224 1.00 65.50 335 ASP A O 1
ATOM 2662 N N . HIS A 1 336 ? 2.910 -12.196 2.727 1.00 61.78 336 HIS A N 1
ATOM 2663 C CA . HIS A 1 336 ? 3.070 -13.513 3.357 1.00 61.78 336 HIS A CA 1
ATOM 2664 C C . HIS A 1 336 ? 2.085 -13.924 4.461 1.00 61.78 336 HIS A C 1
ATOM 2666 O O . HIS A 1 336 ? 1.842 -15.108 4.688 1.00 61.78 336 HIS A O 1
ATOM 2672 N N . SER A 1 337 ? 1.592 -12.950 5.223 1.00 60.22 337 SER A N 1
ATOM 2673 C CA . SER A 1 337 ? 1.271 -13.209 6.629 1.00 60.22 337 SER A CA 1
ATOM 2674 C C . SER A 1 337 ? -0.006 -14.009 6.910 1.00 60.22 337 SER A C 1
ATOM 2676 O O . SER A 1 337 ? -0.179 -14.458 8.040 1.00 60.22 337 SER A O 1
ATOM 2678 N N . ILE A 1 338 ? -0.884 -14.199 5.918 1.00 67.44 338 ILE A N 1
ATOM 2679 C CA . ILE A 1 338 ? -2.162 -14.920 6.067 1.00 67.44 338 ILE A CA 1
ATOM 2680 C C . ILE A 1 338 ? -2.316 -15.908 4.907 1.00 67.44 338 ILE A C 1
ATOM 2682 O O . ILE A 1 338 ? -3.136 -15.710 4.011 1.00 67.44 338 ILE A O 1
ATOM 2686 N N . LYS A 1 339 ? -1.464 -16.935 4.888 1.00 68.69 339 LYS A N 1
ATOM 2687 C CA . LYS A 1 339 ? -1.438 -17.976 3.845 1.00 68.69 339 LYS A CA 1
ATOM 2688 C C . LYS A 1 339 ? -1.961 -19.322 4.325 1.00 68.69 339 LYS A C 1
ATOM 2690 O O . LYS A 1 339 ? -2.549 -20.055 3.536 1.00 68.69 339 LYS A O 1
ATOM 2695 N N . THR A 1 340 ? -1.724 -19.678 5.585 1.00 76.00 340 THR A N 1
ATOM 2696 C CA . THR A 1 340 ? -2.050 -21.024 6.065 1.00 76.00 340 THR A CA 1
ATOM 2697 C C . THR A 1 340 ? -3.529 -21.138 6.422 1.00 76.00 340 THR A C 1
ATOM 2699 O O . THR A 1 340 ? -4.171 -20.163 6.823 1.00 76.00 340 THR A O 1
ATOM 2702 N N . LYS A 1 341 ? -4.078 -22.354 6.312 1.00 81.88 341 LYS A N 1
ATOM 2703 C CA . LYS A 1 341 ? -5.464 -22.643 6.718 1.00 81.88 341 LYS A CA 1
ATOM 2704 C C . LYS A 1 341 ? -5.722 -22.234 8.173 1.00 81.88 341 LYS A C 1
ATOM 2706 O O . LYS A 1 341 ? -6.765 -21.664 8.465 1.00 81.88 341 LYS A O 1
ATOM 2711 N N . GLU A 1 342 ? -4.745 -22.446 9.053 1.00 83.31 342 GLU A N 1
ATOM 2712 C CA . GLU A 1 342 ? -4.804 -22.061 10.468 1.00 83.31 342 GLU A CA 1
ATOM 2713 C C . GLU A 1 342 ? -4.945 -20.547 10.657 1.00 83.31 342 GLU A C 1
ATOM 2715 O O . GLU A 1 342 ? -5.809 -20.090 11.402 1.00 83.31 342 GLU A O 1
ATOM 2720 N N . GLN A 1 343 ? -4.146 -19.751 9.941 1.00 84.56 343 GLN A N 1
ATOM 2721 C CA . GLN A 1 343 ? -4.221 -18.289 10.005 1.00 84.56 343 GLN A CA 1
ATOM 2722 C C . GLN A 1 343 ? -5.576 -17.776 9.512 1.00 84.56 343 GLN A C 1
ATOM 2724 O O . GLN A 1 343 ? -6.144 -16.867 10.114 1.00 84.56 343 GLN A O 1
ATOM 2729 N N . ILE A 1 344 ? -6.112 -18.371 8.444 1.00 85.81 344 ILE A N 1
ATOM 2730 C CA . ILE A 1 344 ? -7.442 -18.031 7.927 1.00 85.81 344 ILE A CA 1
ATOM 2731 C C . ILE A 1 344 ? -8.519 -18.352 8.972 1.00 85.81 344 ILE A C 1
ATOM 2733 O O . ILE A 1 344 ? -9.434 -17.555 9.170 1.00 85.81 344 ILE A O 1
ATOM 2737 N N . GLU A 1 345 ? -8.401 -19.479 9.675 1.00 90.00 345 GLU A N 1
ATOM 2738 C CA . GLU A 1 345 ? -9.360 -19.873 10.709 1.00 90.00 345 GLU A CA 1
ATOM 2739 C C . GLU A 1 345 ? -9.345 -18.919 11.915 1.00 90.00 345 GLU A C 1
ATOM 2741 O O . GLU A 1 345 ? -10.402 -18.561 12.434 1.00 90.00 345 GLU A O 1
ATOM 2746 N N . VAL A 1 346 ? -8.172 -18.399 12.297 1.00 91.69 346 VAL A N 1
ATOM 2747 C CA . VAL A 1 346 ? -8.068 -17.334 13.313 1.00 91.69 346 VAL A CA 1
ATOM 2748 C C . VAL A 1 346 ? -8.840 -16.084 12.881 1.00 91.69 346 VAL A C 1
ATOM 2750 O O . VAL A 1 346 ? -9.595 -15.523 13.675 1.00 91.69 346 VAL A O 1
ATOM 2753 N N . VAL A 1 347 ? -8.711 -15.664 11.619 1.00 90.00 347 VAL A N 1
ATOM 2754 C CA . VAL A 1 347 ? -9.445 -14.494 11.104 1.00 90.00 347 VAL A CA 1
ATOM 2755 C C . VAL A 1 347 ? -10.954 -14.752 11.062 1.00 90.00 347 VAL A C 1
ATOM 2757 O O . VAL A 1 347 ? -11.731 -13.861 11.400 1.00 90.00 347 VAL A O 1
ATOM 2760 N N . LYS A 1 348 ? -11.394 -15.968 10.712 1.00 93.12 348 LYS A N 1
ATOM 2761 C CA . LYS A 1 348 ? -12.817 -16.343 10.778 1.00 93.12 348 LYS A CA 1
ATOM 2762 C C . LYS A 1 348 ? -13.359 -16.304 12.204 1.00 93.12 348 LYS A C 1
ATOM 2764 O O . LYS A 1 348 ? -14.479 -15.846 12.417 1.00 93.12 348 LYS A O 1
ATOM 2769 N N . LYS A 1 349 ? -12.570 -16.740 13.187 1.00 94.69 349 LYS A N 1
ATOM 2770 C CA . LYS A 1 349 ? -12.953 -16.632 14.596 1.00 94.69 349 LYS A CA 1
ATOM 2771 C C . LYS A 1 349 ? -13.124 -15.167 15.010 1.00 94.69 349 LYS A C 1
ATOM 2773 O O . LYS A 1 349 ? -14.159 -14.821 15.572 1.00 94.69 349 LYS A O 1
ATOM 2778 N N . GLU A 1 350 ? -12.175 -14.296 14.658 1.00 94.44 350 GLU A N 1
ATOM 2779 C CA . GLU A 1 350 ? -12.286 -12.847 14.909 1.00 94.44 350 GLU A CA 1
ATOM 2780 C C . GLU A 1 350 ? -13.506 -12.221 14.208 1.00 94.44 350 GLU A C 1
ATOM 2782 O O . GLU A 1 350 ? -14.169 -11.344 14.765 1.00 94.44 350 GLU A O 1
ATOM 2787 N N . LEU A 1 351 ? -13.845 -12.693 13.005 1.00 95.06 351 LEU A N 1
ATOM 2788 C CA . LEU A 1 351 ? -15.044 -12.282 12.276 1.00 95.06 351 LEU A CA 1
ATOM 2789 C C . LEU A 1 351 ? -16.329 -12.649 13.035 1.00 95.06 351 LEU A C 1
ATOM 2791 O O . LEU A 1 351 ? -17.224 -11.809 13.163 1.00 95.06 351 LEU A O 1
ATOM 2795 N N . GLU A 1 352 ? -16.441 -13.879 13.541 1.00 95.69 352 GLU A N 1
ATOM 2796 C CA . GLU A 1 352 ? -17.612 -14.306 14.315 1.00 95.69 352 GLU A CA 1
ATOM 2797 C C . GLU A 1 352 ? -17.716 -13.570 15.658 1.00 95.69 352 GLU A C 1
ATOM 2799 O O . GLU A 1 352 ? -18.807 -13.144 16.050 1.00 95.69 352 GLU A O 1
ATOM 2804 N N . GLU A 1 353 ? -16.586 -13.315 16.321 1.00 95.19 353 GLU A N 1
ATOM 2805 C CA . GLU A 1 353 ? -16.528 -12.466 17.516 1.00 95.19 353 GLU A CA 1
ATOM 2806 C C . GLU A 1 353 ? -17.006 -11.037 17.215 1.00 95.19 353 GLU A C 1
ATOM 2808 O O . GLU A 1 353 ? -17.826 -10.488 17.955 1.00 95.19 353 GLU A O 1
ATOM 2813 N N . ALA A 1 354 ? -16.585 -10.449 16.090 1.00 94.69 354 ALA A N 1
ATOM 2814 C CA . ALA A 1 354 ? -17.037 -9.127 15.662 1.00 94.69 354 ALA A CA 1
ATOM 2815 C C . ALA A 1 354 ? -18.543 -9.092 15.336 1.00 94.69 354 ALA A C 1
ATOM 2817 O O . ALA A 1 354 ? -19.226 -8.123 15.678 1.00 94.69 354 ALA A O 1
ATOM 2818 N N . LYS A 1 355 ? -19.093 -10.149 14.719 1.00 95.69 355 LYS A N 1
ATOM 2819 C CA . LYS A 1 355 ? -20.542 -10.287 14.474 1.00 95.69 355 LYS A CA 1
ATOM 2820 C C . LYS A 1 355 ? -21.331 -10.417 15.772 1.00 95.69 355 LYS A C 1
ATOM 2822 O O . LYS A 1 355 ? -22.405 -9.826 15.889 1.00 95.69 355 LYS A O 1
ATOM 2827 N N . ARG A 1 356 ? -20.819 -11.173 16.748 1.00 95.25 356 ARG A N 1
ATOM 2828 C CA . ARG A 1 356 ? -21.437 -11.285 18.074 1.00 95.25 356 ARG A CA 1
ATOM 2829 C C . ARG A 1 356 ? -21.437 -9.935 18.787 1.00 95.25 356 ARG A C 1
ATOM 2831 O O . ARG A 1 356 ? -22.508 -9.464 19.147 1.00 95.25 356 ARG A O 1
ATOM 2838 N N . ALA A 1 357 ? -20.285 -9.268 18.849 1.00 94.31 357 ALA A N 1
ATOM 2839 C CA . ALA A 1 357 ? -20.156 -7.943 19.452 1.00 94.31 357 ALA A CA 1
ATOM 2840 C C . ALA A 1 357 ? -21.081 -6.901 18.799 1.00 94.31 357 ALA A C 1
ATOM 2842 O O . ALA A 1 357 ? -21.641 -6.055 19.493 1.00 94.31 357 ALA A O 1
ATOM 2843 N N . LYS A 1 358 ? -21.300 -6.986 17.479 1.00 95.94 358 LYS A N 1
ATOM 2844 C CA . LYS A 1 358 ? -22.288 -6.158 16.774 1.00 95.94 358 LYS A CA 1
ATOM 2845 C C . LYS A 1 358 ? -23.709 -6.391 17.293 1.00 95.94 358 LYS A C 1
ATOM 2847 O O . LYS A 1 358 ? -24.398 -5.418 17.580 1.00 95.94 358 LYS A O 1
ATOM 2852 N N . ARG A 1 359 ? -24.146 -7.653 17.395 1.00 94.62 359 ARG A N 1
ATOM 2853 C CA . ARG A 1 359 ? -25.485 -7.998 17.910 1.00 94.62 359 ARG A CA 1
ATOM 2854 C C . ARG A 1 359 ? -25.653 -7.504 19.341 1.00 94.62 359 ARG A C 1
ATOM 2856 O O . ARG A 1 359 ? -26.643 -6.843 19.632 1.00 94.62 359 ARG A O 1
ATOM 2863 N N . ASP A 1 360 ? -24.659 -7.746 20.188 1.00 94.06 360 ASP A N 1
ATOM 2864 C CA . ASP A 1 360 ? -24.684 -7.330 21.590 1.00 94.06 360 ASP A CA 1
ATOM 2865 C C . ASP A 1 360 ? -24.776 -5.797 21.700 1.00 94.06 360 ASP A C 1
ATOM 2867 O O . ASP A 1 360 ? -25.639 -5.277 22.408 1.00 94.06 360 ASP A O 1
ATOM 2871 N N . HIS A 1 361 ? -23.984 -5.057 20.916 1.00 93.88 361 HIS A N 1
ATOM 2872 C CA . HIS A 1 361 ? -24.055 -3.594 20.851 1.00 93.88 361 HIS A CA 1
ATOM 2873 C C . HIS A 1 361 ? -25.418 -3.093 20.346 1.00 93.88 361 HIS A C 1
ATOM 2875 O O . HIS A 1 361 ? -25.991 -2.179 20.929 1.00 93.88 361 HIS A O 1
ATOM 2881 N N . GLU A 1 362 ? -25.976 -3.689 19.289 1.00 93.19 362 GLU A N 1
ATOM 2882 C CA . GLU A 1 362 ? -27.307 -3.327 18.780 1.00 93.19 362 GLU A CA 1
ATOM 2883 C C . GLU A 1 362 ? -28.410 -3.601 19.816 1.00 93.19 362 GLU A C 1
ATOM 2885 O O . GLU A 1 362 ? -29.331 -2.797 19.959 1.00 93.19 362 GLU A O 1
ATOM 2890 N N . THR A 1 363 ? -28.320 -4.699 20.573 1.00 95.06 363 THR A N 1
ATOM 2891 C CA . THR A 1 363 ? -29.267 -4.984 21.664 1.00 95.06 363 THR A CA 1
ATOM 2892 C C . THR A 1 363 ? -29.113 -4.025 22.841 1.00 95.06 363 THR A C 1
ATOM 2894 O O . THR A 1 363 ? -30.123 -3.572 23.379 1.00 95.06 363 THR A O 1
ATOM 2897 N N . ALA A 1 364 ? -27.882 -3.657 23.207 1.00 93.94 364 ALA A N 1
ATOM 2898 C CA . ALA A 1 364 ? -27.608 -2.702 24.276 1.00 93.94 364 ALA A CA 1
ATOM 2899 C C . ALA A 1 364 ? -28.127 -1.299 23.931 1.00 93.94 364 ALA A C 1
ATOM 2901 O O . ALA A 1 364 ? -28.766 -0.663 24.769 1.00 93.94 364 ALA A O 1
ATOM 2902 N N . GLU A 1 365 ? -27.933 -0.852 22.688 1.00 93.12 365 GLU A N 1
ATOM 2903 C CA . GLU A 1 365 ? -28.464 0.423 22.196 1.00 93.12 365 GLU A CA 1
ATOM 2904 C C . GLU A 1 365 ? -29.996 0.426 22.177 1.00 93.12 365 GLU A C 1
ATOM 2906 O O . GLU A 1 365 ? -30.618 1.384 22.633 1.00 93.12 365 GLU A O 1
ATOM 2911 N N . ARG A 1 366 ? -30.632 -0.672 21.739 1.00 94.62 366 ARG A N 1
ATOM 2912 C CA . ARG A 1 366 ? -32.098 -0.817 21.814 1.00 94.62 366 ARG A CA 1
ATOM 2913 C C . ARG A 1 366 ? -32.604 -0.763 23.255 1.00 94.62 366 ARG A C 1
ATOM 2915 O O . ARG A 1 366 ? -33.574 -0.065 23.523 1.00 94.62 366 ARG A O 1
ATOM 2922 N N . ALA A 1 367 ? -31.943 -1.458 24.181 1.00 95.06 367 ALA A N 1
ATOM 2923 C CA . ALA A 1 367 ? -32.307 -1.444 25.596 1.00 95.06 367 ALA A CA 1
ATOM 2924 C C . ALA A 1 367 ? -32.100 -0.061 26.236 1.00 95.06 367 ALA A C 1
ATOM 2926 O O . ALA A 1 367 ? -32.884 0.353 27.087 1.00 95.06 367 ALA A O 1
ATOM 2927 N N . LYS A 1 368 ? -31.060 0.676 25.828 1.00 95.50 368 LYS A N 1
ATOM 2928 C CA . LYS A 1 368 ? -30.832 2.059 26.257 1.00 95.50 368 LYS A CA 1
ATOM 2929 C C . LYS A 1 368 ? -31.936 2.990 25.747 1.00 95.50 368 LYS A C 1
ATOM 2931 O O . LYS A 1 368 ? -32.537 3.676 26.563 1.00 95.50 368 LYS A O 1
ATOM 2936 N N . ALA A 1 369 ? -32.268 2.932 24.458 1.00 94.31 369 ALA A N 1
ATOM 2937 C CA . ALA A 1 369 ? -33.347 3.730 23.872 1.00 94.31 369 ALA A CA 1
ATOM 2938 C C . ALA A 1 369 ? -34.724 3.419 24.492 1.00 94.31 369 ALA A C 1
ATOM 2940 O O . ALA A 1 369 ? -35.556 4.306 24.655 1.00 94.31 369 ALA A O 1
ATOM 2941 N N . ASP A 1 370 ? -34.973 2.160 24.856 1.00 94.75 370 ASP A N 1
ATOM 2942 C CA . ASP A 1 370 ? -36.189 1.737 25.556 1.00 94.75 370 ASP A CA 1
ATOM 2943 C C . ASP A 1 370 ? -36.241 2.267 27.003 1.00 94.75 370 ASP A C 1
ATOM 2945 O O . ASP A 1 370 ? -37.286 2.726 27.459 1.00 94.75 370 ASP A O 1
ATOM 2949 N N . ARG A 1 371 ? -35.106 2.288 27.721 1.00 94.50 371 ARG A N 1
ATOM 2950 C CA . ARG A 1 371 ? -35.007 2.940 29.042 1.00 94.50 371 ARG A CA 1
ATOM 2951 C C . ARG A 1 371 ? -35.245 4.447 28.961 1.00 94.50 371 ARG A C 1
ATOM 2953 O O . ARG A 1 371 ? -36.070 4.952 29.713 1.00 94.50 371 ARG A O 1
ATOM 2960 N N . GLU A 1 372 ? -34.599 5.132 28.020 1.00 94.19 372 GLU A N 1
ATOM 2961 C CA . GLU A 1 372 ? -34.784 6.574 27.797 1.00 94.19 372 GLU A CA 1
ATOM 2962 C C . GLU A 1 372 ? -36.236 6.905 27.426 1.00 94.19 372 GLU A C 1
ATOM 2964 O O . GLU A 1 372 ? -36.792 7.885 27.913 1.00 94.19 372 GLU A O 1
ATOM 2969 N N . ARG A 1 373 ? -36.893 6.055 26.625 1.00 94.56 373 ARG A N 1
ATOM 2970 C CA . ARG A 1 373 ? -38.318 6.201 26.305 1.00 94.56 373 ARG A CA 1
ATOM 2971 C C . ARG A 1 373 ? -39.198 6.072 27.543 1.00 94.56 373 ARG A C 1
ATOM 2973 O O . ARG A 1 373 ? -40.049 6.928 27.748 1.00 94.56 373 ARG A O 1
ATOM 2980 N N . ARG A 1 374 ? -38.984 5.051 28.382 1.00 94.06 374 ARG A N 1
ATOM 2981 C CA . ARG A 1 374 ? -39.737 4.889 29.639 1.00 94.06 374 ARG A CA 1
ATOM 2982 C C . ARG A 1 374 ? -39.518 6.059 30.592 1.00 94.06 374 ARG A C 1
ATOM 2984 O O . ARG A 1 374 ? -40.456 6.470 31.262 1.00 94.06 374 ARG A O 1
ATOM 2991 N N . GLU A 1 375 ? -38.303 6.597 30.662 1.00 92.31 375 GLU A N 1
ATOM 2992 C CA . GLU A 1 375 ? -38.005 7.791 31.459 1.00 92.31 375 GLU A CA 1
ATOM 2993 C C . GLU A 1 375 ? -38.712 9.031 30.907 1.00 92.31 375 GLU A C 1
ATOM 2995 O O . GLU A 1 375 ? -39.310 9.770 31.682 1.00 92.31 375 GLU A O 1
ATOM 3000 N N . GLN A 1 376 ? -38.732 9.224 29.585 1.00 92.38 376 GLN A N 1
ATOM 3001 C CA . GLN A 1 376 ? -39.490 10.305 28.949 1.00 92.38 376 GLN A CA 1
ATOM 3002 C C . GLN A 1 376 ? -41.000 10.149 29.143 1.00 92.38 376 GLN A C 1
ATOM 3004 O O . GLN A 1 376 ? -41.673 11.132 29.422 1.00 92.38 376 GLN A O 1
ATOM 3009 N N . GLU A 1 377 ? -41.546 8.939 29.020 1.00 91.88 377 GLU A N 1
ATOM 3010 C CA . GLU A 1 377 ? -42.959 8.653 29.296 1.00 91.88 377 GLU A CA 1
ATOM 3011 C C . GLU A 1 377 ? -43.295 8.912 30.765 1.00 91.88 377 GLU A C 1
ATOM 3013 O O . GLU A 1 377 ? -44.310 9.537 31.059 1.00 91.88 377 GLU A O 1
ATOM 3018 N N . LYS A 1 378 ? -42.418 8.504 31.689 1.00 90.25 378 LYS A N 1
ATOM 3019 C CA . LYS A 1 378 ? -42.556 8.803 33.117 1.00 90.25 378 LYS A CA 1
ATOM 3020 C C . LYS A 1 378 ? -42.515 10.310 33.370 1.00 90.25 378 LYS A C 1
ATOM 3022 O O . LYS A 1 378 ? -43.326 10.807 34.142 1.00 90.25 378 LYS A O 1
ATOM 3027 N N . GLN A 1 379 ? -41.603 11.031 32.718 1.00 86.00 379 GLN A N 1
ATOM 3028 C CA . GLN A 1 379 ? -41.490 12.482 32.840 1.00 86.00 379 GLN A CA 1
ATOM 3029 C C . GLN A 1 379 ? -42.728 13.186 32.278 1.00 86.00 379 GLN A C 1
ATOM 3031 O O . GLN A 1 379 ? -43.305 14.011 32.972 1.00 86.00 379 GLN A O 1
ATOM 3036 N N . ARG A 1 380 ? -43.208 12.788 31.093 1.00 86.56 380 ARG A N 1
ATOM 3037 C CA . ARG A 1 380 ? -44.472 13.281 30.522 1.00 86.56 380 ARG A CA 1
ATOM 3038 C C . ARG A 1 380 ? -45.648 13.012 31.445 1.00 86.56 380 ARG A C 1
ATOM 3040 O O . ARG A 1 380 ? -46.444 13.907 31.679 1.00 86.56 380 ARG A O 1
ATOM 3047 N N . TRP A 1 381 ? -45.731 11.809 32.010 1.00 85.50 381 TRP A N 1
ATOM 3048 C CA . TRP A 1 381 ? -46.765 11.475 32.981 1.00 85.50 381 TRP A CA 1
ATOM 3049 C C . TRP A 1 381 ? -46.704 12.394 34.208 1.00 85.50 381 TRP A C 1
ATOM 3051 O O . TRP A 1 381 ? -47.750 12.852 34.661 1.00 85.50 381 TRP A O 1
ATOM 3061 N N . TYR A 1 382 ? -45.508 12.693 34.732 1.00 74.12 382 TYR A N 1
ATOM 3062 C CA . TYR A 1 382 ? -45.344 13.663 35.819 1.00 74.12 382 TYR A CA 1
ATOM 3063 C C . TYR A 1 382 ? -45.763 15.074 35.394 1.00 74.12 382 TYR A C 1
ATOM 3065 O O . TYR A 1 382 ? -46.502 15.726 36.126 1.00 74.12 382 TYR A O 1
ATOM 3073 N N . ASP A 1 383 ? -45.342 15.536 34.221 1.00 76.62 383 ASP A N 1
ATOM 3074 C CA . ASP A 1 383 ? -45.669 16.874 33.729 1.00 76.62 383 ASP A CA 1
ATOM 3075 C C . ASP A 1 383 ? -47.186 17.031 33.497 1.00 76.62 383 ASP A C 1
ATOM 3077 O O . ASP A 1 383 ? -47.767 18.040 33.889 1.00 76.62 383 ASP A O 1
ATOM 3081 N N . GLU A 1 384 ? -47.853 16.011 32.948 1.00 74.38 384 GLU A N 1
ATOM 3082 C CA . GLU A 1 384 ? -49.302 15.994 32.699 1.00 74.38 384 GLU A CA 1
ATOM 3083 C C . GLU A 1 384 ? -50.131 15.866 33.988 1.00 74.38 384 GLU A C 1
ATOM 3085 O O . GLU A 1 384 ? -51.154 16.534 34.131 1.00 74.38 384 GLU A O 1
ATOM 3090 N N . ASN A 1 385 ? -49.712 15.016 34.935 1.00 67.44 385 ASN A N 1
ATOM 3091 C CA . ASN A 1 385 ? -50.539 14.659 36.099 1.00 67.44 385 ASN A CA 1
ATOM 3092 C C . ASN A 1 385 ? -50.159 15.376 37.401 1.00 67.44 385 ASN A C 1
ATOM 3094 O O . ASN A 1 385 ? -50.968 15.398 38.324 1.00 67.44 385 ASN A O 1
ATOM 3098 N N . VAL A 1 386 ? -48.952 15.937 37.512 1.00 58.34 386 VAL A N 1
ATOM 3099 C CA . VAL A 1 386 ? -48.465 16.610 38.734 1.00 58.34 386 VAL A CA 1
ATOM 3100 C C . VAL A 1 386 ? -48.284 18.118 38.528 1.00 58.34 386 VAL A C 1
ATOM 3102 O O . VAL A 1 386 ? -48.417 18.868 39.492 1.00 58.34 386 VAL A O 1
ATOM 3105 N N . ASN A 1 387 ? -48.054 18.586 37.293 1.00 49.25 387 ASN A N 1
ATOM 3106 C CA . ASN A 1 387 ? -47.897 20.015 36.971 1.00 49.25 387 ASN A CA 1
ATOM 3107 C C . ASN A 1 387 ? -49.201 20.698 36.497 1.00 49.25 387 ASN A C 1
ATOM 3109 O O . ASN A 1 387 ? -49.190 21.876 36.141 1.00 49.25 387 ASN A O 1
ATOM 3113 N N . SER A 1 388 ? -50.327 19.977 36.512 1.00 48.00 388 SER A N 1
ATOM 3114 C CA . SER A 1 388 ? -51.672 20.556 36.406 1.00 48.00 388 SER A CA 1
ATOM 3115 C C . SER A 1 388 ? -52.087 21.153 37.759 1.00 48.00 388 SER A C 1
ATOM 3117 O O . SER A 1 388 ? -51.949 20.494 38.795 1.00 48.00 388 SER A O 1
ATOM 3119 N N . GLU A 1 389 ? -52.631 22.378 37.764 1.00 47.16 389 GLU A N 1
ATOM 3120 C CA . GLU A 1 389 ? -53.205 23.061 38.945 1.00 47.16 389 GLU A CA 1
ATOM 3121 C C . GLU A 1 389 ? -54.210 22.184 39.726 1.00 47.16 389 GLU A C 1
ATOM 3123 O O . GLU A 1 389 ? -54.435 22.395 40.921 1.00 47.16 389 GLU A O 1
ATOM 3128 N N . ASP A 1 390 ? -54.751 21.139 39.097 1.00 49.44 390 ASP A N 1
ATOM 3129 C CA . ASP A 1 390 ? -55.698 20.197 39.689 1.00 49.44 390 ASP A CA 1
ATOM 3130 C C . ASP A 1 390 ? -55.092 19.230 40.720 1.00 49.44 390 ASP A C 1
ATOM 3132 O O . ASP A 1 390 ? -55.795 18.835 41.656 1.00 49.44 390 ASP A O 1
ATOM 3136 N N . TRP A 1 391 ? -53.813 18.837 40.616 1.00 48.75 391 TRP A N 1
ATOM 3137 C CA . TRP A 1 391 ? -53.220 17.889 41.581 1.00 48.75 391 TRP A CA 1
ATOM 3138 C C . TRP A 1 391 ? -52.942 18.556 42.934 1.00 48.75 391 TRP A C 1
ATOM 3140 O O . TRP A 1 391 ? -53.240 17.990 43.990 1.00 48.75 391 TRP A O 1
ATOM 3150 N N . TYR A 1 392 ? -52.447 19.796 42.909 1.00 43.28 392 TYR A N 1
ATOM 3151 C CA . TYR A 1 392 ? -52.236 20.599 44.116 1.00 43.28 392 TYR A CA 1
ATOM 3152 C C . TYR A 1 392 ? -53.564 21.023 44.770 1.00 43.28 392 TYR A C 1
ATOM 3154 O O . TYR A 1 392 ? -53.673 20.999 45.998 1.00 43.28 392 TYR A O 1
ATOM 3162 N N . ASN A 1 393 ? -54.599 21.333 43.978 1.00 48.44 393 ASN A N 1
ATOM 3163 C CA . ASN A 1 393 ? -55.922 21.696 44.498 1.00 48.44 393 ASN A CA 1
ATOM 3164 C C . ASN A 1 393 ? -56.691 20.507 45.099 1.00 48.44 393 ASN A C 1
ATOM 3166 O O . ASN A 1 393 ? -57.379 20.682 46.107 1.00 48.44 393 ASN A O 1
ATOM 3170 N N . ASN A 1 394 ? -56.551 19.293 44.554 1.00 51.78 394 ASN A N 1
ATOM 3171 C CA . ASN A 1 394 ? -57.256 18.112 45.071 1.00 51.78 394 ASN A CA 1
ATOM 3172 C C . ASN A 1 394 ? -56.572 17.432 46.269 1.00 51.78 394 ASN A C 1
ATOM 3174 O O . ASN A 1 394 ? -57.268 16.823 47.078 1.00 51.78 394 ASN A O 1
ATOM 3178 N N . ASN A 1 395 ? -55.247 17.545 46.421 1.00 50.28 395 ASN A N 1
ATOM 3179 C CA . ASN A 1 395 ? -54.525 16.917 47.540 1.00 50.28 395 ASN A CA 1
ATOM 3180 C C . ASN A 1 395 ? -54.177 17.870 48.697 1.00 50.28 395 ASN A C 1
ATOM 3182 O O . ASN A 1 395 ? -53.763 17.394 49.754 1.00 50.28 395 ASN A O 1
ATOM 3186 N N . PHE A 1 396 ? -54.347 19.190 48.538 1.00 40.91 396 PHE A N 1
ATOM 3187 C CA . PHE A 1 396 ? -54.045 20.173 49.594 1.00 40.91 396 PHE A CA 1
ATOM 3188 C C . PHE A 1 396 ? -55.251 21.017 50.048 1.00 40.91 396 PHE A C 1
ATOM 3190 O O . PHE A 1 396 ? -55.149 21.730 51.048 1.00 40.91 396 PHE A O 1
ATOM 3197 N N . SER A 1 397 ? -56.416 20.912 49.390 1.00 42.88 397 SER A N 1
ATOM 3198 C CA . SER A 1 397 ? -57.665 21.433 49.956 1.00 42.88 397 SER A CA 1
ATOM 3199 C C . SER A 1 397 ? -58.229 20.432 50.969 1.00 42.88 397 SER A C 1
ATOM 3201 O O . SER A 1 397 ? -58.676 19.334 50.642 1.00 42.88 397 SER A O 1
ATOM 3203 N N . GLY A 1 398 ? -58.163 20.798 52.249 1.00 48.47 398 GLY A N 1
ATOM 3204 C CA . GLY A 1 398 ? -58.749 20.018 53.330 1.00 48.47 398 GLY A CA 1
ATOM 3205 C C . GLY A 1 398 ? -60.243 19.796 53.104 1.00 48.47 398 GLY A C 1
ATOM 3206 O O . GLY A 1 398 ? -61.050 20.704 53.295 1.00 48.47 398 GLY A O 1
ATOM 3207 N N . ARG A 1 399 ? -60.635 18.565 52.767 1.00 37.56 399 ARG A N 1
ATOM 3208 C CA . ARG A 1 399 ? -62.007 18.101 52.980 1.00 37.56 399 ARG A CA 1
ATOM 3209 C C . ARG A 1 399 ? -62.144 17.593 54.410 1.00 37.56 399 ARG A C 1
ATOM 3211 O O . ARG A 1 399 ? -61.985 16.411 54.695 1.00 37.56 399 ARG A O 1
ATOM 3218 N N . ASN A 1 400 ? -62.536 18.508 55.291 1.00 40.06 400 ASN A N 1
ATOM 3219 C CA . ASN A 1 400 ? -63.506 18.168 56.322 1.00 40.06 400 ASN A CA 1
ATOM 3220 C C . ASN A 1 400 ? -64.747 17.600 55.616 1.00 40.06 400 ASN A C 1
ATOM 3222 O O . ASN A 1 400 ? -65.388 18.337 54.873 1.00 40.06 400 ASN A O 1
ATOM 3226 N N . ASN A 1 401 ? -65.119 16.342 55.860 1.00 39.06 401 ASN A N 1
ATOM 3227 C CA . ASN A 1 401 ? -66.420 16.108 56.478 1.00 39.06 401 ASN A CA 1
ATOM 3228 C C . ASN A 1 401 ? -66.606 14.690 57.026 1.00 39.06 401 ASN A C 1
ATOM 3230 O O . ASN A 1 401 ? -66.223 13.682 56.441 1.00 39.06 401 ASN A O 1
ATOM 3234 N N . SER A 1 402 ? -67.283 14.708 58.160 1.00 38.62 402 SER A N 1
ATOM 3235 C CA . SER A 1 402 ? -67.935 13.647 58.902 1.00 38.62 402 SER A CA 1
ATOM 3236 C C . SER A 1 402 ? -68.857 12.708 58.097 1.00 38.62 402 SER A C 1
ATOM 3238 O O . SER A 1 402 ? -69.489 13.088 57.116 1.00 38.62 402 SER A O 1
ATOM 3240 N N . SER A 1 403 ? -68.953 11.477 58.610 1.00 44.22 403 SER A N 1
ATOM 3241 C CA . SER A 1 403 ? -70.164 10.653 58.785 1.00 44.22 403 SER A CA 1
ATOM 3242 C C . SER A 1 403 ? -71.191 10.506 57.645 1.00 44.22 403 SER A C 1
ATOM 3244 O O . SER A 1 403 ? -72.085 11.332 57.494 1.00 44.22 403 SER A O 1
ATOM 3246 N N . ARG A 1 404 ? -71.168 9.337 56.980 1.00 35.78 404 ARG A N 1
ATOM 3247 C CA . ARG A 1 404 ? -72.297 8.515 56.444 1.00 35.78 404 ARG A CA 1
ATOM 3248 C C . ARG A 1 404 ? -71.662 7.464 55.514 1.00 35.78 404 ARG A C 1
ATOM 3250 O O . ARG A 1 404 ? -70.889 7.834 54.651 1.00 35.78 404 ARG A O 1
ATOM 3257 N N . GLY A 1 405 ? -71.832 6.148 55.619 1.00 34.06 405 GLY A N 1
ATOM 3258 C CA . GLY A 1 405 ? -72.985 5.350 56.017 1.00 34.06 405 GLY A CA 1
ATOM 3259 C C . GLY A 1 405 ? -73.404 4.481 54.817 1.00 34.06 405 GLY A C 1
ATOM 3260 O O . GLY A 1 405 ? -74.062 4.988 53.918 1.00 34.06 405 GLY A O 1
ATOM 3261 N N . GLY A 1 406 ? -73.053 3.185 54.829 1.00 31.83 406 GLY A N 1
ATOM 3262 C CA . GLY A 1 406 ? -73.529 2.148 53.887 1.00 31.83 406 GLY A CA 1
ATOM 3263 C C . GLY A 1 406 ? -72.736 2.028 52.572 1.00 31.83 406 GLY A C 1
ATOM 3264 O O . GLY A 1 406 ? -72.113 2.978 52.133 1.00 31.83 406 GLY A O 1
ATOM 3265 N N . LYS A 1 407 ? -72.716 0.900 51.857 1.00 33.44 407 LYS A N 1
ATOM 3266 C CA . LYS A 1 407 ? -73.344 -0.419 52.028 1.00 33.44 407 LYS A CA 1
ATOM 3267 C C . LYS A 1 407 ? -72.684 -1.364 51.004 1.00 33.44 407 LYS A C 1
ATOM 3269 O O . LYS A 1 407 ? -72.246 -0.923 49.947 1.00 33.44 407 LYS A O 1
ATOM 3274 N N . TYR A 1 408 ? -72.646 -2.652 51.327 1.00 34.34 408 TYR A N 1
ATOM 3275 C CA . TYR A 1 408 ? -72.259 -3.767 50.458 1.00 34.34 408 TYR A CA 1
ATOM 3276 C C . TYR A 1 408 ? -72.885 -3.716 49.053 1.00 34.34 408 TYR A C 1
ATOM 3278 O O . TYR A 1 408 ? -74.064 -3.402 48.912 1.00 34.34 408 TYR A O 1
ATOM 3286 N N . GLY A 1 409 ? -72.126 -4.150 48.041 1.00 31.20 409 GLY A N 1
ATOM 3287 C CA . GLY A 1 409 ? -72.640 -4.404 46.693 1.00 31.20 409 GLY A CA 1
ATOM 3288 C C . GLY A 1 409 ? -71.566 -4.912 45.734 1.00 31.20 409 GLY A C 1
ATOM 3289 O O . GLY A 1 409 ? -71.054 -4.157 44.918 1.00 31.20 409 GLY A O 1
ATOM 3290 N N . GLY A 1 410 ? -71.196 -6.189 45.847 1.00 35.19 410 GLY A N 1
ATOM 3291 C CA . GLY A 1 410 ? -70.298 -6.830 44.887 1.00 35.19 410 GLY A CA 1
ATOM 3292 C C . GLY A 1 410 ? -70.958 -7.077 43.529 1.00 35.19 410 GLY A C 1
ATOM 3293 O O . GLY A 1 410 ? -72.172 -7.231 43.444 1.00 35.19 410 GLY A O 1
ATOM 3294 N N . LYS A 1 411 ? -70.133 -7.236 42.489 1.00 33.25 411 LYS A N 1
ATOM 3295 C CA . LYS A 1 411 ? -70.395 -8.162 41.379 1.00 33.25 411 LYS A CA 1
ATOM 3296 C C . LYS A 1 411 ? -69.075 -8.750 40.880 1.00 33.25 411 LYS A C 1
ATOM 3298 O O . LYS A 1 411 ? -68.208 -8.053 40.366 1.00 33.25 411 LYS A O 1
ATOM 3303 N N . LYS A 1 412 ? -68.953 -10.059 41.104 1.00 34.25 412 LYS A N 1
ATOM 3304 C CA . LYS A 1 412 ? -67.980 -10.970 40.499 1.00 34.25 412 LYS A CA 1
ATOM 3305 C C . LYS A 1 412 ? -68.295 -11.145 39.009 1.00 34.25 412 LYS A C 1
ATOM 3307 O O . LYS A 1 412 ? -69.467 -11.157 38.651 1.00 34.25 412 LYS A O 1
ATOM 3312 N N . ASN A 1 413 ? -67.245 -11.339 38.211 1.00 33.09 413 ASN A N 1
ATOM 3313 C CA . ASN A 1 413 ? -67.080 -12.308 37.110 1.00 33.09 413 ASN A CA 1
ATOM 3314 C C . ASN A 1 413 ? -65.637 -12.099 36.590 1.00 33.09 413 ASN A C 1
ATOM 3316 O O . ASN A 1 413 ? -65.288 -10.977 36.265 1.00 33.09 413 ASN A O 1
ATOM 3320 N N . GLY A 1 414 ? -64.692 -13.039 36.529 1.00 29.69 414 GLY A N 1
ATOM 3321 C CA . GLY A 1 414 ? -64.740 -14.495 36.600 1.00 29.69 414 GLY A CA 1
ATOM 3322 C C . GLY A 1 414 ? -64.138 -15.102 35.323 1.00 29.69 414 GLY A C 1
ATOM 3323 O O . GLY A 1 414 ? -64.866 -15.284 34.359 1.00 29.69 414 GLY A O 1
ATOM 3324 N N . SER A 1 415 ? -62.826 -15.386 35.314 1.00 32.81 415 SER A N 1
ATOM 3325 C CA . SER A 1 415 ? -62.127 -16.540 34.680 1.00 32.81 415 SER A CA 1
ATOM 3326 C C . SER A 1 415 ? -60.643 -16.181 34.445 1.00 32.81 415 SER A C 1
ATOM 3328 O O . SER A 1 415 ? -60.315 -15.270 33.704 1.00 32.81 415 SER A O 1
ATOM 3330 N N . SER A 1 416 ? -59.720 -16.649 35.290 1.00 34.78 416 SER A N 1
ATOM 3331 C CA . SER A 1 416 ? -59.073 -17.974 35.284 1.00 34.78 416 SER A CA 1
ATOM 3332 C C . SER A 1 416 ? -58.068 -18.156 34.138 1.00 34.78 416 SER A C 1
ATOM 3334 O O . SER A 1 416 ? -58.450 -18.483 33.020 1.00 34.78 416 SER A O 1
ATOM 3336 N N . ARG A 1 417 ? -56.767 -18.082 34.451 1.00 34.31 417 ARG A N 1
ATOM 3337 C CA . ARG A 1 417 ? -55.958 -19.301 34.608 1.00 34.31 417 ARG A CA 1
ATOM 3338 C C . ARG A 1 417 ? -54.617 -19.036 35.293 1.00 34.31 417 ARG A C 1
ATOM 3340 O O . ARG A 1 417 ? -53.925 -18.056 35.064 1.00 34.31 417 ARG A O 1
ATOM 3347 N N . ASN A 1 418 ? -54.346 -19.985 36.168 1.00 32.22 418 ASN A N 1
ATOM 3348 C CA . ASN A 1 418 ? -53.308 -20.136 37.165 1.00 32.22 418 ASN A CA 1
ATOM 3349 C C . ASN A 1 418 ? -51.970 -20.603 36.553 1.00 32.22 418 ASN A C 1
ATOM 3351 O O . ASN A 1 418 ? -51.983 -21.501 35.709 1.00 32.22 418 ASN A O 1
ATOM 3355 N N . ARG A 1 419 ? -50.832 -20.096 37.049 1.00 30.86 419 ARG A N 1
ATOM 3356 C CA . ARG A 1 419 ? -49.624 -20.907 37.307 1.00 30.86 419 ARG A CA 1
ATOM 3357 C C . ARG A 1 419 ? -48.687 -20.177 38.281 1.00 30.86 419 ARG A C 1
ATOM 3359 O O . ARG A 1 419 ? -48.354 -19.019 38.056 1.00 30.86 419 ARG A O 1
ATOM 3366 N N . GLY A 1 420 ? -48.335 -20.873 39.366 1.00 29.72 420 GLY A N 1
ATOM 3367 C CA . GLY A 1 420 ? -47.572 -20.383 40.521 1.00 29.72 420 GLY A CA 1
ATOM 3368 C C . GLY A 1 420 ? -46.118 -20.024 40.199 1.00 29.72 420 GLY A C 1
ATOM 3369 O O . GLY A 1 420 ? -45.635 -20.301 39.108 1.00 29.72 420 GLY A O 1
ATOM 3370 N N . GLY A 1 421 ? -45.358 -19.387 41.083 1.00 26.16 421 GLY A N 1
ATOM 3371 C CA . GLY A 1 421 ? -45.473 -19.300 42.535 1.00 26.16 421 GLY A CA 1
ATOM 3372 C C . GLY A 1 421 ? -44.156 -19.801 43.114 1.00 26.16 421 GLY A C 1
ATOM 3373 O O . GLY A 1 421 ? -43.847 -20.953 42.862 1.00 26.16 421 GLY A O 1
ATOM 3374 N N . TYR A 1 422 ? -43.409 -18.957 43.834 1.00 29.80 422 TYR A N 1
ATOM 3375 C CA . TYR A 1 422 ? -42.497 -19.362 44.911 1.00 29.80 422 TYR A CA 1
ATOM 3376 C C . TYR A 1 422 ? -42.377 -18.214 45.915 1.00 29.80 422 TYR A C 1
ATOM 3378 O O . TYR A 1 422 ? -42.213 -17.050 45.550 1.00 29.80 422 TYR A O 1
ATOM 3386 N N . GLU A 1 423 ? -42.564 -18.601 47.169 1.00 28.55 423 GLU A N 1
ATOM 3387 C CA . GLU A 1 423 ? -42.765 -17.800 48.365 1.00 28.55 423 GLU A CA 1
ATOM 3388 C C . GLU A 1 423 ? -41.528 -17.025 48.820 1.00 28.55 423 GLU A C 1
ATOM 3390 O O . GLU A 1 423 ? -40.391 -17.490 48.754 1.00 28.55 423 GLU A O 1
ATOM 3395 N N . TYR A 1 424 ? -41.810 -15.854 49.384 1.00 24.55 424 TYR A N 1
ATOM 3396 C CA . TYR A 1 424 ? -40.969 -15.179 50.360 1.00 24.55 424 TYR A CA 1
ATOM 3397 C C . TYR A 1 424 ? -41.064 -15.937 51.687 1.00 24.55 424 TYR A C 1
ATOM 3399 O O . TYR A 1 424 ? -42.170 -16.125 52.190 1.00 24.55 424 TYR A O 1
ATOM 3407 N N . ASN A 1 425 ? -39.929 -16.287 52.291 1.00 28.73 425 ASN A N 1
ATOM 3408 C CA . ASN A 1 425 ? -39.892 -16.661 53.700 1.00 28.73 425 ASN A CA 1
ATOM 3409 C C . ASN A 1 425 ? -38.952 -15.712 54.452 1.00 28.73 425 ASN A C 1
ATOM 3411 O O . ASN A 1 425 ? -37.767 -15.602 54.136 1.00 28.73 425 ASN A O 1
ATOM 3415 N N . GLN A 1 426 ? -39.523 -14.980 55.406 1.00 33.66 426 GLN A N 1
ATOM 3416 C CA . GLN A 1 426 ? -38.795 -14.203 56.400 1.00 33.66 426 GLN A CA 1
ATOM 3417 C C . GLN A 1 426 ? -38.362 -15.145 57.518 1.00 33.66 426 GLN A C 1
ATOM 3419 O O . GLN A 1 426 ? -39.205 -15.860 58.051 1.00 33.66 426 GLN A O 1
ATOM 3424 N N . GLN A 1 427 ? -37.106 -15.056 57.949 1.00 27.09 427 GLN A N 1
ATOM 3425 C CA . GLN A 1 427 ? -36.777 -15.169 59.368 1.00 27.09 427 GLN A CA 1
ATOM 3426 C C . GLN A 1 427 ? -35.392 -14.593 59.678 1.00 27.09 427 GLN A C 1
ATOM 3428 O O . GLN A 1 427 ? -34.436 -14.704 58.915 1.00 27.09 427 GLN A O 1
ATOM 3433 N N . SER A 1 428 ? -35.392 -13.916 60.817 1.00 29.25 428 SER A N 1
ATOM 3434 C CA . SER A 1 428 ? -34.339 -13.271 61.595 1.00 29.25 428 SER A CA 1
ATOM 3435 C C . SER A 1 428 ? -33.127 -14.152 61.907 1.00 29.25 428 SER A C 1
ATOM 3437 O O . SER A 1 428 ? -33.308 -15.334 62.177 1.00 29.25 428 SER A O 1
ATOM 3439 N N . ASP A 1 429 ? -31.926 -13.564 62.001 1.00 26.48 429 ASP A N 1
ATOM 3440 C CA . ASP A 1 429 ? -31.242 -13.299 63.287 1.00 26.48 429 ASP A CA 1
ATOM 3441 C C . ASP A 1 429 ? -29.770 -12.847 63.121 1.00 26.48 429 ASP A C 1
ATOM 3443 O O . ASP A 1 429 ? -29.035 -13.430 62.330 1.00 26.48 429 ASP A O 1
ATOM 3447 N N . ARG A 1 430 ? -29.349 -11.915 64.008 1.00 26.53 430 ARG A N 1
ATOM 3448 C CA . ARG A 1 430 ? -27.979 -11.705 64.572 1.00 26.53 430 ARG A CA 1
ATOM 3449 C C . ARG A 1 430 ? -26.886 -11.160 63.618 1.00 26.53 430 ARG A C 1
ATOM 3451 O O . ARG A 1 430 ? -26.854 -11.493 62.449 1.00 26.53 430 ARG A O 1
ATOM 3458 N N . SER A 1 431 ? -25.902 -10.333 64.000 1.00 26.08 431 SER A N 1
ATOM 3459 C CA . SER A 1 431 ? -25.402 -9.780 65.278 1.00 26.08 431 SER A CA 1
ATOM 3460 C C . SER A 1 431 ? -24.154 -8.902 65.001 1.00 26.08 431 SER A C 1
ATOM 3462 O O . SER A 1 431 ? -23.376 -9.301 64.143 1.00 26.08 431 SER A O 1
ATOM 3464 N N . TYR A 1 432 ? -23.919 -7.846 65.815 1.00 24.86 432 TYR A N 1
ATOM 3465 C CA . TYR A 1 432 ? -22.629 -7.158 66.133 1.00 24.86 432 TYR A CA 1
ATOM 3466 C C . TYR A 1 432 ? -21.840 -6.492 64.965 1.00 24.86 432 TYR A C 1
ATOM 3468 O O . TYR A 1 432 ? -21.814 -6.999 63.860 1.00 24.86 432 TYR A O 1
ATOM 3476 N N . SER A 1 433 ? -21.133 -5.357 65.071 1.00 27.94 433 SER A N 1
ATOM 3477 C CA . SER A 1 433 ? -20.577 -4.570 66.185 1.00 27.94 433 SER A CA 1
ATOM 3478 C C . SER A 1 433 ? -20.191 -3.153 65.710 1.00 27.94 433 SER A C 1
ATOM 3480 O O . SER A 1 433 ? -19.734 -2.987 64.580 1.00 27.94 433 SER A O 1
ATOM 3482 N N . ASN A 1 434 ? -20.263 -2.175 66.618 1.00 28.42 434 ASN A N 1
ATOM 3483 C CA . ASN A 1 434 ? -19.635 -0.849 66.524 1.00 28.42 434 ASN A CA 1
ATOM 3484 C C . ASN A 1 434 ? -18.117 -0.914 66.283 1.00 28.42 434 ASN A C 1
ATOM 3486 O O . ASN A 1 434 ? -17.441 -1.744 66.892 1.00 28.42 434 ASN A O 1
ATOM 3490 N N . ARG A 1 435 ? -17.575 0.057 65.533 1.00 28.89 435 ARG A N 1
ATOM 3491 C CA . ARG A 1 435 ? -16.258 0.663 65.802 1.00 28.89 435 ARG A CA 1
ATOM 3492 C C . ARG A 1 435 ? -16.139 2.048 65.165 1.00 28.89 435 ARG A C 1
ATOM 3494 O O . ARG A 1 435 ? -16.581 2.278 64.045 1.00 28.89 435 ARG A O 1
ATOM 3501 N N . GLU A 1 436 ? -15.564 2.944 65.951 1.00 24.52 436 GLU A N 1
ATOM 3502 C CA . GLU A 1 436 ? -15.446 4.382 65.752 1.00 24.52 436 GLU A CA 1
ATOM 3503 C C . GLU A 1 436 ? -14.175 4.797 64.980 1.00 24.52 436 GLU A C 1
ATOM 3505 O O . GLU A 1 436 ? -13.158 4.113 65.063 1.00 24.52 436 GLU A O 1
ATOM 3510 N N . HIS A 1 437 ? -14.260 5.998 64.375 1.00 23.88 437 HIS A N 1
ATOM 3511 C CA . HIS A 1 437 ? -13.216 7.029 64.153 1.00 23.88 437 HIS A CA 1
ATOM 3512 C C . HIS A 1 437 ? -12.004 6.738 63.222 1.00 23.88 437 HIS A C 1
ATOM 3514 O O . HIS A 1 437 ? -11.662 5.581 63.008 1.00 23.88 437 HIS A O 1
ATOM 3520 N N . PRO A 1 438 ? -11.249 7.760 62.726 1.00 38.16 438 PRO A N 1
ATOM 3521 C CA . PRO A 1 438 ? -11.499 9.215 62.623 1.00 38.16 438 PRO A CA 1
ATOM 3522 C C . PRO A 1 438 ? -11.099 9.875 61.264 1.00 38.16 438 PRO A C 1
ATOM 3524 O O . PRO A 1 438 ? -10.487 9.272 60.390 1.00 38.16 438 PRO A O 1
ATOM 3527 N N . ASN A 1 439 ? -11.450 11.166 61.145 1.00 27.55 439 ASN A N 1
ATOM 3528 C CA . ASN A 1 439 ? -10.749 12.292 60.488 1.00 27.55 439 ASN A CA 1
ATOM 3529 C C . ASN A 1 439 ? -9.419 12.013 59.739 1.00 27.55 439 ASN A C 1
ATOM 3531 O O . ASN A 1 439 ? -8.465 11.539 60.346 1.00 27.55 439 ASN A O 1
ATOM 3535 N N . ASN A 1 440 ? -9.248 12.545 58.519 1.00 28.70 440 ASN A N 1
ATOM 3536 C CA . ASN A 1 440 ? -8.705 13.899 58.270 1.00 28.70 440 ASN A CA 1
ATOM 3537 C C . ASN A 1 440 ? -8.159 14.073 56.826 1.00 28.70 440 ASN A C 1
ATOM 3539 O O . ASN A 1 440 ? -7.614 13.154 56.229 1.00 28.70 440 ASN A O 1
ATOM 3543 N N . HIS A 1 441 ? -8.207 15.326 56.366 1.00 28.39 441 HIS A N 1
ATOM 3544 C CA . HIS A 1 441 ? -7.268 15.995 55.455 1.00 28.39 441 HIS A CA 1
ATOM 3545 C C . HIS A 1 441 ? -7.158 15.629 53.953 1.00 28.39 441 HIS A C 1
ATOM 3547 O O . HIS A 1 441 ? -6.435 14.741 53.527 1.00 28.39 441 HIS A O 1
ATOM 3553 N N . GLN A 1 442 ? -7.731 16.553 53.167 1.00 25.23 442 GLN A N 1
ATOM 3554 C CA . GLN A 1 442 ? -7.011 17.533 52.328 1.00 25.23 442 GLN A CA 1
ATOM 3555 C C . GLN A 1 442 ? -6.429 17.149 50.946 1.00 25.23 442 GLN A C 1
ATOM 3557 O O . GLN A 1 442 ? -5.573 16.290 50.790 1.00 25.23 442 GLN A O 1
ATOM 3562 N N . TYR A 1 443 ? -6.790 18.033 49.998 1.00 23.56 443 TYR A N 1
ATOM 3563 C CA . TYR A 1 443 ? -6.068 18.511 48.806 1.00 23.56 443 TYR A CA 1
ATOM 3564 C C . TYR A 1 443 ? -5.817 17.560 47.617 1.00 23.56 443 TYR A C 1
ATOM 3566 O O . TYR A 1 443 ? -4.880 16.773 47.632 1.00 23.56 443 TYR A O 1
ATOM 3574 N N . ARG A 1 444 ? -6.452 17.856 46.460 1.00 24.22 444 ARG A N 1
ATOM 3575 C CA . ARG A 1 444 ? -5.785 18.590 45.349 1.00 24.22 444 ARG A CA 1
ATOM 3576 C C . ARG A 1 444 ? -6.686 18.922 44.137 1.00 24.22 444 ARG A C 1
ATOM 3578 O O . ARG A 1 444 ? -7.231 18.040 43.494 1.00 24.22 444 ARG A O 1
ATOM 3585 N N . ARG A 1 445 ? -6.697 20.227 43.819 1.00 25.20 445 ARG A N 1
ATOM 3586 C CA . ARG A 1 445 ? -6.574 20.935 42.515 1.00 25.20 445 ARG A CA 1
ATOM 3587 C C . ARG A 1 445 ? -7.045 20.282 41.203 1.00 25.20 445 ARG A C 1
ATOM 3589 O O . ARG A 1 445 ? -6.436 19.311 40.776 1.00 25.20 445 ARG A O 1
ATOM 3596 N N . SER A 1 446 ? -7.832 21.059 40.440 1.00 27.23 446 SER A N 1
ATOM 3597 C CA . SER A 1 446 ? -7.412 21.794 39.207 1.00 27.23 446 SER A CA 1
ATOM 3598 C C . SER A 1 446 ? -8.627 22.524 38.585 1.00 27.23 446 SER A C 1
ATOM 3600 O O . SER A 1 446 ? -9.605 21.872 38.256 1.00 27.23 446 SER A O 1
ATOM 3602 N N . SER A 1 447 ? -8.726 23.860 38.659 1.00 26.72 447 SER A N 1
ATOM 3603 C CA . SER A 1 447 ? -8.321 24.894 37.671 1.00 26.72 447 SER A CA 1
ATOM 3604 C C . SER A 1 447 ? -9.239 25.085 36.445 1.00 26.72 447 SER A C 1
ATOM 3606 O O . SER A 1 447 ? -9.245 24.216 35.583 1.00 26.72 447 SER A O 1
ATOM 3608 N N . SER A 1 448 ? -9.839 26.281 36.291 1.00 27.03 448 SER A N 1
ATOM 3609 C CA . SER A 1 448 ? -9.655 27.171 35.115 1.00 27.03 448 SER A CA 1
ATOM 3610 C C . SER A 1 448 ? -10.533 28.443 35.152 1.00 27.03 448 SER A C 1
ATOM 3612 O O . SER A 1 448 ? -11.752 28.343 35.156 1.00 27.03 448 SER A O 1
ATOM 3614 N N . LYS A 1 449 ? -9.860 29.608 35.125 1.00 26.12 449 LYS A N 1
ATOM 3615 C CA . LYS A 1 449 ? -10.169 30.905 34.466 1.00 26.12 449 LYS A CA 1
ATOM 3616 C C . LYS A 1 449 ? -11.607 31.212 33.991 1.00 26.12 449 LYS A C 1
ATOM 3618 O O . LYS A 1 449 ? -12.076 30.541 33.081 1.00 26.12 449 LYS A O 1
ATOM 3623 N N . ALA A 1 450 ? -12.132 32.381 34.384 1.00 26.78 450 ALA A N 1
ATOM 3624 C CA . ALA A 1 450 ? -12.397 33.538 33.499 1.00 26.78 450 ALA A CA 1
ATOM 3625 C C . ALA A 1 450 ? -12.901 34.757 34.309 1.00 26.78 450 ALA A C 1
ATOM 3627 O O . ALA A 1 450 ? -13.567 34.602 35.323 1.00 26.78 450 ALA A O 1
ATOM 3628 N N . SER A 1 451 ? -12.515 35.944 33.851 1.00 26.84 451 SER A N 1
ATOM 3629 C CA . SER A 1 451 ? -12.690 37.300 34.393 1.00 26.84 451 SER A CA 1
ATOM 3630 C C . SER A 1 451 ? -14.037 37.951 34.061 1.00 26.84 451 SER A C 1
ATOM 3632 O O . SER A 1 451 ? -14.485 37.788 32.929 1.00 26.84 451 SER A O 1
ATOM 3634 N N . CYS A 1 452 ? -14.580 38.783 34.956 1.00 24.33 452 CYS A N 1
ATOM 3635 C CA . CYS A 1 452 ? -14.983 40.186 34.717 1.00 24.33 452 CYS A CA 1
ATOM 3636 C C . CYS A 1 452 ? -15.546 40.800 36.012 1.00 24.33 452 CYS A C 1
ATOM 3638 O O . CYS A 1 452 ? -16.125 40.100 36.837 1.00 24.33 452 CYS A O 1
ATOM 3640 N N . GLU A 1 453 ? -15.256 42.084 36.189 1.00 33.53 453 GLU A N 1
ATOM 3641 C CA . GLU A 1 453 ? -15.680 42.961 37.277 1.00 33.53 453 GLU A CA 1
ATOM 3642 C C . GLU A 1 453 ? -17.146 43.358 37.072 1.00 33.53 453 GLU A C 1
ATOM 3644 O O . GLU A 1 453 ? -17.509 43.721 35.959 1.00 33.53 453 GLU A O 1
ATOM 3649 N N . ASP A 1 454 ? -17.940 43.311 38.142 1.00 29.58 454 ASP A N 1
ATOM 3650 C CA . ASP A 1 454 ? -19.155 44.105 38.331 1.00 29.58 454 ASP A CA 1
ATOM 3651 C C . ASP A 1 454 ? -19.277 44.349 39.845 1.00 29.58 454 ASP A C 1
ATOM 3653 O O . ASP A 1 454 ? -19.450 43.411 40.629 1.00 29.58 454 ASP A O 1
ATOM 3657 N N . ASP A 1 455 ? -19.110 45.604 40.261 1.00 42.06 455 ASP A N 1
ATOM 3658 C CA . ASP A 1 455 ? -19.402 46.078 41.613 1.00 42.06 455 ASP A CA 1
ATOM 3659 C C . ASP A 1 455 ? -20.918 45.963 41.861 1.00 42.06 455 ASP A C 1
ATOM 3661 O O . ASP A 1 455 ? -21.689 46.868 41.542 1.00 42.06 455 ASP A O 1
ATOM 3665 N N . GLU A 1 456 ? -21.374 44.835 42.410 1.00 42.47 456 GLU A N 1
ATOM 3666 C CA . GLU A 1 456 ? -22.739 44.694 42.922 1.00 42.47 456 GLU A CA 1
ATOM 3667 C C . GLU A 1 456 ? -22.742 44.955 44.434 1.00 42.47 456 GLU A C 1
ATOM 3669 O O . GLU A 1 456 ? -22.187 44.182 45.215 1.00 42.47 456 GLU A O 1
ATOM 3674 N N . GLU A 1 457 ? -23.392 46.047 44.847 1.00 46.69 457 GLU A N 1
ATOM 3675 C CA . GLU A 1 457 ? -23.807 46.300 46.231 1.00 46.69 457 GLU A CA 1
ATOM 3676 C C . GLU A 1 457 ? -24.327 45.001 46.879 1.00 46.69 457 GLU A C 1
ATOM 3678 O O . GLU A 1 457 ? -25.136 44.295 46.274 1.00 46.69 457 GLU A O 1
ATOM 3683 N N . GLU A 1 458 ? -23.890 44.661 48.099 1.00 55.72 458 GLU A N 1
ATOM 3684 C CA . GLU A 1 458 ? -24.333 43.449 48.807 1.00 55.72 458 GLU A CA 1
ATOM 3685 C C . GLU A 1 458 ? -25.857 43.467 49.051 1.00 55.72 458 GLU A C 1
ATOM 3687 O O . GLU A 1 458 ? -26.366 43.919 50.083 1.00 55.72 458 GLU A O 1
ATOM 3692 N N . VAL A 1 459 ? -26.628 42.952 48.090 1.00 66.75 459 VAL A N 1
ATOM 3693 C CA . VAL A 1 459 ? -28.078 42.812 48.212 1.00 66.75 459 VAL A CA 1
ATOM 3694 C C . VAL A 1 459 ? -28.384 41.679 49.197 1.00 66.75 459 VAL A C 1
ATOM 3696 O O . VAL A 1 459 ? -28.162 40.499 48.930 1.00 66.75 459 VAL A O 1
ATOM 3699 N N . CYS A 1 460 ? -28.940 42.046 50.350 1.00 81.69 460 CYS A N 1
ATOM 3700 C CA . CYS A 1 460 ? -29.361 41.138 51.419 1.00 81.69 460 CYS A CA 1
ATOM 3701 C C . CYS A 1 460 ? -30.256 39.975 50.921 1.00 81.69 460 CYS A C 1
ATOM 3703 O O . CYS A 1 460 ? -31.271 40.191 50.263 1.00 81.69 460 CYS A O 1
ATOM 3705 N N . HIS A 1 461 ? -29.978 38.726 51.314 1.00 84.94 461 HIS A N 1
ATOM 3706 C CA . HIS A 1 461 ? -30.771 37.559 50.881 1.00 84.94 461 HIS A CA 1
ATOM 3707 C C . HIS A 1 461 ? -32.253 37.631 51.294 1.00 84.94 461 HIS A C 1
ATOM 3709 O O . HIS A 1 461 ? -33.130 37.122 50.593 1.00 84.94 461 HIS A O 1
ATOM 3715 N N . TYR A 1 462 ? -32.558 38.332 52.390 1.00 86.19 462 TYR A N 1
ATOM 3716 C CA . TYR A 1 462 ? -33.933 38.587 52.825 1.00 86.19 462 TYR A CA 1
ATOM 3717 C C . TYR A 1 462 ? -34.689 39.538 51.881 1.00 86.19 462 TYR A C 1
ATOM 3719 O O . TYR A 1 462 ? -35.882 39.335 51.640 1.00 86.19 462 TYR A O 1
ATOM 3727 N N . SER A 1 463 ? -34.021 40.544 51.299 1.00 84.31 463 SER A N 1
ATOM 3728 C CA . SER A 1 463 ? -34.671 41.473 50.362 1.00 84.31 463 SER A CA 1
ATOM 3729 C C . SER A 1 463 ? -34.953 40.809 49.013 1.00 84.31 463 SER A C 1
ATOM 3731 O O . SER A 1 463 ? -36.030 41.025 48.455 1.00 84.31 463 SER A O 1
ATOM 3733 N N . ILE A 1 464 ? -34.069 39.915 48.552 1.00 85.81 464 ILE A N 1
ATOM 3734 C CA . ILE A 1 464 ? -34.251 39.129 47.316 1.00 85.81 464 ILE A CA 1
ATOM 3735 C C . ILE A 1 464 ? -35.524 38.274 47.384 1.00 85.81 464 ILE A C 1
ATOM 3737 O O . ILE A 1 464 ? -36.310 38.242 46.437 1.00 85.81 464 ILE A O 1
ATOM 3741 N N . LEU A 1 465 ? -35.773 37.617 48.521 1.00 84.25 465 LEU A N 1
ATOM 3742 C CA . LEU A 1 465 ? -37.000 36.842 48.738 1.00 84.25 465 LEU A CA 1
ATOM 3743 C C . LEU A 1 465 ? -38.198 37.706 49.174 1.00 84.25 465 LEU A C 1
ATOM 3745 O O . LEU A 1 465 ? -39.314 37.194 49.273 1.00 84.25 465 LEU A O 1
ATOM 3749 N N . SER A 1 466 ? -37.995 39.009 49.399 1.00 82.75 466 SER A N 1
ATOM 3750 C CA . SER A 1 466 ? -38.996 39.945 49.932 1.00 82.75 466 SER A CA 1
ATOM 3751 C C . SER A 1 466 ? -39.626 39.450 51.243 1.00 82.75 466 SER A C 1
ATOM 3753 O O . SER A 1 466 ? -40.847 39.482 51.416 1.00 82.75 466 SER A O 1
ATOM 3755 N N . VAL A 1 467 ? -38.787 38.954 52.154 1.00 86.12 467 VAL A N 1
ATOM 3756 C CA . VAL A 1 467 ? -39.173 38.444 53.478 1.00 86.12 467 VAL A CA 1
ATOM 3757 C C . VAL A 1 467 ? -38.388 39.160 54.572 1.00 86.12 467 VAL A C 1
ATOM 3759 O O . VAL A 1 467 ? -37.318 39.712 54.337 1.00 86.12 467 VAL A O 1
ATOM 3762 N N . THR A 1 468 ? -38.923 39.181 55.789 1.00 84.31 468 THR A N 1
ATOM 3763 C CA . THR A 1 468 ? -38.259 39.816 56.936 1.00 84.31 468 THR A CA 1
ATOM 3764 C C . THR A 1 468 ? -37.364 38.820 57.674 1.00 84.31 468 THR A C 1
ATOM 3766 O O . THR A 1 468 ? -37.576 37.609 57.606 1.00 84.31 468 THR A O 1
ATOM 3769 N N . VAL A 1 469 ? -36.401 39.323 58.455 1.00 81.69 469 VAL A N 1
ATOM 3770 C CA . VAL A 1 469 ? -35.487 38.492 59.271 1.00 81.69 469 VAL A CA 1
ATOM 3771 C C . VAL A 1 469 ? -36.237 37.634 60.300 1.00 81.69 469 VAL A C 1
ATOM 3773 O O . VAL A 1 46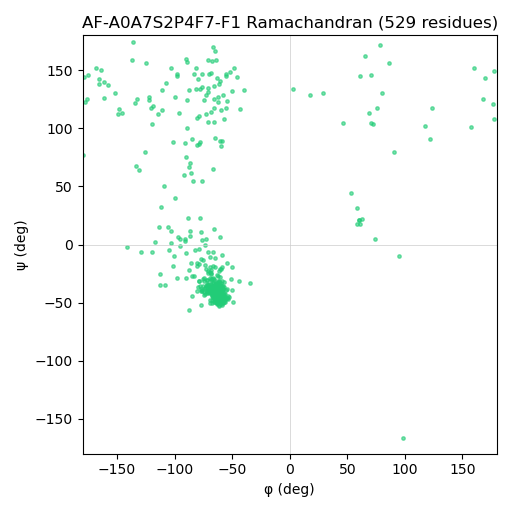9 ? -35.736 36.599 60.716 1.00 81.69 469 VAL A O 1
ATOM 3776 N N . GLN A 1 470 ? -37.468 38.004 60.663 1.00 79.06 470 GLN A N 1
ATOM 3777 C CA . GLN A 1 470 ? -38.323 37.243 61.583 1.00 79.06 470 GLN A CA 1
ATOM 3778 C C . GLN A 1 470 ? -39.231 36.217 60.884 1.00 79.06 470 GLN A C 1
ATOM 3780 O O . GLN A 1 470 ? -40.067 35.602 61.533 1.00 79.06 470 GLN A O 1
ATOM 3785 N N . SER A 1 471 ? -39.111 36.026 59.566 1.00 83.56 471 SER A N 1
ATOM 3786 C CA . SER A 1 471 ? -39.999 35.119 58.830 1.00 83.56 471 SER A CA 1
ATOM 3787 C C . SER A 1 471 ? -39.718 33.646 59.150 1.00 83.56 471 SER A C 1
ATOM 3789 O O . SER A 1 471 ? -38.564 33.205 59.129 1.00 83.56 471 SER A O 1
ATOM 3791 N N . ASP A 1 472 ? -40.779 32.873 59.386 1.00 83.31 472 ASP A N 1
ATOM 3792 C CA . ASP A 1 472 ? -40.708 31.422 59.587 1.00 83.31 472 ASP A CA 1
ATOM 3793 C C . ASP A 1 472 ? -40.299 30.677 58.306 1.00 83.31 472 ASP A C 1
ATOM 3795 O O . ASP A 1 472 ? -40.507 31.152 57.183 1.00 83.31 472 ASP A O 1
ATOM 3799 N N . SER A 1 473 ? -39.769 29.460 58.459 1.00 78.12 473 SER A N 1
ATOM 3800 C CA . SER A 1 473 ? -39.312 28.613 57.341 1.00 78.12 473 SER A CA 1
ATOM 3801 C C . SER A 1 473 ? -40.413 28.327 56.310 1.00 78.12 473 SER A C 1
ATOM 3803 O O . SER A 1 473 ? -40.151 28.250 55.108 1.00 78.12 473 SER A O 1
ATOM 3805 N N . THR A 1 474 ? -41.670 28.237 56.751 1.00 80.25 474 THR A N 1
ATOM 3806 C CA . THR A 1 474 ? -42.835 28.044 55.875 1.00 80.25 474 THR A CA 1
ATOM 3807 C C . THR A 1 474 ? -43.105 29.273 55.003 1.00 80.25 474 THR A C 1
ATOM 3809 O O . THR A 1 474 ? -43.422 29.131 53.820 1.00 80.25 474 THR A O 1
ATOM 3812 N N . THR A 1 475 ? -42.924 30.476 55.549 1.00 81.44 475 THR A N 1
ATOM 3813 C CA . THR A 1 475 ? -43.073 31.754 54.841 1.00 81.44 475 THR A CA 1
ATOM 3814 C C . THR A 1 475 ? -41.940 31.963 53.839 1.00 81.44 475 THR A C 1
ATOM 3816 O O . THR A 1 475 ? -42.202 32.341 52.698 1.00 81.44 475 THR A O 1
ATOM 3819 N N . ILE A 1 476 ? -40.703 31.622 54.213 1.00 83.19 476 ILE A N 1
ATOM 3820 C CA . ILE A 1 476 ? -39.531 31.664 53.322 1.00 83.19 476 ILE A CA 1
ATOM 3821 C C . ILE A 1 476 ? -39.724 30.717 52.131 1.00 83.19 476 ILE A C 1
ATOM 3823 O O . ILE A 1 476 ? -39.520 31.110 50.983 1.00 83.19 476 ILE A O 1
ATOM 3827 N N . LYS A 1 477 ? -40.213 29.495 52.379 1.00 82.31 477 LYS A N 1
ATOM 3828 C CA . LYS A 1 477 ? -40.503 28.516 51.322 1.00 82.31 477 LYS A CA 1
ATOM 3829 C C . LYS A 1 477 ? -41.605 28.983 50.366 1.00 82.31 477 LYS A C 1
ATOM 3831 O O . LYS A 1 477 ? -41.476 28.820 49.153 1.00 82.31 477 LYS A O 1
ATOM 3836 N N . LYS A 1 478 ? -42.669 29.603 50.889 1.00 82.38 478 LYS A N 1
ATOM 3837 C CA . LYS A 1 478 ? -43.736 30.200 50.064 1.00 82.38 478 LYS A CA 1
ATOM 3838 C C . LYS A 1 478 ? -43.218 31.368 49.218 1.00 82.38 478 LYS A C 1
ATOM 3840 O O . LYS A 1 478 ? -43.557 31.467 48.040 1.00 82.38 478 LYS A O 1
ATOM 3845 N N . ALA A 1 479 ? -42.385 32.231 49.796 1.00 81.50 479 ALA A N 1
ATOM 3846 C CA . ALA A 1 479 ? -41.805 33.374 49.098 1.00 81.50 479 ALA A CA 1
ATOM 3847 C C . ALA A 1 479 ? -40.836 32.950 47.983 1.00 81.50 479 ALA A C 1
ATOM 3849 O O . ALA A 1 479 ? -40.925 33.478 46.874 1.00 81.50 479 ALA A O 1
ATOM 3850 N N . TYR A 1 480 ? -39.994 31.944 48.244 1.00 85.44 480 TYR A N 1
ATOM 3851 C CA . TYR A 1 480 ? -39.131 31.327 47.237 1.00 85.44 480 TYR A CA 1
ATOM 3852 C C . TYR A 1 480 ? -39.938 30.791 46.057 1.00 85.44 480 TYR A C 1
ATOM 3854 O O . TYR A 1 480 ? -39.649 31.139 44.917 1.00 85.44 480 TYR A O 1
ATOM 3862 N N . HIS A 1 481 ? -40.999 30.021 46.314 1.00 80.31 481 HIS A N 1
ATOM 3863 C CA . HIS A 1 481 ? -41.812 29.455 45.239 1.00 80.31 481 HIS A CA 1
ATOM 3864 C C . HIS A 1 481 ? -42.457 30.540 44.359 1.00 80.31 481 HIS A C 1
ATOM 3866 O O . HIS A 1 481 ? -42.438 30.445 43.132 1.00 80.31 481 HIS A O 1
ATOM 3872 N N . ARG A 1 482 ? -42.948 31.625 44.973 1.00 85.56 482 ARG A N 1
ATOM 3873 C CA . ARG A 1 482 ? -43.500 32.784 44.254 1.00 85.56 482 ARG A CA 1
ATOM 3874 C C . ARG A 1 482 ? -42.458 33.473 43.365 1.00 85.56 482 ARG A C 1
ATOM 3876 O O . ARG A 1 482 ? -42.764 33.808 42.224 1.00 85.56 482 ARG A O 1
ATOM 3883 N N . MET A 1 483 ? -41.240 33.681 43.867 1.00 81.88 483 MET A N 1
ATOM 3884 C CA . MET A 1 483 ? -40.164 34.325 43.101 1.00 81.88 483 MET A CA 1
ATOM 3885 C C . MET A 1 483 ? -39.583 33.404 42.020 1.00 81.88 483 MET A C 1
ATOM 3887 O O . MET A 1 483 ? -39.313 33.862 40.912 1.00 81.88 483 MET A O 1
ATOM 3891 N N . ALA A 1 484 ? -39.466 32.104 42.296 1.00 82.12 484 ALA A N 1
ATOM 3892 C CA . ALA A 1 484 ? -39.006 31.099 41.341 1.00 82.12 484 ALA A CA 1
ATOM 3893 C C . ALA A 1 484 ? -39.955 30.978 40.142 1.00 82.12 484 ALA A C 1
ATOM 3895 O O . ALA A 1 484 ? -39.492 30.871 39.013 1.00 82.12 484 ALA A O 1
ATOM 3896 N N . LEU A 1 485 ? -41.273 31.067 40.362 1.00 79.81 485 LEU A N 1
ATOM 3897 C CA . LEU A 1 485 ? -42.258 31.110 39.277 1.00 79.81 485 LEU A CA 1
ATOM 3898 C C . LEU A 1 485 ? -42.164 32.398 38.446 1.00 79.81 485 LEU A C 1
ATOM 3900 O O . LEU A 1 485 ? -42.342 32.345 37.231 1.00 79.81 485 LEU A O 1
ATOM 3904 N N . LYS A 1 486 ? -41.869 33.541 39.082 1.00 79.75 486 LYS A N 1
ATOM 3905 C CA . LYS A 1 486 ? -41.769 34.851 38.417 1.00 79.75 486 LYS A CA 1
ATOM 3906 C C . LYS A 1 486 ? -40.542 34.966 37.504 1.00 79.75 486 LYS A C 1
ATOM 3908 O O . LYS A 1 486 ? -40.635 35.557 36.430 1.00 79.75 486 LYS A O 1
ATOM 3913 N N . TYR A 1 487 ? -39.409 34.409 37.927 1.00 79.81 487 TYR A N 1
ATOM 3914 C CA . TYR A 1 487 ? -38.138 34.483 37.195 1.00 79.81 487 TYR A CA 1
ATOM 3915 C C . TYR A 1 487 ? -37.756 33.164 36.509 1.00 79.81 487 TYR A C 1
ATOM 3917 O O . TYR A 1 487 ? -36.609 32.986 36.111 1.00 79.81 487 TYR A O 1
ATOM 3925 N N . HIS A 1 488 ? -38.696 32.223 36.362 1.00 79.62 488 HIS A N 1
ATOM 3926 C CA . HIS A 1 488 ? -38.410 30.940 35.723 1.00 79.62 488 HIS A CA 1
ATOM 3927 C C . HIS A 1 488 ? -37.984 31.149 34.257 1.00 79.62 488 HIS A C 1
ATOM 3929 O O . HIS A 1 488 ? -38.755 31.750 33.503 1.00 79.62 488 HIS A O 1
ATOM 3935 N N . PRO A 1 489 ? -36.837 30.606 33.808 1.00 73.44 489 PRO A N 1
ATOM 3936 C CA . PRO A 1 489 ? -36.269 30.890 32.482 1.00 73.44 489 PRO A CA 1
ATOM 3937 C C . PRO A 1 489 ? -37.139 30.407 31.310 1.00 73.44 489 PRO A C 1
ATOM 3939 O O . PRO A 1 489 ? -36.992 30.879 30.189 1.00 73.44 489 PRO A O 1
ATOM 3942 N N . ASP A 1 490 ? -38.057 29.472 31.567 1.00 74.31 490 ASP A N 1
ATOM 3943 C CA . ASP A 1 490 ? -39.006 28.971 30.564 1.00 74.31 490 ASP A CA 1
ATOM 3944 C C . ASP A 1 490 ? -40.271 29.847 30.443 1.00 74.31 490 ASP A C 1
ATOM 3946 O O . ASP A 1 490 ? -40.896 29.924 29.388 1.00 74.31 490 ASP A O 1
ATOM 3950 N N . LYS A 1 491 ? -40.649 30.551 31.523 1.00 73.12 491 LYS A N 1
ATOM 3951 C CA . LYS A 1 491 ? -41.843 31.418 31.557 1.00 73.12 491 LYS A CA 1
ATOM 3952 C C . LYS A 1 491 ? -41.507 32.892 31.325 1.00 73.12 491 LYS A C 1
ATOM 3954 O O . LYS A 1 491 ? -42.342 33.620 30.797 1.00 73.12 491 LYS A O 1
ATOM 3959 N N . ASN A 1 492 ? -40.301 33.324 31.695 1.00 74.38 492 ASN A N 1
ATOM 3960 C CA . ASN A 1 492 ? -39.806 34.681 31.505 1.00 74.38 492 ASN A CA 1
ATOM 3961 C C . ASN A 1 492 ? -38.557 34.668 30.606 1.00 74.38 492 ASN A C 1
ATOM 3963 O O . ASN A 1 492 ? -37.554 34.044 30.944 1.00 74.38 492 ASN A O 1
ATOM 3967 N N . LYS A 1 493 ? -38.641 35.355 29.460 1.00 78.12 493 LYS A N 1
ATOM 3968 C CA . LYS A 1 493 ? -37.589 35.410 28.431 1.00 78.12 493 LYS A CA 1
ATOM 3969 C C . LYS A 1 493 ? -36.610 36.574 28.617 1.00 78.12 493 LYS A C 1
ATOM 3971 O O . LYS A 1 493 ? -35.732 36.745 27.772 1.00 78.12 493 LYS A O 1
ATOM 3976 N N . ASP A 1 494 ? -36.753 37.369 29.678 1.00 78.31 494 ASP A N 1
ATOM 3977 C CA . ASP A 1 494 ? -35.820 38.457 29.956 1.00 78.31 494 ASP A CA 1
ATOM 3978 C C . ASP A 1 494 ? -34.419 37.917 30.296 1.00 78.31 494 ASP A C 1
ATOM 3980 O O . ASP A 1 494 ? -34.290 36.979 31.092 1.00 78.31 494 ASP A O 1
ATOM 3984 N N . PRO A 1 495 ? -33.345 38.521 29.754 1.00 74.38 495 PRO A N 1
ATOM 3985 C CA . PRO A 1 495 ? -31.972 38.100 30.035 1.00 74.38 495 PRO A CA 1
ATOM 3986 C C . PRO A 1 495 ? -31.594 38.256 31.521 1.00 74.38 495 PRO A C 1
ATOM 3988 O O . PRO A 1 495 ? -30.785 37.479 32.028 1.00 74.38 495 PRO A O 1
ATOM 3991 N N . GLU A 1 496 ? -32.231 39.185 32.244 1.00 77.44 496 GLU A N 1
ATOM 3992 C CA . GLU A 1 496 ? -32.079 39.358 33.698 1.00 77.44 496 GLU A CA 1
ATOM 3993 C C . GLU A 1 496 ? -32.878 38.340 34.532 1.00 77.44 496 GLU A C 1
ATOM 3995 O O . GLU A 1 496 ? -32.592 38.137 35.713 1.00 77.44 496 GLU A O 1
ATOM 4000 N N . ALA A 1 497 ? -33.860 37.636 33.955 1.00 77.81 497 ALA A N 1
ATOM 4001 C CA . ALA A 1 497 ? -34.639 36.656 34.715 1.00 77.81 497 ALA A CA 1
ATOM 4002 C C . ALA A 1 497 ? -33.756 35.475 35.150 1.00 77.81 497 ALA A C 1
ATOM 4004 O O . ALA A 1 497 ? -33.856 34.995 36.277 1.00 77.81 497 ALA A O 1
ATOM 4005 N N . ALA A 1 498 ? -32.822 35.059 34.289 1.00 79.44 498 ALA A N 1
ATOM 4006 C CA . ALA A 1 498 ? -31.880 33.985 34.585 1.00 79.44 498 ALA A CA 1
ATOM 4007 C C . ALA A 1 498 ? -30.893 34.346 35.711 1.00 79.44 498 ALA A C 1
ATOM 4009 O O . ALA A 1 498 ? -30.533 33.476 36.508 1.00 79.44 498 ALA A O 1
ATOM 4010 N N . THR A 1 499 ? -30.456 35.608 35.802 1.00 83.75 499 THR A N 1
ATOM 4011 C CA . THR A 1 499 ? -29.564 36.072 36.878 1.00 83.75 499 THR A CA 1
ATOM 4012 C C . THR A 1 499 ? -30.330 36.205 38.193 1.00 83.75 499 THR A C 1
ATOM 4014 O O . THR A 1 499 ? -29.880 35.688 39.217 1.00 83.75 499 THR A O 1
ATOM 4017 N N . MET A 1 500 ? -31.539 36.775 38.159 1.00 81.38 500 MET A N 1
ATOM 4018 C CA . MET A 1 500 ? -32.422 36.876 39.325 1.00 81.38 500 MET A CA 1
ATOM 4019 C C . MET A 1 500 ? -32.858 35.509 39.856 1.00 81.38 500 MET A C 1
ATOM 4021 O O . MET A 1 500 ? -32.905 35.313 41.069 1.00 81.38 500 MET A O 1
ATOM 4025 N N . PHE A 1 501 ? -33.104 34.529 38.985 1.00 83.31 501 PHE A N 1
ATOM 4026 C CA . PHE A 1 501 ? -33.436 33.164 39.396 1.00 83.31 501 PHE A CA 1
ATOM 4027 C C . PHE A 1 501 ? -32.297 32.507 40.187 1.00 83.31 501 PHE A C 1
ATOM 4029 O O . PHE A 1 501 ? -32.545 31.912 41.237 1.00 83.31 501 PHE A O 1
ATOM 4036 N N . ARG A 1 502 ? -31.041 32.677 39.744 1.00 83.94 502 ARG A N 1
ATOM 4037 C CA . ARG A 1 502 ? -29.866 32.198 40.496 1.00 83.94 502 ARG A CA 1
ATOM 4038 C C . ARG A 1 502 ? -29.768 32.878 41.861 1.00 83.94 502 ARG A C 1
ATOM 4040 O O . ARG A 1 502 ? -29.579 32.187 42.854 1.00 83.94 502 ARG A O 1
ATOM 4047 N N . LYS A 1 503 ? -29.964 34.202 41.921 1.00 85.81 503 LYS A N 1
ATOM 4048 C CA . LYS A 1 503 ? -29.959 34.978 43.177 1.00 85.81 503 LYS A CA 1
ATOM 4049 C C . LYS A 1 503 ? -31.071 34.537 44.146 1.00 85.81 503 LYS A C 1
ATOM 4051 O O . LYS A 1 503 ? -30.858 34.462 45.353 1.00 85.81 503 LYS A O 1
ATOM 4056 N N . VAL A 1 504 ? -32.258 34.207 43.633 1.00 85.81 504 VAL A N 1
ATOM 4057 C CA . VAL A 1 504 ? -33.385 33.679 44.426 1.00 85.81 504 VAL A CA 1
ATOM 4058 C C . VAL A 1 504 ? -33.085 32.275 44.959 1.00 85.81 504 VAL A C 1
ATOM 4060 O O . VAL A 1 504 ? -33.449 31.959 46.093 1.00 85.81 504 VAL A O 1
ATOM 4063 N N . GLN A 1 505 ? -32.408 31.438 44.169 1.00 84.75 505 GLN A N 1
ATOM 4064 C CA . GLN A 1 505 ? -32.004 30.099 44.587 1.00 84.75 505 GLN A CA 1
ATOM 4065 C C . GLN A 1 505 ? -30.945 30.142 45.695 1.00 84.75 505 GLN A C 1
ATOM 4067 O O . GLN A 1 505 ? -31.138 29.498 46.725 1.00 84.75 505 GLN A O 1
ATOM 4072 N N . THR A 1 506 ? -29.891 30.946 45.536 1.00 85.81 506 THR A N 1
ATOM 4073 C CA . THR A 1 506 ? -28.844 31.091 46.561 1.00 85.81 506 THR A CA 1
ATOM 4074 C C . THR A 1 506 ? -29.405 31.653 47.868 1.00 85.81 506 THR A C 1
ATOM 4076 O O . THR A 1 506 ? -29.098 31.140 48.943 1.00 85.81 506 THR A O 1
ATOM 4079 N N . ALA A 1 507 ? -30.305 32.640 47.790 1.00 88.00 507 ALA A N 1
ATOM 4080 C CA . ALA A 1 507 ? -30.982 33.184 48.965 1.00 88.00 507 ALA A CA 1
ATOM 4081 C C . ALA A 1 507 ? -31.806 32.120 49.712 1.00 88.00 507 ALA A C 1
ATOM 4083 O O . ALA A 1 507 ? -31.804 32.088 50.941 1.00 88.00 507 ALA A O 1
ATOM 4084 N N . TYR A 1 508 ? -32.500 31.227 48.998 1.00 88.25 508 TYR A N 1
ATOM 4085 C CA . TYR A 1 508 ? -33.258 30.149 49.634 1.00 88.25 508 TYR A CA 1
ATOM 4086 C C . TYR A 1 508 ? -32.354 29.064 50.225 1.00 88.25 508 TYR A C 1
ATOM 4088 O O . TYR A 1 508 ? -32.628 28.598 51.326 1.00 88.25 508 TYR A O 1
ATOM 4096 N N . GLU A 1 509 ? -31.266 28.682 49.556 1.00 86.88 509 GLU A N 1
ATOM 4097 C CA . GLU A 1 509 ? -30.313 27.694 50.081 1.00 86.88 509 GLU A CA 1
ATOM 4098 C C . GLU A 1 509 ? -29.744 28.129 51.442 1.00 86.88 509 GLU A C 1
ATOM 4100 O O . GLU A 1 509 ? -29.747 27.339 52.383 1.00 86.88 509 GLU A O 1
ATOM 4105 N N . ILE A 1 510 ? -29.383 29.409 51.586 1.00 87.06 510 ILE A N 1
ATOM 4106 C CA . ILE A 1 510 ? -28.846 29.963 52.839 1.00 87.06 510 ILE A CA 1
ATOM 4107 C C . ILE A 1 510 ? -29.938 30.134 53.907 1.00 87.06 510 ILE A C 1
ATOM 4109 O O . ILE A 1 510 ? -29.716 29.814 55.073 1.00 87.06 510 ILE A O 1
ATOM 4113 N N . LEU A 1 511 ? -31.126 30.630 53.534 1.00 86.94 511 LEU A N 1
ATOM 4114 C CA . LEU A 1 511 ? -32.196 30.956 54.490 1.00 86.94 511 LEU A CA 1
ATOM 4115 C C . LEU A 1 511 ? -33.096 29.767 54.867 1.00 86.94 511 LEU A C 1
ATOM 4117 O O . LEU A 1 511 ? -33.851 29.863 55.839 1.00 86.94 511 LEU A O 1
ATOM 4121 N N . SER A 1 512 ? -33.067 28.675 54.097 1.00 86.06 512 SER A N 1
ATOM 4122 C CA . SER A 1 512 ? -33.907 27.493 54.334 1.00 86.06 512 SER A CA 1
ATOM 4123 C C . SER A 1 512 ? -33.393 26.608 55.467 1.00 86.06 512 SER A C 1
ATOM 4125 O O . SER A 1 512 ? -34.213 26.068 56.214 1.00 86.06 512 SER A O 1
ATOM 4127 N N . ASP A 1 513 ? -32.071 26.482 55.626 1.00 87.44 513 ASP A N 1
ATOM 4128 C CA . ASP A 1 513 ? -31.469 25.749 56.737 1.00 87.44 513 ASP A CA 1
ATOM 4129 C C . ASP A 1 513 ? -31.279 26.651 57.963 1.00 87.44 513 ASP A C 1
ATOM 4131 O O . ASP A 1 513 ? -30.756 27.764 57.887 1.00 87.44 513 ASP A O 1
ATOM 4135 N N . SER A 1 514 ? -31.678 26.152 59.133 1.00 82.44 514 SER A N 1
ATOM 4136 C CA . SER A 1 514 ? -31.619 26.916 60.381 1.00 82.44 514 SER A CA 1
ATOM 4137 C C . SER A 1 514 ? -30.186 27.237 60.805 1.00 82.44 514 SER A C 1
ATOM 4139 O O . SER A 1 514 ? -29.978 28.239 61.493 1.00 82.44 514 SER A O 1
ATOM 4141 N N . LYS A 1 515 ? -29.212 26.388 60.451 1.00 84.56 515 LYS A N 1
ATOM 4142 C CA . LYS A 1 515 ? -27.805 26.595 60.804 1.00 84.56 515 LYS A CA 1
ATOM 4143 C C . LYS A 1 515 ? -27.167 27.649 59.898 1.00 84.56 515 LYS A C 1
ATOM 4145 O O . LYS A 1 515 ? -26.651 28.638 60.415 1.00 84.56 515 LYS A O 1
ATOM 4150 N N . SER A 1 516 ? -27.288 27.489 58.579 1.00 84.88 516 SER A N 1
ATOM 4151 C CA . SER A 1 516 ? -26.770 28.451 57.594 1.00 84.88 516 SER A CA 1
ATOM 4152 C C . SER A 1 516 ? -27.398 29.840 57.731 1.00 84.88 516 SER A C 1
ATOM 4154 O O . SER A 1 516 ? -26.691 30.842 57.648 1.00 84.88 516 SER A O 1
ATOM 4156 N N . ARG A 1 517 ? -28.696 29.922 58.056 1.00 87.25 517 ARG A N 1
ATOM 4157 C CA . ARG A 1 517 ? -29.367 31.199 58.343 1.00 87.25 517 ARG A CA 1
ATOM 4158 C C . ARG A 1 517 ? -28.755 31.926 59.540 1.00 87.25 517 ARG A C 1
ATOM 4160 O O . ARG A 1 517 ? -28.571 33.136 59.492 1.00 87.25 517 ARG A O 1
ATOM 4167 N N . ARG A 1 518 ? -28.421 31.194 60.608 1.00 83.50 518 ARG A N 1
ATOM 4168 C CA . ARG A 1 518 ? -27.820 31.773 61.816 1.00 83.50 518 ARG A CA 1
ATOM 4169 C C . ARG A 1 518 ? -26.402 32.277 61.559 1.00 83.50 518 ARG A C 1
ATOM 4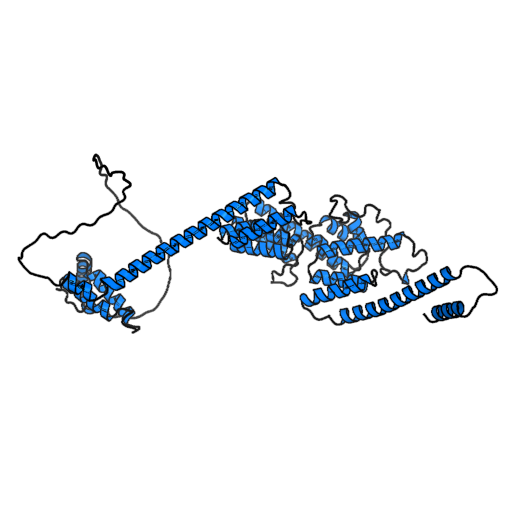171 O O . ARG A 1 518 ? -26.042 33.323 62.086 1.00 83.50 518 ARG A O 1
ATOM 4178 N N . GLU A 1 519 ? -25.611 31.541 60.782 1.00 84.25 519 GLU A N 1
ATOM 4179 C CA . GLU A 1 519 ? -24.264 31.959 60.365 1.00 84.25 519 GLU A CA 1
ATOM 4180 C C . GLU A 1 519 ? -24.330 33.247 59.531 1.00 84.25 519 GLU A C 1
ATOM 4182 O O . GLU A 1 519 ? -23.675 34.229 59.877 1.00 84.25 519 GLU A O 1
ATOM 4187 N N . TYR A 1 520 ? -25.236 33.301 58.551 1.00 86.31 520 TYR A N 1
ATOM 4188 C CA . TYR A 1 520 ? -25.490 34.499 57.748 1.00 86.31 520 TYR A CA 1
ATOM 4189 C C . TYR A 1 520 ? -25.955 35.706 58.586 1.00 86.31 520 TYR A C 1
ATOM 4191 O O . TYR A 1 520 ? -25.472 36.825 58.407 1.00 86.31 520 TYR A O 1
ATOM 4199 N N . ASP A 1 521 ? -26.866 35.496 59.543 1.00 84.81 521 ASP A N 1
ATOM 4200 C CA . ASP A 1 521 ? -27.339 36.559 60.439 1.00 84.81 521 ASP A CA 1
ATOM 4201 C C . ASP A 1 521 ? -26.223 37.067 61.379 1.00 84.81 521 ASP A C 1
ATOM 4203 O O . ASP A 1 521 ? -26.189 38.257 61.705 1.00 84.81 521 ASP A O 1
ATOM 4207 N N . MET A 1 522 ? -25.292 36.197 61.799 1.00 82.44 522 MET A N 1
ATOM 4208 C CA . MET A 1 522 ? -24.121 36.582 62.601 1.00 82.44 522 MET A CA 1
ATOM 4209 C C . MET A 1 522 ? -23.129 37.420 61.793 1.00 82.44 522 MET A C 1
ATOM 4211 O O . MET A 1 522 ? -22.721 38.480 62.267 1.00 82.44 522 MET A O 1
ATOM 4215 N N . GLU A 1 523 ? -22.780 36.989 60.579 1.00 81.56 523 GLU A N 1
ATOM 4216 C CA . GLU A 1 523 ? -21.879 37.725 59.680 1.00 81.56 523 GLU A CA 1
ATOM 4217 C C . GLU A 1 523 ? -22.443 39.107 59.337 1.00 81.56 523 GLU A C 1
ATOM 4219 O O . GLU A 1 523 ? -21.748 40.119 59.448 1.00 81.56 523 GLU A O 1
ATOM 4224 N N . ARG A 1 524 ? -23.743 39.178 59.036 1.00 80.69 524 ARG A N 1
ATOM 4225 C CA . ARG A 1 524 ? -24.433 40.437 58.742 1.00 80.69 524 ARG A CA 1
ATOM 4226 C C . ARG A 1 524 ? -24.487 41.386 59.944 1.00 80.69 524 ARG A C 1
ATOM 4228 O O . ARG A 1 524 ? -24.349 42.597 59.770 1.00 80.69 524 ARG A O 1
ATOM 4235 N N . ASN A 1 525 ? -24.700 40.870 61.156 1.00 75.19 525 ASN A N 1
ATOM 4236 C CA . ASN A 1 525 ? -24.685 41.691 62.372 1.00 75.19 525 ASN A CA 1
ATOM 4237 C C . ASN A 1 525 ? -23.272 42.172 62.727 1.00 75.19 525 ASN A C 1
ATOM 4239 O O . ASN A 1 525 ? -23.120 43.296 63.199 1.00 75.19 525 ASN A O 1
ATOM 4243 N N . PHE A 1 526 ? -22.248 41.355 62.466 1.00 72.88 526 PHE A N 1
ATOM 4244 C CA . PHE A 1 526 ? -20.851 41.740 62.650 1.00 72.88 526 PHE A CA 1
ATOM 4245 C C . PHE A 1 526 ? -20.445 42.849 61.669 1.00 72.88 526 PHE A C 1
ATOM 4247 O O . PHE A 1 526 ? -19.894 43.862 62.092 1.00 72.88 526 PHE A O 1
ATOM 4254 N N . ALA A 1 527 ? -20.818 42.726 60.390 1.00 65.06 527 ALA A N 1
ATOM 4255 C CA . ALA A 1 527 ? -20.577 43.747 59.366 1.00 65.06 527 ALA A CA 1
ATOM 4256 C C . ALA A 1 527 ? -21.267 45.092 59.679 1.00 65.06 527 ALA A C 1
ATOM 4258 O O . ALA A 1 527 ? -20.722 46.153 59.390 1.00 65.06 527 ALA A O 1
ATOM 4259 N N . ARG A 1 528 ? -22.434 45.066 60.339 1.00 60.53 528 ARG A N 1
ATOM 4260 C CA . ARG A 1 528 ? -23.159 46.270 60.790 1.00 60.53 528 ARG A CA 1
ATOM 4261 C C . ARG A 1 528 ? -22.586 46.940 62.043 1.00 60.53 528 ARG A C 1
ATOM 4263 O O . ARG A 1 528 ? -23.019 48.039 62.359 1.00 60.53 528 ARG A O 1
ATOM 4270 N N . SER A 1 529 ? -21.674 46.288 62.768 1.00 57.25 529 SER A N 1
ATOM 4271 C CA . SER A 1 529 ? -21.078 46.821 64.004 1.00 57.25 529 SER A CA 1
ATOM 4272 C C . SER A 1 529 ? -19.803 47.644 63.766 1.00 57.25 529 SER A C 1
ATOM 4274 O O . SER A 1 529 ? -19.284 48.225 64.717 1.00 57.25 529 SER A O 1
ATOM 4276 N N . PHE A 1 530 ? -19.286 47.670 62.534 1.00 55.69 530 PHE A N 1
ATOM 4277 C CA . PHE A 1 530 ? -18.031 48.337 62.160 1.00 55.69 530 PHE A CA 1
ATOM 4278 C C . PHE A 1 530 ? -18.219 49.539 61.214 1.00 55.69 530 PHE A C 1
ATOM 4280 O O . PHE A 1 530 ? -17.237 50.029 60.660 1.00 55.69 530 PHE A O 1
ATOM 4287 N N . TYR A 1 531 ? -19.452 50.040 61.077 1.00 46.56 531 TYR A N 1
ATOM 4288 C CA . TYR A 1 531 ? -19.797 51.255 60.332 1.00 46.56 531 TYR A CA 1
ATOM 4289 C C . TYR A 1 531 ? -20.708 52.176 61.136 1.00 46.56 531 TYR A C 1
ATOM 4291 O O . TYR A 1 531 ? -21.655 51.652 61.769 1.00 46.56 531 TYR A O 1
#

Foldseek 3Di:
DVVLVVVLVVVVPPDDDDDPDPCVVVNVVSVVVVVVVVVLVVLVVLLVVLVVVLVVLPDDDLVSLVVNLVSLVVSCVSVVPPLVSLVVNLVSCLSVLVLVCLLVSLLVVLVVLLCVVPVPPPVDPVCVVNPCNPQDDDDDPDPPQFDPPDVPDGHGDLQSLLSSLSSDDPVSNLSNLVSCLLQVVLSSSVSNLVSVVPPPDPPPVSSVVSVVLSVLLVVLQVVLVVCVVVVVLVVSLVSLQSNQCSQDPDPPDSDRSAGLSQLVSLLSNLVSCVSVVVLVSSLVSLVVSCVRPVLALSSLQSNLVSCLVVLVLVSSLVSLVSSLCSQVVPPDHSDDPQNDPVSNVVSVVVNVVSVVSNVVVVVVVVVVVVVVVVVVVVVVCCCVQVVPPVVCCVPVPDDDDDDDDDDDDDDDDDDDDDDDDDDDDDDDDDDDDDDDYDDDDDDDDDDDDDDDDDPDDPDDLCVLLVHDLPDDLVSSVVSLVVLCVVLPVVVDVDPCSVVSNVSSVVSCVQCNDPVSSVVSVVVVVVVVVPD

Secondary structure (DSSP, 8-state):
-HHHHHHHHHHHH---SS--S-THHHHHHHHHHHHHHHHHHHHHHHHHHHHHHHHHT-S--HHHHHHHHHHHHHHHHH-TT-HHHHHHHHHHHHHTT-HHHHHHHHHHHHHHHHHHHHT-TT-S--TTT-S-TTSPP-----S--EETTSSS--EEPHHHHHHHHHHS-TTTHHHHHHHHHHTT-HHHHHHHHHHHHHS-SS-HHHHHHHHHHHHHHHHHHHHHHHHHHTT-HHHHHHHHHHHHHHT-SSTT------HHHHHHHHHHHHHHHHHTT-HHHHHHHHHHHHHH-TT-HHHHHHHHHHHHHTT-HHHHHHHHHHHHHHHHT----S-TTS-SHHHHHHHHHHHHHHHHHHHHHHHHHHHHHHHHHHHHHHHHHHHHHHSSHHHHHHHHS---------------------------------------------------------------HHHHTT--TT--HHHHHHHHHHHHHHS-TTT---HHHHHHHHHHHHHHHHHHSHHHHHHHHHHHHHHTT--

Organism: NCBI:txid163516

Sequence (531 aa):
MMKVDCALDKLSSHNTSLFPVDNSAGRNLLQQCKTSAEIGIADVKRFNFLLEKADQEKCMRAEDSSAEFATVVEGLSIAPRSALLWVRKIFLMKALKRWDDIAFECEKNSCDVAKLEEVGIFSLDLSEINPYPHSSPLHYLESNFFDVASAEDKFLCTQATGEAVTRMPVDVRPLYLRALRLEERYDHVFAAIKVLENSKINYQKYVTEERDRVRRTMSAKAEGDNLFRSGKYDSAAIRYNVCLKIDSEKPGRLATSGGRLHAILHCNRAACLMATKRFREAAKECSAALRIHANYRKAMLRRGRCYVKMHRFKEAIADFNACIEAAVKGKETFDHSIKTKEQIEVVKKELEEAKRAKRDHETAERAKADRERREQEKQRWYDENVNSEDWYNNNFSGRNNSSRGGKYGGKKNGSSRNRGGYEYNQQSDRSYSNREHPNNHQYRRSSSKASCEDDEEEVCHYSILSVTVQSDSTTIKKAYHRMALKYHPDKNKDPEAATMFRKVQTAYEILSDSKSRREYDMERNFARSFY

Radius of gyration: 44.52 Å; Cα contacts (8 Å, |Δi|>4): 452; chains: 1; bounding box: 106×77×139 Å

Mean predicted aligned error: 18.6 Å

Nearest PDB structures (foldseek):
  1kt1-assembly1_A  TM=8.316E-01  e=1.175E-04  Saimiri boliviensis
  1kt0-assembly1_A  TM=8.403E-01  e=2.042E-04  Homo sapiens
  8ffv-assembly1_D  TM=6.629E-01  e=3.401E-04  Homo sapiens
  8ffw-assembly1_D  TM=6.726E-01  e=5.910E-04  Homo sapiens
  2fbn-assembly1_B  TM=7.084E-01  e=2.207E-03  Plasmodium falciparum